Protein AF-A0A9P5WT22-F1 (afdb_monomer_lite)

Foldseek 3Di:
DVVFQADVQAAAEDDDDDPPDDLLQLDDFPCCVVGVGGAHEYDDPSSCPDPRHDYDPPPDDDDDPDYQDDPFQPPPDPVNLPDDFLVNLVVVLVSLCCQQPVDQVNLVVVVVVLVVVVVVVCVVVVDPDPRLRLCNQLQPKDKALDPPPPDPPLDCPPPDSPPSPPSDDPVVVVPDPVPPPPAAAEEEEEAEVVWAGAPCVVVLVSVLVVVVHIYIYTYDNSHYHPSRLLRSQDRHQEYEYADGGNLSSNSSHDLVLPAREYEYEAELVDDDCSSLLSCVSSLHFYHYQYAADNRDPDVVSCVLRPQDQDLVLLVVLCVVLLPQALDDLVLADDVVVVVVDDPVRNVVSSVVSVVVCVVDPSSVVRRVVLSCLLRDRDHNVVVCVRHPPSSVSSSNVSSVTDYGYGSSVVVSVVSVVSRVLSVVLVVVQVVDPDRPVVRVVSSLVCLLVCNRHHPVSSLVSLCQQQVDLQHSQWPPPVPDPVRHSHHDPSSVVVVVVNVDVVSNPDPD

pLDDT: mean 74.96, std 17.93, range [32.25, 98.38]

Sequence (508 aa):
MKRFGGTNDSWTFRAGHFRFDPEDRMGEWEMDHFFRSGKELVLRQVELSTPFQSLPPPDAPICFKRAVIGLGSQCALHYCEKNIPAEVYQMFRDEIAQYYWETPQVWEKHLASMQEHIGQERKAKGVKSNGTSPLKCLELVRYYNFEGINGDHSQDKDELPSRFGQRSPDIANPESDSKGDKRKLVVGIIQREESRRLINDQELLTELVKAGFRVKWISFDQGCGLAETAYLLRDVNVVISPHGNAIGTSIFMPTHDPVPTVISVDTSRYSENWFVYTSTAMGHRFTTTTCGPSGYKDEDTEKRCPFYRDAAGAKKMMDHYNLILGLPPSMIKIDEKKRSMTWEELDLMRKQQREYVKEHAAAQTLAEEEFEILIGANQPDALVQKYGDDVWSALGNFWKAIPRYVDVQRVVEAVEILQDDFDREKETDKSSTNSSSKKYAQFMEYIRNGQACHSAYCIPIINRNVVSETSAFGQYSVDNISKWGQHRPESQALRQGLENPKMWELDV

Radius of gyration: 25.44 Å; chains: 1; bounding box: 69×69×69 Å

Secondary structure (DSSP, 8-state):
-GGGT--TT---B-PPPPTT--GGG------TTT-SS--EE-SSGGG--STTEEPPPTTS----SS----SSS---STTTSS---HHHHHHHHHHHHHHHTS-HHHHHHHHHHHHHHHHHHHHHT-S------TTHHHHH-EEES-TT--S-TTS--S--TT-TTTTS-----TT--TT-PPPPPEEEEEE-TTSS-BTTHHHHHHHHHHTT-EEEEEE-TT---HHHHHHHHTT-SEEEEESSGGGGGGGGS-SSSSPPEEEEEEETTB---HHHHHHHHTT-EEEEEEESTTT-SSHHHHHHSPPP--HHHHHHHHHHHT---S--GGGPPPHHHHHHS-HHHHHHHHHHHHHHHHH-HHHHHHHHHHHHHHTSSS--HHHHHHHTHHHHHHHHHHHHHS-B---HHHHHHHHHHHHHHHHHHHHHHHT-S--HHHHHHHHHHHHHTT-SS-HHHHHHHHIIIIISTT-TTB---TT-GGGTTPBPHHHHHHHHHHS-GGGT----

Structure (mmCIF, N/CA/C/O backbone):
data_AF-A0A9P5WT22-F1
#
_entry.id   AF-A0A9P5WT22-F1
#
loop_
_atom_site.group_PDB
_atom_site.id
_atom_site.type_symbol
_atom_site.label_atom_id
_atom_site.label_alt_id
_atom_site.label_comp_id
_atom_site.label_asym_id
_atom_site.label_entity_id
_atom_site.label_seq_id
_atom_site.pdbx_PDB_ins_code
_atom_site.Cartn_x
_atom_site.Cartn_y
_atom_site.Cartn_z
_atom_site.occupancy
_atom_site.B_iso_or_equiv
_atom_site.auth_seq_id
_atom_site.auth_comp_id
_atom_site.auth_asym_id
_atom_site.auth_atom_id
_atom_site.pdbx_PDB_model_num
ATOM 1 N N . MET A 1 1 ? 23.069 5.960 27.748 1.00 54.19 1 MET A N 1
ATOM 2 C CA . MET A 1 1 ? 21.646 6.354 27.820 1.00 54.19 1 MET A CA 1
ATOM 3 C C . MET A 1 1 ? 21.345 7.355 28.929 1.00 54.19 1 MET A C 1
ATOM 5 O O . MET A 1 1 ? 21.050 8.482 28.571 1.00 54.19 1 MET A O 1
ATOM 9 N N . LYS A 1 2 ? 21.510 7.046 30.229 1.00 59.19 2 LYS A N 1
ATOM 10 C CA . LYS A 1 2 ? 21.209 8.000 31.331 1.00 59.19 2 LYS A CA 1
ATOM 11 C C . LYS A 1 2 ? 21.799 9.410 31.162 1.00 59.19 2 LYS A C 1
ATOM 13 O O . LYS A 1 2 ? 21.092 10.387 31.365 1.00 59.19 2 LYS A O 1
ATOM 18 N N . ARG A 1 3 ? 23.055 9.525 30.708 1.00 63.50 3 ARG A N 1
ATOM 19 C CA . ARG A 1 3 ? 23.715 10.824 30.444 1.00 63.50 3 ARG A CA 1
ATOM 20 C C . ARG A 1 3 ? 23.098 11.654 29.296 1.00 63.50 3 ARG A C 1
ATOM 22 O O . ARG A 1 3 ? 23.421 12.822 29.177 1.00 63.50 3 ARG A O 1
ATOM 29 N N . PHE A 1 4 ? 22.217 11.062 28.485 1.00 58.50 4 PHE A N 1
ATOM 30 C CA . PHE A 1 4 ? 21.482 11.701 27.379 1.00 58.50 4 PHE A CA 1
ATOM 31 C C . PHE A 1 4 ? 19.966 11.730 27.635 1.00 58.50 4 PHE A C 1
ATOM 33 O O . PHE A 1 4 ? 19.171 11.717 26.701 1.00 58.50 4 PHE A O 1
ATOM 40 N N . GLY A 1 5 ? 19.551 11.688 28.907 1.00 59.72 5 GLY A N 1
ATOM 41 C CA . GLY A 1 5 ? 18.133 11.656 29.280 1.00 59.72 5 GLY A CA 1
ATOM 42 C C . GLY A 1 5 ? 17.456 10.302 29.061 1.00 59.72 5 GLY A C 1
ATOM 43 O O . GLY A 1 5 ? 16.245 10.197 29.211 1.00 59.72 5 GLY A O 1
ATOM 44 N N . GLY A 1 6 ? 18.225 9.259 28.732 1.00 59.56 6 GLY A N 1
ATOM 45 C CA . GLY A 1 6 ? 17.706 7.911 28.564 1.00 59.56 6 GLY A CA 1
ATOM 46 C C . GLY A 1 6 ? 17.302 7.281 29.900 1.00 59.56 6 GLY A C 1
ATOM 47 O O . GLY A 1 6 ? 18.182 7.026 30.728 1.00 59.56 6 GLY A O 1
ATOM 48 N N . THR A 1 7 ? 16.019 7.007 30.117 1.00 64.25 7 THR A N 1
ATOM 49 C CA . THR A 1 7 ? 15.502 6.360 31.334 1.00 64.25 7 THR A CA 1
ATOM 50 C C . THR A 1 7 ? 15.225 4.874 31.085 1.00 64.25 7 THR A C 1
ATOM 52 O O . THR A 1 7 ? 15.440 4.365 29.984 1.00 64.25 7 THR A O 1
ATOM 55 N N . ASN A 1 8 ? 14.758 4.153 32.111 1.00 60.81 8 ASN A N 1
ATOM 56 C CA . ASN A 1 8 ? 14.171 2.824 31.896 1.00 60.81 8 ASN A CA 1
ATOM 57 C C . ASN A 1 8 ? 12.904 2.897 31.027 1.00 60.81 8 ASN A C 1
ATOM 59 O O . ASN A 1 8 ? 12.480 1.857 30.532 1.00 60.81 8 ASN A O 1
ATOM 63 N N . ASP A 1 9 ? 12.373 4.111 30.824 1.00 56.72 9 ASP A N 1
ATOM 64 C CA . ASP A 1 9 ? 11.208 4.398 30.002 1.00 56.72 9 ASP A CA 1
ATOM 65 C C . ASP A 1 9 ? 11.559 5.070 28.654 1.00 56.72 9 ASP A C 1
ATOM 67 O O . ASP A 1 9 ? 10.715 5.669 27.998 1.00 56.72 9 ASP A O 1
ATOM 71 N N . SER A 1 10 ? 12.820 5.018 28.216 1.00 56.75 10 SER A N 1
ATOM 72 C CA . SER A 1 10 ? 13.208 5.481 26.877 1.00 56.75 10 SER A CA 1
ATOM 73 C C . SER A 1 10 ? 12.959 4.383 25.848 1.00 56.75 10 SER A C 1
ATOM 75 O O . SER A 1 10 ? 13.802 3.502 25.672 1.00 56.75 10 SER A O 1
ATOM 77 N N . TRP A 1 11 ? 11.797 4.426 25.195 1.00 60.19 11 TRP A N 1
ATOM 78 C CA . TRP A 1 11 ? 11.258 3.282 24.448 1.00 60.19 11 TRP A CA 1
ATOM 79 C C . TRP A 1 11 ? 11.291 3.391 22.923 1.00 60.19 11 TRP A C 1
ATOM 81 O O . TRP A 1 11 ? 11.086 2.373 22.264 1.00 60.19 11 TRP A O 1
ATOM 91 N N . THR A 1 12 ? 11.539 4.564 22.336 1.00 64.31 12 THR A N 1
ATOM 92 C CA . THR A 1 12 ? 11.372 4.740 20.884 1.00 64.31 12 THR A CA 1
ATOM 93 C C . THR A 1 12 ? 12.673 5.050 20.165 1.00 64.31 12 THR A C 1
ATOM 95 O O . THR A 1 12 ? 13.478 5.882 20.580 1.00 64.31 12 THR A O 1
ATOM 98 N N . PHE A 1 13 ? 12.877 4.335 19.063 1.00 68.94 13 PHE A N 1
ATOM 99 C CA . PHE A 1 13 ? 13.957 4.542 18.116 1.00 68.94 13 PHE A CA 1
ATOM 100 C C . PHE A 1 13 ? 13.350 4.677 16.729 1.00 68.94 13 PHE A C 1
ATOM 102 O O . PHE A 1 13 ? 12.665 3.766 16.254 1.00 68.94 13 PHE A O 1
ATOM 109 N N . ARG A 1 14 ? 13.622 5.801 16.076 1.00 68.12 14 ARG A N 1
ATOM 110 C CA . ARG A 1 14 ? 13.244 6.019 14.689 1.00 68.12 14 ARG A CA 1
ATOM 111 C C . ARG A 1 14 ? 14.320 5.404 13.803 1.00 68.12 14 ARG A C 1
ATOM 113 O O . ARG A 1 14 ? 15.411 5.953 13.649 1.00 68.12 14 ARG A O 1
ATOM 120 N N . ALA A 1 15 ? 14.026 4.218 13.269 1.00 59.12 15 ALA A N 1
ATOM 121 C CA . ALA A 1 15 ? 14.873 3.610 12.253 1.00 59.12 15 ALA A CA 1
ATOM 122 C C . ALA A 1 15 ? 14.979 4.571 11.059 1.00 59.12 15 ALA A C 1
ATOM 124 O O . ALA A 1 15 ? 13.996 5.194 10.658 1.00 59.12 15 ALA A O 1
ATOM 125 N N . GLY A 1 16 ? 16.205 4.753 10.565 1.00 54.28 16 GLY A N 1
ATOM 126 C CA . GLY A 1 16 ? 16.516 5.774 9.571 1.00 54.28 16 GLY A CA 1
ATOM 127 C C . GLY A 1 16 ? 15.681 5.642 8.305 1.00 54.28 16 GLY A C 1
ATOM 128 O O . GLY A 1 16 ? 15.297 4.556 7.888 1.00 54.28 16 GLY A O 1
ATOM 129 N N . HIS A 1 17 ? 15.420 6.773 7.670 1.00 58.38 17 HIS A N 1
ATOM 130 C CA . HIS A 1 17 ? 14.551 6.866 6.502 1.00 58.38 17 HIS A CA 1
ATOM 131 C C . HIS A 1 17 ? 14.997 5.982 5.341 1.00 58.38 17 HIS A C 1
ATOM 133 O O . HIS A 1 17 ? 16.190 5.739 5.126 1.00 58.38 17 HIS A O 1
ATOM 139 N N . PHE A 1 18 ? 14.027 5.585 4.520 1.00 52.97 18 PHE A N 1
ATOM 140 C CA . PHE A 1 18 ? 14.359 5.117 3.188 1.00 52.97 18 PHE A CA 1
ATOM 141 C C . PHE A 1 18 ? 14.982 6.297 2.432 1.00 52.97 18 PHE A C 1
ATOM 143 O O . PHE A 1 18 ? 14.516 7.427 2.562 1.00 52.97 18 PHE A O 1
ATOM 150 N N . ARG A 1 19 ? 16.044 6.061 1.651 1.00 48.44 19 ARG A N 1
ATOM 151 C CA . ARG A 1 19 ? 16.853 7.110 0.983 1.00 48.44 19 ARG A CA 1
ATOM 152 C C . ARG A 1 19 ? 16.032 8.099 0.124 1.00 48.44 19 ARG A C 1
ATOM 154 O O . ARG A 1 19 ? 16.565 9.127 -0.277 1.00 48.44 19 ARG A O 1
ATOM 161 N N . PHE A 1 20 ? 14.766 7.795 -0.150 1.00 54.19 20 PHE A N 1
ATOM 162 C CA . PHE A 1 20 ? 13.875 8.551 -1.025 1.00 54.19 20 PHE A CA 1
ATOM 163 C C . PHE A 1 20 ? 12.638 9.130 -0.326 1.00 54.19 20 PHE A C 1
ATOM 165 O O . PHE A 1 20 ? 11.783 9.678 -1.017 1.00 54.19 20 PHE A O 1
ATOM 172 N N . ASP A 1 21 ? 12.508 9.004 0.999 1.00 54.44 21 ASP A N 1
ATOM 173 C CA . ASP A 1 21 ? 11.421 9.688 1.701 1.00 54.44 21 ASP A CA 1
ATOM 174 C C . ASP A 1 21 ? 11.719 11.198 1.734 1.00 54.44 21 ASP A C 1
ATOM 176 O O . ASP A 1 21 ? 12.800 11.592 2.190 1.00 54.44 21 ASP A O 1
ATOM 180 N N . PRO A 1 22 ? 10.812 12.044 1.216 1.00 57.12 22 PRO A N 1
ATOM 181 C CA . PRO A 1 22 ? 11.020 13.484 1.196 1.00 57.12 22 PRO A CA 1
ATOM 182 C C . PRO A 1 22 ? 11.014 14.060 2.622 1.00 57.12 22 PRO A C 1
ATOM 184 O O . PRO A 1 22 ? 10.418 13.496 3.543 1.00 57.12 22 PRO A O 1
ATOM 187 N N . GLU A 1 23 ? 11.742 15.165 2.820 1.00 58.56 23 GLU A N 1
ATOM 188 C CA . GLU A 1 23 ? 11.971 15.759 4.148 1.00 58.56 23 GLU A CA 1
ATOM 189 C C . GLU A 1 23 ? 10.680 16.247 4.825 1.00 58.56 23 GLU A C 1
ATOM 191 O O . GLU A 1 23 ? 10.593 16.312 6.044 1.00 58.56 23 GLU A O 1
ATOM 196 N N . ASP A 1 24 ? 9.640 16.534 4.051 1.00 53.94 24 ASP A N 1
ATOM 197 C CA . ASP A 1 24 ? 8.309 16.920 4.527 1.00 53.94 24 ASP A CA 1
ATOM 198 C C . ASP A 1 24 ? 7.515 15.757 5.153 1.00 53.94 24 ASP A C 1
ATOM 200 O O . ASP A 1 24 ? 6.642 15.987 5.989 1.00 53.94 24 ASP A O 1
ATOM 204 N N . ARG A 1 25 ? 7.858 14.500 4.835 1.00 53.41 25 ARG A N 1
ATOM 205 C CA . ARG A 1 25 ? 7.344 13.307 5.533 1.00 53.41 25 ARG A CA 1
ATOM 206 C C . ARG A 1 25 ? 8.069 13.027 6.850 1.00 53.41 25 ARG A C 1
ATOM 208 O O . ARG A 1 25 ? 7.705 12.079 7.548 1.00 53.41 25 ARG A O 1
ATOM 215 N N . MET A 1 26 ? 9.055 13.843 7.234 1.00 58.34 26 MET A N 1
ATOM 216 C CA . MET A 1 26 ? 9.756 13.764 8.524 1.00 58.34 26 MET A CA 1
ATOM 217 C C . MET A 1 26 ? 8.907 14.344 9.660 1.00 58.34 26 MET A C 1
ATOM 219 O O . MET A 1 26 ? 9.403 15.116 10.474 1.00 58.34 26 MET A O 1
ATOM 223 N N . GLY A 1 27 ? 7.623 13.974 9.693 1.00 54.50 27 GLY A N 1
ATOM 224 C CA . GLY A 1 27 ? 6.647 14.517 10.621 1.00 54.50 27 GLY A CA 1
ATOM 225 C C . GLY A 1 27 ? 7.154 14.507 12.060 1.00 54.50 27 GLY A C 1
ATOM 226 O O . GLY A 1 27 ? 7.868 13.596 12.505 1.00 54.50 27 GLY A O 1
ATOM 227 N N . GLU A 1 28 ? 6.748 15.537 12.783 1.00 59.09 28 GLU A N 1
ATOM 228 C CA . GLU A 1 28 ? 6.924 15.640 14.220 1.00 59.09 28 GLU A CA 1
ATOM 229 C C . GLU A 1 28 ? 6.000 14.600 14.851 1.00 59.09 28 GLU A C 1
ATOM 231 O O . GLU A 1 28 ? 4.781 14.663 14.695 1.00 59.09 28 GLU A O 1
ATOM 236 N N . TRP A 1 29 ? 6.572 13.568 15.473 1.00 61.31 29 TRP A N 1
ATOM 237 C CA . TRP A 1 29 ? 5.768 12.643 16.266 1.00 61.31 29 TRP A CA 1
ATOM 238 C C . TRP A 1 29 ? 5.965 13.098 17.694 1.00 61.31 29 TRP A C 1
ATOM 240 O O . TRP A 1 29 ? 7.046 12.948 18.266 1.00 61.31 29 TRP A O 1
ATOM 250 N N . GLU A 1 30 ? 4.942 13.726 18.244 1.00 63.09 30 GLU A N 1
ATOM 251 C CA . GLU A 1 30 ? 4.928 14.037 19.657 1.00 63.09 30 GLU A CA 1
ATOM 252 C C . GLU A 1 30 ? 4.719 12.711 20.402 1.00 63.09 30 GLU A C 1
ATOM 254 O O . GLU A 1 30 ? 3.669 12.092 20.306 1.00 63.09 30 GLU A O 1
ATOM 259 N N . MET A 1 31 ? 5.767 12.208 21.057 1.00 67.81 31 MET A N 1
ATOM 260 C CA . MET A 1 31 ? 5.713 10.978 21.867 1.00 67.81 31 MET A CA 1
ATOM 261 C C . MET A 1 31 ? 5.841 11.275 23.367 1.00 67.81 31 MET A C 1
ATOM 263 O O . MET A 1 31 ? 5.847 10.359 24.189 1.00 67.81 31 MET A O 1
ATOM 267 N N . ASP A 1 32 ? 5.976 12.549 23.733 1.00 66.00 32 ASP A N 1
ATOM 268 C CA . ASP A 1 32 ? 6.227 12.998 25.105 1.00 66.00 32 ASP A CA 1
ATOM 269 C C . ASP A 1 32 ? 5.052 12.712 26.053 1.00 66.00 32 ASP A C 1
ATOM 271 O O . ASP A 1 32 ? 5.241 12.483 27.246 1.00 66.00 32 ASP A O 1
ATOM 275 N N . HIS A 1 33 ? 3.840 12.655 25.515 1.00 63.34 33 HIS A N 1
ATOM 276 C CA . HIS A 1 33 ? 2.640 12.327 26.260 1.00 63.34 33 HIS A CA 1
ATOM 277 C C . HIS A 1 33 ? 2.457 10.818 26.457 1.00 63.34 33 HIS A C 1
ATOM 279 O O . HIS A 1 33 ? 1.863 10.413 27.457 1.00 63.34 33 HIS A O 1
ATOM 285 N N . PHE A 1 34 ? 3.001 9.989 25.558 1.00 61.12 34 PHE A N 1
ATOM 286 C CA . PHE A 1 34 ? 3.045 8.535 25.737 1.00 61.12 34 PHE A CA 1
ATOM 287 C C . PHE A 1 34 ? 4.070 8.134 26.787 1.00 61.12 34 PHE A C 1
ATOM 289 O O . PHE A 1 34 ? 3.818 7.277 27.634 1.00 61.12 34 PHE A O 1
ATOM 296 N N . PHE A 1 35 ? 5.223 8.795 26.781 1.00 66.50 35 PHE A N 1
ATOM 297 C CA . PHE A 1 35 ? 6.313 8.463 27.679 1.00 66.50 35 PHE A CA 1
ATOM 298 C C . PHE A 1 35 ? 6.520 9.568 28.704 1.00 66.50 35 PHE A C 1
ATOM 300 O O . PHE A 1 35 ? 7.186 10.570 28.462 1.00 66.50 35 PHE A O 1
ATOM 307 N N . ARG A 1 36 ? 6.020 9.321 29.920 1.00 61.91 36 ARG A N 1
ATOM 308 C CA . ARG A 1 36 ? 6.181 10.222 31.078 1.00 61.91 36 ARG A CA 1
ATOM 309 C C . ARG A 1 36 ? 7.642 10.554 31.401 1.00 61.91 36 ARG A C 1
ATOM 311 O O . ARG A 1 36 ? 7.913 11.517 32.115 1.00 61.91 36 ARG A O 1
ATOM 318 N N . SER A 1 37 ? 8.580 9.724 30.950 1.00 65.94 37 SER A N 1
ATOM 319 C CA . SER A 1 37 ? 10.014 9.934 31.100 1.00 65.94 37 SER A CA 1
ATOM 320 C C . SER A 1 37 ? 10.759 9.366 29.890 1.00 65.94 37 SER A C 1
ATOM 322 O O . SER A 1 37 ? 10.217 8.553 29.150 1.00 65.94 37 SER A O 1
ATOM 324 N N . GLY A 1 38 ? 12.007 9.789 29.685 1.00 74.19 38 GLY A N 1
ATOM 325 C CA . GLY A 1 38 ? 12.852 9.284 28.604 1.00 74.19 38 GLY A CA 1
ATOM 326 C C . GLY A 1 38 ? 13.023 10.256 27.439 1.00 74.19 38 GLY A C 1
ATOM 327 O O . GLY A 1 38 ? 12.865 11.469 27.594 1.00 74.19 38 GLY A O 1
ATOM 328 N N . LYS A 1 39 ? 13.439 9.701 26.295 1.00 76.62 39 LYS A N 1
ATOM 329 C CA . LYS A 1 39 ? 13.680 10.395 25.024 1.00 76.62 39 LYS A CA 1
ATOM 330 C C . LYS A 1 39 ? 13.453 9.431 23.860 1.00 76.62 39 LYS A C 1
ATOM 332 O O . LYS A 1 39 ? 13.847 8.267 23.976 1.00 76.62 39 LYS A O 1
ATOM 337 N N . GLU A 1 40 ? 12.883 9.926 22.766 1.00 76.94 40 GLU A N 1
ATOM 338 C CA . GLU A 1 40 ? 12.889 9.266 21.456 1.00 76.94 40 GLU A CA 1
ATOM 339 C C . GLU A 1 40 ? 14.269 9.449 20.817 1.00 76.94 40 GLU A C 1
ATOM 341 O O . GLU A 1 40 ? 14.788 10.561 20.741 1.00 76.94 40 GLU A O 1
ATOM 346 N N . LEU A 1 41 ? 14.871 8.363 20.345 1.00 78.12 41 LEU A N 1
ATOM 347 C CA . LEU A 1 41 ? 16.125 8.415 19.607 1.00 78.12 41 LEU A CA 1
ATOM 348 C C . LEU A 1 41 ? 15.858 8.558 18.112 1.00 78.12 41 LEU A C 1
ATOM 350 O O . LEU A 1 41 ? 15.224 7.691 17.511 1.00 78.12 41 LEU A O 1
ATOM 354 N N . VAL A 1 42 ? 16.409 9.605 17.511 1.00 79.06 42 VAL A N 1
ATOM 355 C CA . VAL A 1 42 ? 16.411 9.824 16.056 1.00 79.06 42 VAL A CA 1
ATOM 356 C C . VAL A 1 42 ? 17.832 9.688 15.513 1.00 79.06 42 VAL A C 1
ATOM 358 O O . VAL A 1 42 ? 18.775 9.736 16.293 1.00 79.06 42 VAL A O 1
ATOM 361 N N . LEU A 1 43 ? 18.033 9.483 14.209 1.00 78.75 43 LEU A N 1
ATOM 362 C CA . LEU A 1 43 ? 19.371 9.245 13.640 1.00 78.75 43 LEU A CA 1
ATOM 363 C C . LEU A 1 43 ? 20.008 10.493 13.019 1.00 78.75 43 LEU A C 1
ATOM 365 O O . LEU A 1 43 ? 21.221 10.515 12.802 1.00 78.75 43 LEU A O 1
ATOM 369 N N . ARG A 1 44 ? 19.216 11.523 12.715 1.00 77.75 44 ARG A N 1
ATOM 370 C CA . ARG A 1 44 ? 19.654 12.736 12.018 1.00 77.75 44 ARG A CA 1
ATOM 371 C C . ARG A 1 44 ? 19.226 13.983 12.778 1.00 77.75 44 ARG A C 1
ATOM 373 O O . ARG A 1 44 ? 18.137 14.048 13.330 1.00 77.75 44 ARG A O 1
ATOM 380 N N . GLN A 1 45 ? 20.072 15.013 12.764 1.00 82.00 45 GLN A N 1
ATOM 381 C CA . GLN A 1 45 ? 19.792 16.287 13.442 1.00 82.00 45 GLN A CA 1
ATOM 382 C C . GLN A 1 45 ? 18.480 16.924 12.961 1.00 82.00 45 GLN A C 1
ATOM 384 O O . GLN A 1 45 ? 17.756 17.515 13.751 1.00 82.00 45 GLN A O 1
ATOM 389 N N . VAL A 1 46 ? 18.173 16.773 11.671 1.00 73.25 46 VAL A N 1
ATOM 390 C CA . VAL A 1 46 ? 16.938 17.262 11.041 1.00 73.25 46 VAL A CA 1
ATOM 391 C C . VAL A 1 46 ? 15.667 16.580 11.564 1.00 73.25 46 VAL A C 1
ATOM 393 O O . VAL A 1 46 ? 14.582 17.093 11.346 1.00 73.25 46 VAL A O 1
ATOM 396 N N . GLU A 1 47 ? 15.785 15.443 12.256 1.00 73.31 47 GLU A N 1
ATOM 397 C CA . GLU A 1 47 ? 14.657 14.754 12.893 1.00 73.31 47 GLU A CA 1
ATOM 398 C C . GLU A 1 47 ? 14.388 15.245 14.325 1.00 73.31 47 GLU A C 1
ATOM 400 O O . GLU A 1 47 ? 13.405 14.822 14.924 1.00 73.31 47 GLU A O 1
ATOM 405 N N . LEU A 1 48 ? 15.245 16.101 14.900 1.00 76.62 48 LEU A N 1
ATOM 406 C CA . LEU A 1 48 ? 15.039 16.680 16.232 1.00 76.62 48 LEU A CA 1
ATOM 407 C C . LEU A 1 48 ? 14.001 17.806 16.176 1.00 76.62 48 LEU A C 1
ATOM 409 O O . LEU A 1 48 ? 14.338 18.988 16.185 1.00 76.62 48 LEU A O 1
ATOM 413 N N . SER A 1 49 ? 12.738 17.410 16.117 1.00 70.44 49 SER A N 1
ATOM 414 C CA . SER A 1 49 ? 11.572 18.296 16.088 1.00 70.44 49 SER A CA 1
ATOM 415 C C . SER A 1 49 ? 11.037 18.662 17.473 1.00 70.44 49 SER A C 1
ATOM 417 O O . SER A 1 49 ? 10.552 19.772 17.668 1.00 70.44 49 SER A O 1
ATOM 419 N N . THR A 1 50 ? 11.157 17.771 18.463 1.00 71.69 50 THR A N 1
ATOM 420 C CA . THR A 1 50 ? 10.598 17.990 19.806 1.00 71.69 50 THR A CA 1
ATOM 421 C C . THR A 1 50 ? 11.672 17.929 20.891 1.00 71.69 50 THR A C 1
ATOM 423 O O . THR A 1 50 ? 12.682 17.234 20.737 1.00 71.69 50 THR A O 1
ATOM 426 N N . PRO A 1 51 ? 11.459 18.574 22.056 1.00 77.75 51 PRO A N 1
ATOM 427 C CA . PRO A 1 51 ? 12.344 18.409 23.207 1.00 77.75 51 PRO A CA 1
ATOM 428 C C . PRO A 1 51 ? 12.443 16.960 23.694 1.00 77.75 51 PRO A C 1
ATOM 430 O O . PRO A 1 51 ? 13.383 16.636 24.418 1.00 77.75 51 PRO A O 1
ATOM 433 N N . PHE A 1 52 ? 11.485 16.091 23.351 1.00 77.56 52 PHE A N 1
ATOM 434 C CA . PHE A 1 52 ? 11.498 14.671 23.699 1.00 77.56 52 PHE A CA 1
ATOM 435 C C . PHE A 1 52 ? 12.442 13.847 22.813 1.00 77.56 52 PHE A C 1
ATOM 437 O O . PHE A 1 52 ? 12.817 12.745 23.199 1.00 77.56 52 PHE A O 1
ATOM 444 N N . GLN A 1 53 ? 12.903 14.380 21.684 1.00 80.88 53 GLN A N 1
ATOM 445 C CA . GLN A 1 53 ? 13.833 13.685 20.801 1.00 80.88 53 GLN A CA 1
ATOM 446 C C . GLN A 1 53 ? 15.294 13.978 21.158 1.00 80.88 53 GLN A C 1
ATOM 448 O O . GLN A 1 53 ? 15.651 15.065 21.619 1.00 80.88 53 GLN A O 1
ATOM 453 N N . SER A 1 54 ? 16.168 12.997 20.952 1.00 84.25 54 SER A N 1
ATOM 454 C CA . SER A 1 54 ? 17.613 13.160 21.079 1.00 84.25 54 SER A CA 1
ATOM 455 C C . SER A 1 54 ? 18.369 12.323 20.051 1.00 84.25 54 SER A C 1
ATOM 457 O O . SER A 1 54 ? 17.885 11.309 19.549 1.00 84.25 54 SER A O 1
ATOM 459 N N . LEU A 1 55 ? 19.576 12.775 19.710 1.00 82.50 55 LEU A N 1
ATOM 460 C CA . LEU A 1 55 ? 20.481 12.000 18.872 1.00 82.50 55 LEU A CA 1
ATOM 461 C C . LEU A 1 55 ? 21.138 10.868 19.670 1.00 82.50 55 LEU A C 1
ATOM 463 O O . LEU A 1 55 ? 21.291 10.973 20.895 1.00 82.50 55 LEU A O 1
ATOM 467 N N . PRO A 1 56 ? 21.598 9.806 18.987 1.00 78.94 56 PRO A N 1
ATOM 468 C CA . PRO A 1 56 ? 22.373 8.754 19.605 1.00 78.94 56 PRO A CA 1
ATOM 469 C C . PRO A 1 56 ? 23.667 9.365 20.157 1.00 78.94 56 PRO A C 1
ATOM 471 O O . PRO A 1 56 ? 24.242 10.256 19.524 1.00 78.94 56 PRO A O 1
ATOM 474 N N . PRO A 1 57 ? 24.178 8.891 21.303 1.00 78.38 57 PRO A N 1
ATOM 475 C CA . PRO A 1 57 ? 25.529 9.223 21.719 1.00 78.38 57 PRO A CA 1
ATOM 476 C C . PRO A 1 57 ? 26.547 8.924 20.615 1.00 78.38 57 PRO A C 1
ATOM 478 O O . PRO A 1 57 ? 26.610 7.779 20.166 1.00 78.38 57 PRO A O 1
ATOM 481 N N . PRO A 1 58 ? 27.394 9.889 20.220 1.00 80.69 58 PRO A N 1
ATOM 482 C CA . PRO A 1 58 ? 28.417 9.643 19.205 1.00 80.69 58 PRO A CA 1
ATOM 483 C C . PRO A 1 58 ? 29.536 8.718 19.711 1.00 80.69 58 PRO A C 1
ATOM 485 O O . PRO A 1 58 ? 30.301 8.174 18.924 1.00 80.69 58 PRO A O 1
ATOM 488 N N . ASP A 1 59 ? 29.646 8.552 21.029 1.00 84.12 59 ASP A N 1
ATOM 489 C CA . ASP A 1 59 ? 30.771 7.932 21.726 1.00 84.12 59 ASP A CA 1
ATOM 490 C C . ASP A 1 59 ? 30.391 6.650 22.491 1.00 84.12 59 ASP A C 1
ATOM 492 O O . ASP A 1 59 ? 31.190 6.140 23.275 1.00 84.12 59 ASP A O 1
ATOM 496 N N . ALA A 1 60 ? 29.170 6.132 22.326 1.00 71.56 60 ALA A N 1
ATOM 497 C CA . ALA A 1 60 ? 28.764 4.882 22.964 1.00 71.56 60 ALA A CA 1
ATOM 498 C C . ALA A 1 60 ? 27.745 4.101 22.125 1.00 71.56 60 ALA A C 1
ATOM 500 O O . ALA A 1 60 ? 26.814 4.700 21.590 1.00 71.56 60 ALA A O 1
ATOM 501 N N . PRO A 1 61 ? 27.847 2.761 22.067 1.00 66.69 61 PRO A N 1
ATOM 502 C CA . PRO A 1 61 ? 26.805 1.946 21.462 1.00 66.69 61 PRO A CA 1
ATOM 503 C C . PRO A 1 61 ? 25.503 2.047 22.269 1.00 66.69 61 PRO A C 1
ATOM 505 O O . PRO A 1 61 ? 25.512 2.099 23.505 1.00 66.69 61 PRO A O 1
ATOM 508 N N . ILE A 1 62 ? 24.371 2.048 21.564 1.00 63.53 62 ILE A N 1
ATOM 509 C CA . ILE A 1 62 ? 23.045 1.918 22.171 1.00 63.53 62 ILE A CA 1
ATOM 510 C C . ILE A 1 62 ? 22.637 0.451 22.124 1.00 63.53 62 ILE A C 1
ATOM 512 O O . ILE A 1 62 ? 22.582 -0.149 21.055 1.00 63.53 62 ILE A O 1
ATOM 516 N N . CYS A 1 63 ? 22.296 -0.105 23.283 1.00 59.72 63 CYS A N 1
ATOM 517 C CA . CYS A 1 63 ? 21.716 -1.437 23.391 1.00 59.72 63 CYS A CA 1
ATOM 518 C C . CYS A 1 63 ? 20.283 -1.310 23.907 1.00 59.72 63 CYS A C 1
ATOM 520 O O . CYS A 1 63 ? 20.063 -0.812 25.015 1.00 59.72 63 CYS A O 1
ATOM 522 N N . PHE A 1 64 ? 19.312 -1.777 23.126 1.00 59.88 64 PHE A N 1
ATOM 523 C CA . PHE A 1 64 ? 17.919 -1.846 23.556 1.00 59.88 64 PHE A CA 1
ATOM 524 C C . PHE A 1 64 ? 17.696 -3.139 24.341 1.00 59.88 64 PHE A C 1
ATOM 526 O O . PHE A 1 64 ? 17.940 -4.230 23.832 1.00 59.88 64 PHE A O 1
ATOM 533 N N . LYS A 1 65 ? 17.228 -3.026 25.591 1.00 52.97 65 LYS A N 1
ATOM 534 C CA . LYS A 1 65 ? 16.828 -4.198 26.394 1.00 52.97 65 LYS A CA 1
ATOM 535 C C . LYS A 1 65 ? 15.525 -4.815 25.868 1.00 52.97 65 LYS A C 1
ATOM 537 O O . LYS A 1 65 ? 15.324 -6.019 25.983 1.00 52.97 65 LYS A O 1
ATOM 542 N N . ARG A 1 66 ? 14.639 -3.966 25.338 1.00 49.22 66 ARG A N 1
ATOM 543 C CA . ARG A 1 66 ? 13.348 -4.278 24.717 1.00 49.22 66 ARG A CA 1
ATOM 544 C C . ARG A 1 66 ? 13.129 -3.260 23.599 1.00 49.22 66 ARG A C 1
ATOM 546 O O . ARG A 1 66 ? 13.406 -2.084 23.814 1.00 49.22 66 ARG A O 1
ATOM 553 N N . ALA A 1 67 ? 12.655 -3.699 22.443 1.00 50.41 67 ALA A N 1
ATOM 554 C CA . ALA A 1 67 ? 12.242 -2.816 21.360 1.00 50.41 67 ALA A CA 1
ATOM 555 C C . ALA A 1 67 ? 10.982 -3.398 20.720 1.00 50.41 67 ALA A C 1
ATOM 557 O O . ALA A 1 67 ? 10.961 -4.580 20.381 1.00 50.41 67 ALA A O 1
ATOM 558 N N . VAL A 1 68 ? 9.947 -2.574 20.567 1.00 49.66 68 VAL A N 1
ATOM 559 C CA . VAL A 1 68 ? 8.841 -2.861 19.650 1.00 49.66 68 VAL A CA 1
ATOM 560 C C . VAL A 1 68 ? 9.222 -2.202 18.338 1.00 49.66 68 VAL A C 1
ATOM 562 O O . VAL A 1 68 ? 9.450 -0.995 18.301 1.00 49.66 68 VAL A O 1
ATOM 565 N N . ILE A 1 69 ? 9.376 -2.995 17.283 1.00 51.31 69 ILE A N 1
ATOM 566 C CA . ILE A 1 69 ? 9.808 -2.481 15.988 1.00 51.31 69 ILE A CA 1
ATOM 567 C C . ILE A 1 69 ? 8.597 -2.406 15.059 1.00 51.31 69 ILE A C 1
ATOM 569 O O . ILE A 1 69 ? 7.924 -3.409 14.845 1.00 51.31 69 ILE A O 1
ATOM 573 N N . GLY A 1 70 ? 8.351 -1.231 14.477 1.00 51.34 70 GLY A N 1
ATOM 574 C CA . GLY A 1 70 ? 7.414 -1.075 13.362 1.00 51.34 70 GLY A CA 1
ATOM 575 C C . GLY A 1 70 ? 6.086 -0.407 13.714 1.00 51.34 70 GLY A C 1
ATOM 576 O O . GLY A 1 70 ? 5.064 -1.070 13.822 1.00 51.34 70 GLY A O 1
ATOM 577 N N . LEU A 1 71 ? 6.095 0.926 13.779 1.00 47.22 71 LEU A N 1
ATOM 578 C CA . LEU A 1 71 ? 4.914 1.761 13.486 1.00 47.22 71 LEU A CA 1
ATOM 579 C C . LEU A 1 71 ? 5.036 2.466 12.127 1.00 47.22 71 LEU A C 1
ATOM 581 O O . LEU A 1 71 ? 4.152 3.204 11.709 1.00 47.22 71 LEU A O 1
ATOM 585 N N . GLY A 1 72 ? 6.149 2.224 11.434 1.00 45.69 72 GLY A N 1
ATOM 586 C CA . GLY A 1 72 ? 6.407 2.677 10.079 1.00 45.69 72 GLY A CA 1
ATOM 587 C C . GLY A 1 72 ? 6.725 1.505 9.158 1.00 45.69 72 GLY A C 1
ATOM 588 O O . GLY A 1 72 ? 6.886 0.363 9.587 1.00 45.69 72 GLY A O 1
ATOM 589 N N . SER A 1 73 ? 6.871 1.841 7.883 1.00 41.28 73 SER A N 1
ATOM 590 C CA . SER A 1 73 ? 7.207 1.028 6.706 1.00 41.28 73 SER A CA 1
ATOM 591 C C . SER A 1 73 ? 8.435 0.098 6.789 1.00 41.28 73 SER A C 1
ATOM 593 O O . SER A 1 73 ? 8.876 -0.417 5.763 1.00 41.28 73 SER A O 1
ATOM 595 N N . GLN A 1 74 ? 9.037 -0.101 7.964 1.00 42.88 74 GLN A N 1
ATOM 596 C CA . GLN A 1 74 ? 10.442 -0.491 8.095 1.00 42.88 74 GLN A CA 1
ATOM 597 C C . GLN A 1 74 ? 10.731 -1.698 8.989 1.00 42.88 74 GLN A C 1
ATOM 599 O O . GLN A 1 74 ? 11.849 -1.858 9.470 1.00 42.88 74 GLN A O 1
ATOM 604 N N . CYS A 1 75 ? 9.787 -2.617 9.139 1.00 49.66 75 CYS A N 1
ATOM 605 C CA . CYS A 1 75 ? 10.164 -3.974 9.532 1.00 49.66 75 CYS A CA 1
ATOM 606 C C . CYS A 1 75 ? 9.750 -5.001 8.486 1.00 49.66 75 CYS A C 1
ATOM 608 O O . CYS A 1 75 ? 9.052 -5.963 8.769 1.00 49.66 75 CYS A O 1
ATOM 610 N N . ALA A 1 76 ? 10.236 -4.786 7.261 1.00 40.59 76 ALA A N 1
ATOM 611 C CA . ALA A 1 76 ? 10.163 -5.733 6.146 1.00 40.59 76 ALA A CA 1
ATOM 612 C C . ALA A 1 76 ? 11.302 -6.778 6.170 1.00 40.59 76 ALA A C 1
ATOM 614 O O . ALA A 1 76 ? 11.625 -7.378 5.147 1.00 40.59 76 ALA A O 1
ATOM 615 N N . LEU A 1 77 ? 11.999 -6.934 7.301 1.00 43.88 77 LEU A N 1
ATOM 616 C CA . LEU A 1 77 ? 13.117 -7.865 7.428 1.00 43.88 77 LEU A CA 1
ATOM 617 C C . LEU A 1 77 ? 12.668 -9.102 8.200 1.00 43.88 77 LEU A C 1
ATOM 619 O O . LEU A 1 77 ? 12.018 -8.993 9.236 1.00 43.88 77 LEU A O 1
ATOM 623 N N . HIS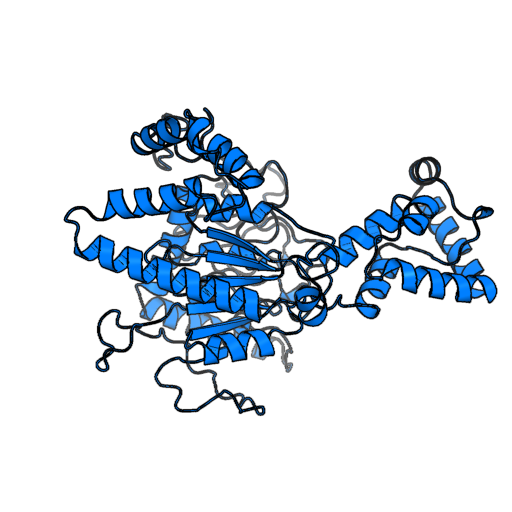 A 1 78 ? 13.084 -10.279 7.728 1.00 44.75 78 HIS A N 1
ATOM 624 C CA . HIS A 1 78 ? 12.688 -11.590 8.260 1.00 44.75 78 HIS A CA 1
ATOM 625 C C . HIS A 1 78 ? 12.904 -11.775 9.777 1.00 44.75 78 HIS A C 1
ATOM 627 O O . HIS A 1 78 ? 12.361 -12.703 10.374 1.00 44.75 78 HIS A O 1
ATOM 633 N N . TYR A 1 79 ? 13.755 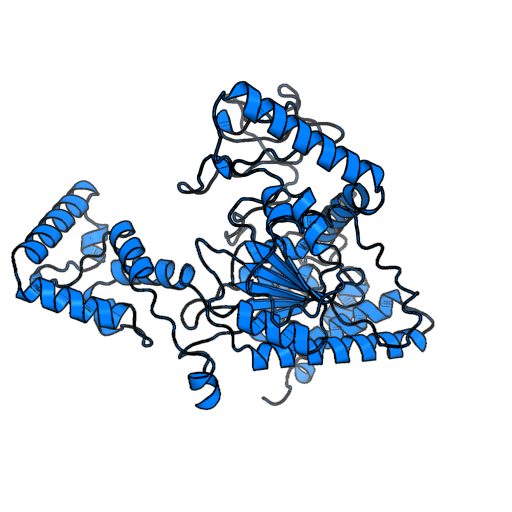-10.957 10.406 1.00 44.47 79 TYR A N 1
ATOM 634 C CA . TYR A 1 79 ? 14.005 -10.983 11.848 1.00 44.47 79 TYR A CA 1
ATOM 635 C C . TYR A 1 79 ? 13.060 -10.072 12.644 1.00 44.47 79 TYR A C 1
ATOM 637 O O . TYR A 1 79 ? 12.885 -10.300 13.833 1.00 44.47 79 TYR A O 1
ATOM 645 N N . CYS A 1 80 ? 12.439 -9.079 12.003 1.00 46.47 80 CYS A N 1
ATOM 646 C CA . CYS A 1 80 ? 11.326 -8.314 12.559 1.00 46.47 80 CYS A CA 1
ATOM 647 C C . CYS A 1 80 ? 9.990 -9.038 12.421 1.00 46.47 80 CYS A C 1
ATOM 649 O O . CYS A 1 80 ? 9.106 -8.899 13.257 1.00 46.47 80 CYS A O 1
ATOM 651 N N . GLU A 1 81 ? 9.848 -9.824 11.351 1.00 48.25 81 GLU A N 1
ATOM 652 C CA . GLU A 1 81 ? 8.712 -10.726 11.139 1.00 48.25 81 GLU A CA 1
ATOM 653 C C . GLU A 1 81 ? 8.649 -11.835 12.208 1.00 48.25 81 GLU A C 1
ATOM 655 O O . GLU A 1 81 ? 7.682 -12.600 12.272 1.00 48.25 81 GLU A O 1
ATOM 660 N N . LYS A 1 82 ? 9.678 -11.925 13.061 1.00 50.09 82 LYS A N 1
ATOM 661 C CA . LYS A 1 82 ? 9.778 -12.837 14.196 1.00 50.09 82 LYS A CA 1
ATOM 662 C C . LYS A 1 82 ? 9.606 -12.057 15.507 1.00 50.09 82 LYS A C 1
ATOM 664 O O . LYS A 1 82 ? 10.370 -11.144 15.796 1.00 50.09 82 LYS A O 1
ATOM 669 N N . ASN A 1 83 ? 8.671 -12.522 16.339 1.00 53.38 83 ASN A N 1
ATOM 670 C CA . ASN A 1 83 ? 8.588 -12.265 17.786 1.00 53.38 83 ASN A CA 1
ATOM 671 C C . ASN A 1 83 ? 8.070 -10.892 18.273 1.00 53.38 83 ASN A C 1
ATOM 673 O O . ASN A 1 83 ? 8.587 -10.391 19.271 1.00 53.38 83 ASN A O 1
ATOM 677 N N . ILE A 1 84 ? 7.015 -10.318 17.679 1.00 58.66 84 ILE A N 1
ATOM 678 C CA . ILE A 1 84 ? 6.195 -9.325 18.407 1.00 58.66 84 ILE A CA 1
ATOM 679 C C . ILE A 1 84 ? 4.918 -10.024 18.904 1.00 58.66 84 ILE A C 1
ATOM 681 O O . ILE A 1 84 ? 4.103 -10.436 18.074 1.00 58.66 84 ILE A O 1
ATOM 685 N N . PRO A 1 85 ? 4.756 -10.228 20.228 1.00 60.88 85 PRO A N 1
ATOM 686 C CA . PRO A 1 85 ? 3.549 -10.824 20.796 1.00 60.88 85 PRO A CA 1
ATOM 687 C C . PRO A 1 85 ? 2.300 -9.998 20.479 1.00 60.88 85 PRO A C 1
ATOM 689 O O . PRO A 1 85 ? 2.358 -8.768 20.429 1.00 60.88 85 PRO A O 1
ATOM 692 N N . ALA A 1 86 ? 1.162 -10.670 20.305 1.00 65.81 86 ALA A N 1
ATOM 693 C CA . ALA A 1 86 ? -0.124 -10.029 20.024 1.00 65.81 86 ALA A CA 1
ATOM 694 C C . ALA A 1 86 ? -0.493 -8.982 21.087 1.00 65.81 86 ALA A C 1
ATOM 696 O O . ALA A 1 86 ? -0.978 -7.897 20.770 1.00 65.81 86 ALA A O 1
ATOM 697 N N . GLU A 1 87 ? -0.182 -9.281 22.349 1.00 63.84 87 GLU A N 1
ATOM 698 C CA . GLU A 1 87 ? -0.445 -8.416 23.493 1.00 63.84 87 GLU A CA 1
ATOM 699 C C . GLU A 1 87 ? 0.330 -7.105 23.415 1.00 63.84 87 GLU A C 1
ATOM 701 O O . GLU A 1 87 ? -0.142 -6.098 23.921 1.00 63.84 87 GLU A O 1
ATOM 706 N N . VAL A 1 88 ? 1.494 -7.087 22.760 1.00 66.81 88 VAL A N 1
ATOM 707 C CA . VAL A 1 88 ? 2.272 -5.857 22.580 1.00 66.81 88 VAL A CA 1
ATOM 708 C C . VAL A 1 88 ? 1.577 -4.927 21.590 1.00 66.81 88 VAL A C 1
ATOM 710 O O . VAL A 1 88 ? 1.469 -3.735 21.862 1.00 66.81 88 VAL A O 1
ATOM 713 N N . TYR A 1 89 ? 1.067 -5.459 20.475 1.00 72.44 89 TYR A N 1
ATOM 714 C CA . TYR A 1 89 ? 0.277 -4.669 19.527 1.00 72.44 89 TYR A CA 1
ATOM 715 C C . TYR A 1 89 ? -1.015 -4.158 20.165 1.00 72.44 89 TYR A C 1
ATOM 717 O O . TYR A 1 89 ? -1.354 -2.987 20.008 1.00 72.44 89 TYR A O 1
ATOM 725 N N . GLN A 1 90 ? -1.695 -5.021 20.923 1.00 72.06 90 GLN A N 1
ATOM 726 C CA . GLN A 1 90 ? -2.913 -4.660 21.634 1.00 72.06 90 GLN A CA 1
ATOM 727 C C . GLN A 1 90 ? -2.656 -3.589 22.699 1.00 72.06 90 GLN A C 1
ATOM 729 O O . GLN A 1 90 ? -3.337 -2.575 22.680 1.00 72.06 90 GLN A O 1
ATOM 734 N N . MET A 1 91 ? -1.670 -3.775 23.585 1.00 71.81 91 MET A N 1
ATOM 735 C CA . MET A 1 91 ? -1.317 -2.791 24.615 1.00 71.81 91 MET A CA 1
ATOM 736 C C . MET A 1 91 ? -0.960 -1.451 23.994 1.00 71.81 91 MET A C 1
ATOM 738 O O . MET A 1 91 ? -1.475 -0.428 24.423 1.00 71.81 91 MET A O 1
ATOM 742 N N . PHE A 1 92 ? -0.113 -1.464 22.961 1.00 77.19 92 PHE A N 1
ATOM 743 C CA . PHE A 1 92 ? 0.260 -0.245 22.263 1.00 77.19 92 PHE A CA 1
ATOM 744 C C . PHE A 1 92 ? -0.980 0.478 21.737 1.00 77.19 92 PHE A C 1
ATOM 746 O O . PHE A 1 92 ? -1.194 1.641 22.058 1.00 77.19 92 PHE A O 1
ATOM 753 N N . ARG A 1 93 ? -1.835 -0.217 20.983 1.00 80.25 93 ARG A N 1
ATOM 754 C CA . ARG A 1 93 ? -3.073 0.368 20.477 1.00 80.25 93 ARG A CA 1
ATOM 755 C C . ARG A 1 93 ? -3.970 0.876 21.605 1.00 80.25 93 ARG A C 1
ATOM 757 O O . ARG A 1 93 ? -4.470 1.987 21.489 1.00 80.25 93 ARG A O 1
ATOM 764 N N . ASP A 1 94 ? -4.182 0.084 22.650 1.00 78.62 94 ASP A N 1
ATOM 765 C CA . ASP A 1 94 ? -5.060 0.421 23.773 1.00 78.62 94 ASP A CA 1
ATOM 766 C C . ASP A 1 94 ? -4.550 1.658 24.520 1.00 78.62 94 ASP A C 1
ATOM 768 O O . ASP A 1 94 ? -5.349 2.502 24.904 1.00 78.62 94 ASP A O 1
ATOM 772 N N . GLU A 1 95 ? -3.233 1.834 24.645 1.00 78.50 95 GLU A N 1
ATOM 773 C CA . GLU A 1 95 ? -2.633 3.053 25.194 1.00 78.50 95 GLU A CA 1
ATOM 774 C C . GLU A 1 95 ? -2.879 4.276 24.293 1.00 78.50 95 GLU A C 1
ATOM 776 O O . GLU A 1 95 ? -3.286 5.326 24.796 1.00 78.50 95 GLU A O 1
ATOM 781 N N . ILE A 1 96 ? -2.698 4.150 22.966 1.00 79.25 96 ILE A N 1
ATOM 782 C CA . ILE A 1 96 ? -3.038 5.226 22.012 1.00 79.25 96 ILE A CA 1
ATOM 783 C C . ILE A 1 96 ? -4.531 5.572 22.112 1.00 79.25 96 ILE A C 1
ATOM 785 O O . ILE A 1 96 ? -4.909 6.744 22.187 1.00 79.25 96 ILE A O 1
ATOM 789 N N . ALA A 1 97 ? -5.372 4.540 22.115 1.00 77.31 97 ALA A N 1
ATOM 790 C CA . ALA A 1 97 ? -6.820 4.621 22.160 1.00 77.31 97 ALA A CA 1
ATOM 791 C C . ALA A 1 97 ? -7.315 5.300 23.435 1.00 77.31 97 ALA A C 1
ATOM 793 O O . ALA A 1 97 ? -8.069 6.266 23.380 1.00 77.31 97 ALA A O 1
ATOM 794 N N . GLN A 1 98 ? -6.851 4.835 24.589 1.00 76.62 98 GLN A N 1
ATOM 795 C CA . GLN A 1 98 ? -7.193 5.401 25.884 1.00 76.62 98 GLN A CA 1
ATOM 796 C C . GLN A 1 98 ? -6.785 6.872 25.972 1.00 76.62 98 GLN A C 1
ATOM 798 O O . GLN A 1 98 ? -7.555 7.709 26.444 1.00 76.62 98 GLN A O 1
ATOM 803 N N . TYR A 1 99 ? -5.589 7.208 25.489 1.00 79.44 99 TYR A N 1
ATOM 804 C CA . TYR A 1 99 ? -5.101 8.576 25.564 1.00 79.44 99 TYR A CA 1
ATOM 805 C C . TYR A 1 99 ? -5.912 9.532 24.678 1.00 79.44 99 TYR A C 1
ATOM 807 O O . TYR A 1 99 ? -6.381 10.569 25.150 1.00 79.44 99 TYR A O 1
ATOM 815 N N . TYR A 1 100 ? -6.104 9.182 23.403 1.00 75.19 100 TYR A N 1
ATOM 816 C CA . TYR A 1 100 ? -6.703 10.088 22.423 1.00 75.19 100 TYR A CA 1
ATOM 817 C C . TYR A 1 100 ? -8.218 9.950 22.257 1.00 75.19 100 TYR A C 1
ATOM 819 O O . TYR A 1 100 ? -8.860 10.913 21.847 1.00 75.19 100 TYR A O 1
ATOM 827 N N . TRP A 1 101 ? -8.808 8.783 22.520 1.00 74.62 101 TRP A N 1
ATOM 828 C CA . TRP A 1 101 ? -10.227 8.526 22.240 1.00 74.62 101 TRP A CA 1
ATOM 829 C C . TRP A 1 101 ? -11.106 8.653 23.485 1.00 74.62 101 TRP A C 1
ATOM 831 O O . TRP A 1 101 ? -12.200 9.206 23.389 1.00 74.62 101 TRP A O 1
ATOM 841 N N . GLU A 1 102 ? -10.651 8.176 24.650 1.00 70.12 102 GLU A N 1
ATOM 842 C CA . GLU A 1 102 ? -11.483 8.150 25.868 1.00 70.12 102 GLU A CA 1
ATOM 843 C C . GLU A 1 102 ? -11.607 9.519 26.550 1.00 70.12 102 GLU A C 1
ATOM 845 O O . GLU A 1 102 ? -12.546 9.745 27.314 1.00 70.12 102 GLU A O 1
ATOM 850 N N . THR A 1 103 ? -10.696 10.454 26.260 1.00 76.12 103 THR A N 1
ATOM 851 C CA . THR A 1 103 ? -10.705 11.804 26.840 1.00 76.12 103 THR A CA 1
ATOM 852 C C . THR A 1 103 ? -10.878 12.855 25.738 1.00 76.12 103 THR A C 1
ATOM 854 O O . THR A 1 103 ? -9.880 13.338 25.202 1.00 76.12 103 THR A O 1
ATOM 857 N N . PRO A 1 104 ? -12.117 13.265 25.389 1.00 75.81 104 PRO A N 1
ATOM 858 C CA . PRO A 1 104 ? -12.372 14.216 24.300 1.00 75.81 104 PRO A CA 1
ATOM 859 C C . PRO A 1 104 ? -11.545 15.506 24.387 1.00 75.81 104 PRO A C 1
ATOM 861 O O . PRO A 1 104 ? -11.072 16.015 23.374 1.00 75.81 104 PRO A O 1
ATOM 864 N N . GLN A 1 105 ? -11.289 15.992 25.606 1.00 80.81 105 GLN A N 1
ATOM 865 C CA . GLN A 1 105 ? -10.491 17.196 25.841 1.00 80.81 105 GLN A CA 1
ATOM 866 C C . GLN A 1 105 ? -9.025 17.028 25.412 1.00 80.81 105 GLN A C 1
ATOM 868 O O . GLN A 1 105 ? -8.385 18.005 25.028 1.00 80.81 105 GLN A O 1
ATOM 873 N N . VAL A 1 106 ? -8.478 15.809 25.478 1.00 80.81 106 VAL A N 1
ATOM 874 C CA . VAL A 1 106 ? -7.107 15.514 25.032 1.00 80.81 106 VAL A CA 1
ATOM 875 C C . VAL A 1 106 ? -7.018 15.632 23.520 1.00 80.81 106 VAL A C 1
ATOM 877 O O . VAL A 1 106 ? -6.116 16.299 23.021 1.00 80.81 106 VAL A O 1
ATOM 880 N N . TRP A 1 107 ? -7.979 15.063 22.793 1.00 83.19 107 TRP A N 1
ATOM 881 C CA . TRP A 1 107 ? -8.036 15.182 21.339 1.00 83.19 107 TRP A CA 1
ATOM 882 C C . TRP A 1 107 ? -8.223 16.632 20.876 1.00 83.19 107 TRP A C 1
ATOM 884 O O . TRP A 1 107 ? -7.521 17.099 19.982 1.00 83.19 107 TRP A O 1
ATOM 894 N N . GLU A 1 108 ? -9.112 17.387 21.521 1.00 84.25 108 GLU A N 1
ATOM 895 C CA . GLU A 1 108 ? -9.302 18.810 21.217 1.00 84.25 108 GLU A CA 1
ATOM 896 C C . GLU A 1 108 ? -8.031 19.627 21.478 1.00 84.25 108 GLU A C 1
ATOM 898 O O . GLU A 1 108 ? -7.639 20.453 20.650 1.00 84.25 108 GLU A O 1
ATOM 903 N N . LYS A 1 109 ? -7.347 19.366 22.599 1.00 82.88 109 LYS A N 1
ATOM 904 C CA . LYS A 1 109 ? -6.068 20.004 22.927 1.00 82.88 109 LYS A CA 1
ATOM 905 C C . LYS A 1 109 ? -4.979 19.637 21.918 1.00 82.88 109 LYS A C 1
ATOM 907 O O . LYS A 1 109 ? -4.219 20.518 21.520 1.00 82.88 109 LYS A O 1
ATOM 912 N N . HIS A 1 110 ? -4.919 18.374 21.499 1.00 82.69 110 HIS A N 1
ATOM 913 C CA . HIS A 1 110 ? -4.009 17.889 20.459 1.00 82.69 110 HIS A CA 1
ATOM 914 C C . HIS A 1 110 ? -4.221 18.660 19.155 1.00 82.69 110 HIS A C 1
ATOM 916 O O . HIS A 1 110 ? -3.296 19.293 18.649 1.00 82.69 110 HIS A O 1
ATOM 922 N N . LEU A 1 111 ? -5.463 18.724 18.667 1.00 84.19 111 LEU A N 1
ATOM 923 C CA . LEU A 1 111 ? -5.797 19.481 17.459 1.00 84.19 111 LEU A CA 1
ATOM 924 C C . LEU A 1 111 ? -5.437 20.967 17.583 1.00 84.19 111 LEU A C 1
ATOM 926 O O . LEU A 1 111 ? -4.874 21.534 16.646 1.00 84.19 111 LEU A O 1
ATOM 930 N N . ALA A 1 112 ? -5.730 21.593 18.726 1.00 84.12 112 ALA A N 1
ATOM 931 C CA . ALA A 1 112 ? -5.408 22.996 18.968 1.00 84.12 112 ALA A CA 1
ATOM 932 C C . ALA A 1 112 ? -3.891 23.251 18.950 1.00 84.12 112 ALA A C 1
ATOM 934 O O . ALA A 1 112 ? -3.444 24.196 18.298 1.00 84.12 112 ALA A O 1
ATOM 935 N N . SER A 1 113 ? -3.106 22.383 19.597 1.00 81.25 113 SER A N 1
ATOM 936 C CA . SER A 1 113 ? -1.638 22.453 19.607 1.00 81.25 113 SER A CA 1
ATOM 937 C C . SER A 1 113 ? -1.059 22.332 18.194 1.00 81.25 113 SER A C 1
ATOM 939 O O . SER A 1 113 ? -0.295 23.190 17.750 1.00 81.25 113 SER A O 1
ATOM 941 N N . MET A 1 114 ? -1.505 21.330 17.427 1.00 81.00 114 MET A N 1
ATOM 942 C CA . MET A 1 114 ? -1.059 21.127 16.045 1.00 81.00 114 MET A CA 1
ATOM 943 C C . MET A 1 114 ? -1.407 22.320 15.146 1.00 81.00 114 MET A C 1
ATOM 945 O O . MET A 1 114 ? -0.593 22.750 14.327 1.00 81.00 114 MET A O 1
ATOM 949 N N . GLN A 1 115 ? -2.600 22.903 15.300 1.00 82.31 115 GLN A N 1
ATOM 950 C CA . GLN A 1 115 ? -2.994 24.108 14.564 1.00 82.31 115 GLN A CA 1
ATOM 951 C C . GLN A 1 115 ? -2.161 25.334 14.932 1.00 82.31 115 GLN A C 1
ATOM 953 O O . GLN A 1 115 ? -1.817 26.120 14.042 1.00 82.31 115 GLN A O 1
ATOM 958 N N . GLU A 1 116 ? -1.856 25.515 16.216 1.00 82.19 116 GLU A N 1
ATOM 959 C CA . GLU A 1 116 ? -0.998 26.600 16.675 1.00 82.19 116 GLU A CA 1
ATOM 960 C C . GLU A 1 116 ? 0.394 26.476 16.054 1.00 82.19 116 GLU A C 1
ATOM 962 O O . GLU A 1 116 ? 0.876 27.444 15.460 1.00 82.19 116 GLU A O 1
ATOM 967 N N . HIS A 1 117 ? 0.987 25.281 16.099 1.00 78.00 117 HIS A N 1
ATOM 968 C CA . HIS A 1 117 ? 2.299 25.006 15.517 1.00 78.00 117 HIS A CA 1
ATOM 969 C C . HIS A 1 117 ? 2.343 25.297 14.014 1.00 78.00 117 HIS A C 1
ATOM 971 O O . HIS A 1 117 ? 3.187 26.065 13.550 1.00 78.00 117 HIS A O 1
ATOM 977 N N . ILE A 1 118 ? 1.350 24.814 13.254 1.00 78.56 118 ILE A N 1
ATOM 978 C CA . ILE A 1 118 ? 1.196 25.137 11.822 1.00 78.56 118 ILE A CA 1
ATOM 979 C C . ILE A 1 118 ? 1.125 26.658 11.609 1.00 78.56 118 ILE A C 1
ATOM 981 O O . ILE A 1 118 ? 1.698 27.199 10.657 1.00 78.56 118 ILE A O 1
ATOM 985 N N . GLY A 1 119 ? 0.409 27.371 12.481 1.00 82.00 119 GLY A N 1
ATOM 986 C CA . GLY A 1 119 ? 0.304 28.827 12.445 1.00 82.00 119 GLY A CA 1
ATOM 987 C C . GLY A 1 119 ? 1.638 29.530 12.708 1.00 82.00 119 GLY A C 1
ATOM 988 O O . GLY A 1 119 ? 1.957 30.508 12.025 1.00 82.00 119 GLY A O 1
ATOM 989 N N . GLN A 1 120 ? 2.423 29.040 13.669 1.00 83.44 120 GLN A N 1
ATOM 990 C CA . GLN A 1 120 ? 3.750 29.560 14.000 1.00 83.44 120 GLN A CA 1
ATOM 991 C C . GLN A 1 120 ? 4.753 29.301 12.868 1.00 83.44 120 GLN A C 1
ATOM 993 O O . GLN A 1 120 ? 5.426 30.238 12.433 1.00 83.44 120 GLN A O 1
ATOM 998 N N . GLU A 1 121 ? 4.791 28.089 12.308 1.00 77.88 121 GLU A N 1
ATOM 999 C CA . GLU A 1 121 ? 5.650 27.752 11.169 1.00 77.88 121 GLU A CA 1
ATOM 1000 C C . GLU A 1 121 ? 5.367 28.625 9.941 1.00 77.88 121 GLU A C 1
ATOM 1002 O O . GLU A 1 121 ? 6.291 29.135 9.300 1.00 77.88 121 GLU A O 1
ATOM 1007 N N . ARG A 1 122 ? 4.083 28.830 9.612 1.00 81.25 122 ARG A N 1
ATOM 1008 C CA . ARG A 1 122 ? 3.669 29.691 8.492 1.00 81.25 122 ARG A CA 1
ATOM 1009 C C . ARG A 1 122 ? 4.124 31.134 8.688 1.00 81.25 122 ARG A C 1
ATOM 1011 O O . ARG A 1 122 ? 4.573 31.764 7.733 1.00 81.25 122 ARG A O 1
ATOM 1018 N N . LYS A 1 123 ? 4.036 31.652 9.918 1.00 85.31 123 LYS A N 1
ATOM 1019 C CA . LYS A 1 123 ? 4.535 32.993 10.262 1.00 85.31 123 LYS A CA 1
ATOM 1020 C C . LYS A 1 123 ? 6.058 33.068 10.144 1.00 85.31 123 LYS A C 1
ATOM 1022 O O . LYS A 1 123 ? 6.561 34.016 9.549 1.00 85.31 123 LYS A O 1
ATOM 1027 N N . ALA A 1 124 ? 6.778 32.071 10.660 1.00 84.12 124 ALA A N 1
ATOM 1028 C CA . ALA A 1 124 ? 8.239 32.034 10.648 1.00 84.12 124 ALA A CA 1
ATOM 1029 C C . ALA A 1 124 ? 8.819 31.939 9.228 1.00 84.12 124 ALA A C 1
ATOM 1031 O O . ALA A 1 124 ? 9.801 32.608 8.915 1.00 84.12 124 ALA A O 1
ATOM 1032 N N . LYS A 1 125 ? 8.196 31.144 8.349 1.00 81.69 125 LYS A N 1
ATOM 1033 C CA . LYS A 1 125 ? 8.675 30.931 6.975 1.00 81.69 125 LYS A CA 1
ATOM 1034 C C . LYS A 1 125 ? 8.328 32.082 6.019 1.00 81.69 125 LYS A C 1
ATOM 1036 O O . LYS A 1 125 ? 8.815 32.065 4.896 1.00 81.69 125 LYS A O 1
ATOM 1041 N N . GLY A 1 126 ? 7.516 33.070 6.423 1.00 75.75 126 GLY A N 1
ATOM 1042 C CA . GLY A 1 126 ? 7.228 34.292 5.645 1.00 75.75 126 GLY A CA 1
ATOM 1043 C C . GLY A 1 126 ? 6.632 34.069 4.244 1.00 75.75 126 GLY A C 1
ATOM 1044 O O . GLY A 1 126 ? 6.568 34.993 3.436 1.00 75.75 126 GLY A O 1
ATOM 1045 N N . VAL A 1 127 ? 6.214 32.842 3.937 1.00 66.00 127 VAL A N 1
ATOM 1046 C CA . VAL A 1 127 ? 5.854 32.360 2.601 1.00 66.00 127 VAL A CA 1
ATOM 1047 C C . VAL A 1 127 ? 4.543 31.587 2.711 1.00 66.00 127 VAL A C 1
ATOM 1049 O O . VAL A 1 127 ? 4.261 30.965 3.737 1.00 66.00 127 VAL A O 1
ATOM 1052 N N . LYS A 1 128 ? 3.745 31.593 1.634 1.00 60.94 128 LYS A N 1
ATOM 1053 C CA . LYS A 1 128 ? 2.678 30.607 1.406 1.00 60.94 128 LYS A CA 1
ATOM 1054 C C . LYS A 1 128 ? 3.330 29.226 1.313 1.00 60.94 128 LYS A C 1
ATOM 1056 O O . LYS A 1 128 ? 3.633 28.767 0.216 1.00 60.94 128 LYS A O 1
ATOM 1061 N N . SER A 1 129 ? 3.674 28.614 2.444 1.00 53.22 129 SER A N 1
ATOM 1062 C CA . SER A 1 129 ? 4.263 27.285 2.408 1.00 53.22 129 SER A CA 1
ATOM 1063 C C . SER A 1 129 ? 3.201 26.336 1.859 1.00 53.22 129 SER A C 1
ATOM 1065 O O . SER A 1 129 ? 2.108 26.211 2.410 1.00 53.22 129 SER A O 1
ATOM 1067 N N . ASN A 1 130 ? 3.542 25.647 0.773 1.00 60.97 130 ASN A N 1
ATOM 1068 C CA . ASN A 1 130 ? 2.831 24.447 0.333 1.00 60.97 130 ASN A CA 1
ATOM 1069 C C . ASN A 1 130 ? 3.152 23.253 1.255 1.00 60.97 130 ASN A C 1
ATOM 1071 O O . ASN A 1 130 ? 2.979 22.111 0.851 1.00 60.97 130 ASN A O 1
ATOM 1075 N N . GLY A 1 131 ? 3.675 23.508 2.463 1.00 60.88 131 GLY A N 1
ATOM 1076 C CA . GLY A 1 131 ? 4.042 22.465 3.408 1.00 60.88 131 GLY A CA 1
ATOM 1077 C C . GLY A 1 131 ? 2.811 21.650 3.773 1.00 60.88 131 GLY A C 1
ATOM 1078 O O . GLY A 1 131 ? 1.761 22.212 4.106 1.00 60.88 131 GLY A O 1
ATOM 1079 N N . THR A 1 132 ? 2.946 20.333 3.681 1.00 64.12 132 THR A N 1
ATOM 1080 C CA . THR A 1 132 ? 1.940 19.373 4.116 1.00 64.12 132 THR A CA 1
ATOM 1081 C C . THR A 1 132 ? 1.683 19.581 5.602 1.00 64.12 132 THR A C 1
ATOM 1083 O O . THR A 1 132 ? 2.572 19.422 6.435 1.00 64.12 132 THR A O 1
ATOM 1086 N N . SER A 1 133 ? 0.466 20.007 5.943 1.00 74.38 133 SER A N 1
ATOM 1087 C CA . SER A 1 133 ? 0.041 20.066 7.339 1.00 74.38 133 SER A CA 1
ATOM 1088 C C . SER A 1 133 ? 0.126 18.656 7.943 1.00 74.38 133 SER A C 1
ATOM 1090 O O . SER A 1 133 ? -0.305 17.708 7.296 1.00 74.38 133 SER A O 1
ATOM 1092 N N . PRO A 1 134 ? 0.595 18.469 9.183 1.00 68.12 134 PRO A N 1
ATOM 1093 C CA . PRO A 1 134 ? 0.506 17.166 9.852 1.00 68.12 134 PRO A CA 1
ATOM 1094 C C . PRO A 1 134 ? -0.949 16.691 10.032 1.00 68.12 134 PRO A C 1
ATOM 1096 O O . PRO A 1 134 ? -1.207 15.495 10.126 1.00 68.12 134 PRO A O 1
ATOM 1099 N N . LEU A 1 135 ? -1.915 17.616 9.992 1.00 80.12 135 LEU A N 1
ATOM 1100 C CA . LEU A 1 135 ? -3.348 17.321 10.007 1.00 80.12 135 LEU A CA 1
ATOM 1101 C C . LEU A 1 135 ? -3.912 17.051 8.607 1.00 80.12 135 LEU A C 1
ATOM 1103 O O . LEU A 1 135 ? -5.117 16.862 8.462 1.00 80.12 135 LEU A O 1
ATOM 1107 N N . LYS A 1 136 ? -3.078 17.041 7.560 1.00 81.69 136 LYS A N 1
ATOM 1108 C CA . LYS A 1 136 ? -3.542 17.004 6.173 1.00 81.69 136 LYS A CA 1
ATOM 1109 C C . LYS A 1 136 ? -4.338 15.746 5.849 1.00 81.69 136 LYS A C 1
ATOM 1111 O O . LYS A 1 136 ? -5.334 15.847 5.142 1.00 81.69 136 LYS A O 1
ATOM 1116 N N . CYS A 1 137 ? -3.991 14.595 6.423 1.00 83.88 137 CYS A N 1
ATOM 1117 C CA . CYS A 1 137 ? -4.809 13.389 6.282 1.00 83.88 137 CYS A CA 1
ATOM 1118 C C . CYS A 1 137 ? -6.238 13.564 6.831 1.00 83.88 137 CYS A C 1
ATOM 1120 O O . CYS A 1 137 ? -7.186 13.085 6.213 1.00 83.88 137 CYS A O 1
ATOM 1122 N N . LEU A 1 138 ? -6.417 14.297 7.940 1.00 85.56 138 LEU A N 1
ATOM 1123 C CA . LEU A 1 138 ? -7.743 14.629 8.477 1.00 85.56 138 LEU A CA 1
ATOM 1124 C C . LEU A 1 138 ? -8.489 15.655 7.616 1.00 85.56 138 LEU A C 1
ATOM 1126 O O . LEU A 1 138 ? -9.706 15.758 7.710 1.00 85.56 138 LEU A O 1
ATOM 1130 N N . GLU A 1 139 ? -7.784 16.442 6.806 1.00 83.31 139 GLU A N 1
ATOM 1131 C CA . GLU A 1 139 ? -8.409 17.357 5.844 1.00 83.31 139 GLU A CA 1
ATOM 1132 C C . GLU A 1 139 ? -8.856 16.636 4.568 1.00 83.31 139 GLU A C 1
ATOM 1134 O O . GLU A 1 139 ? -9.799 17.075 3.917 1.00 83.31 139 GLU A O 1
ATOM 1139 N N . LEU A 1 140 ? -8.152 15.564 4.193 1.00 85.62 140 LEU A N 1
ATOM 1140 C CA . LEU A 1 140 ? -8.377 14.808 2.957 1.00 85.62 140 LEU A CA 1
ATOM 1141 C C . LEU A 1 140 ? -9.331 13.624 3.128 1.00 85.62 140 LEU A C 1
ATOM 1143 O O . LEU A 1 140 ? -9.761 13.043 2.132 1.00 85.62 140 LEU A O 1
ATOM 1147 N N . VAL A 1 141 ? -9.638 13.231 4.366 1.00 89.12 141 VAL A N 1
ATOM 1148 C CA . VAL A 1 141 ? -10.602 12.159 4.613 1.00 89.12 141 VAL A CA 1
ATOM 1149 C C . VAL A 1 141 ? -11.991 12.567 4.114 1.00 89.12 141 VAL A C 1
ATOM 1151 O O . VAL A 1 141 ? -12.449 13.691 4.325 1.00 89.12 141 VAL A O 1
ATOM 1154 N N . ARG A 1 142 ? -12.683 11.630 3.467 1.00 89.06 142 ARG A N 1
ATOM 1155 C CA . ARG A 1 142 ? -14.058 11.803 2.990 1.00 89.06 142 ARG A CA 1
ATOM 1156 C C . ARG A 1 142 ? -14.962 10.766 3.650 1.00 89.06 142 ARG A C 1
ATOM 1158 O O . ARG A 1 142 ? -14.595 9.595 3.742 1.00 89.06 142 ARG A O 1
ATOM 1165 N N . TYR A 1 143 ? -16.133 11.201 4.102 1.00 88.25 143 TYR A N 1
ATOM 1166 C CA . TYR A 1 143 ? -17.104 10.383 4.832 1.00 88.25 143 TYR A CA 1
ATOM 1167 C C . TYR A 1 143 ? -18.400 10.253 4.028 1.00 88.25 143 TYR A C 1
ATOM 1169 O O . TYR A 1 143 ? -18.930 11.256 3.546 1.00 88.25 143 TYR A O 1
ATOM 1177 N N . TYR A 1 144 ? -18.923 9.031 3.917 1.00 85.88 144 TYR A N 1
ATOM 1178 C CA . TYR A 1 144 ? -20.143 8.711 3.170 1.00 85.88 144 TYR A CA 1
ATOM 1179 C C . TYR A 1 144 ? -21.095 7.852 4.016 1.00 85.88 144 TYR A C 1
ATOM 1181 O O . TYR A 1 144 ? -20.639 6.946 4.719 1.00 85.88 144 TYR A O 1
ATOM 1189 N N . ASN A 1 145 ? -22.404 8.129 3.932 1.00 81.88 145 ASN A N 1
ATOM 1190 C CA . ASN A 1 145 ? -23.484 7.508 4.725 1.00 81.88 145 ASN A CA 1
ATOM 1191 C C . ASN A 1 145 ? -23.402 7.708 6.257 1.00 81.88 145 ASN A C 1
ATOM 1193 O O . ASN A 1 145 ? -23.925 6.896 7.016 1.00 81.88 145 ASN A O 1
ATOM 1197 N N . PHE A 1 146 ? -22.767 8.779 6.739 1.00 75.62 146 PHE A N 1
ATOM 1198 C CA . PHE A 1 146 ? -22.773 9.139 8.165 1.00 75.62 146 PHE A CA 1
ATOM 1199 C C . PHE A 1 146 ? -23.919 10.123 8.474 1.00 75.62 146 PHE A C 1
ATOM 1201 O O . PHE A 1 146 ? -24.174 11.043 7.692 1.00 75.62 146 PHE A O 1
ATOM 1208 N N . GLU A 1 147 ? -24.633 9.920 9.590 1.00 61.84 147 GLU A N 1
ATOM 1209 C CA . GLU A 1 147 ? -25.749 10.786 10.001 1.00 61.84 147 GLU A CA 1
ATOM 1210 C C . GLU A 1 147 ? -25.290 12.239 10.224 1.00 61.84 147 GLU A C 1
ATOM 1212 O O . GLU A 1 147 ? -24.171 12.497 10.658 1.00 61.84 147 GLU A O 1
ATOM 1217 N N . GLY A 1 148 ? -26.154 13.211 9.913 1.00 52.16 148 GLY A N 1
ATOM 1218 C CA . GLY A 1 148 ? -25.821 14.642 9.987 1.00 52.16 148 GLY A CA 1
ATOM 1219 C C . GLY A 1 148 ? -25.202 15.222 8.709 1.00 52.16 148 GLY A C 1
ATOM 1220 O O . GLY A 1 148 ? -25.049 16.440 8.605 1.00 52.16 148 GLY A O 1
ATOM 1221 N N . ILE A 1 149 ? -24.930 14.388 7.701 1.00 49.31 149 ILE A N 1
ATOM 1222 C CA . ILE A 1 149 ? -24.535 14.819 6.357 1.00 49.31 149 ILE A CA 1
ATOM 1223 C C . ILE A 1 149 ? -25.762 14.692 5.432 1.00 49.31 149 ILE A C 1
ATOM 1225 O O . ILE A 1 149 ? -25.961 13.690 4.756 1.00 49.31 149 ILE A O 1
ATOM 1229 N N . ASN A 1 150 ? -26.651 15.691 5.467 1.00 36.09 150 ASN A N 1
ATOM 1230 C CA . ASN A 1 150 ? -27.936 15.702 4.746 1.00 36.09 150 ASN A CA 1
ATOM 1231 C C . ASN A 1 150 ? -27.783 15.915 3.223 1.00 36.09 150 ASN A C 1
ATOM 1233 O O . ASN A 1 150 ? -28.219 16.937 2.691 1.00 36.09 150 ASN A O 1
ATOM 1237 N N . GLY A 1 151 ? -27.196 14.960 2.507 1.00 46.94 151 GLY A N 1
ATOM 1238 C CA . GLY A 1 151 ? -27.211 14.954 1.048 1.00 46.94 151 GLY A CA 1
ATOM 1239 C C . GLY A 1 151 ? -27.056 13.550 0.480 1.00 46.94 151 GLY A C 1
ATOM 1240 O O . GLY A 1 151 ? -26.220 12.772 0.928 1.00 46.94 151 GLY A O 1
ATOM 1241 N N . ASP A 1 152 ? -27.868 13.227 -0.521 1.00 43.47 152 ASP A N 1
ATOM 1242 C CA . ASP A 1 152 ? -27.615 12.095 -1.408 1.00 43.47 152 ASP A CA 1
ATOM 1243 C C . ASP A 1 152 ? -26.322 12.386 -2.186 1.00 43.47 152 ASP A C 1
ATOM 1245 O O . ASP A 1 152 ? -26.300 13.164 -3.136 1.00 43.47 152 ASP A O 1
ATOM 1249 N N . HIS A 1 153 ? -25.205 11.831 -1.714 1.00 48.59 153 HIS A N 1
ATOM 1250 C CA . HIS A 1 153 ? -23.868 12.110 -2.247 1.00 48.59 153 HIS A CA 1
ATOM 1251 C C . HIS A 1 153 ? -23.437 11.148 -3.349 1.00 48.59 153 HIS A C 1
ATOM 1253 O O . HIS A 1 153 ? -22.276 11.163 -3.752 1.00 48.59 153 HIS A O 1
ATOM 1259 N N . SER A 1 154 ? -24.362 10.340 -3.871 1.00 45.88 154 SER A N 1
ATOM 1260 C CA . SER A 1 154 ? -24.092 9.509 -5.043 1.00 45.88 154 SER A CA 1
ATOM 1261 C C . SER A 1 154 ? -23.882 10.337 -6.326 1.00 45.88 154 SER A C 1
ATOM 1263 O O . SER A 1 154 ? -23.433 9.787 -7.332 1.00 45.88 154 SER A O 1
ATOM 1265 N N . GLN A 1 155 ? -24.168 11.653 -6.309 1.00 40.62 155 GLN A N 1
ATOM 1266 C CA . GLN A 1 155 ? -24.182 12.501 -7.513 1.00 40.62 155 GLN A CA 1
ATOM 1267 C C . GLN A 1 155 ? -23.376 13.815 -7.452 1.00 40.62 155 GLN A C 1
ATOM 1269 O O . GLN A 1 155 ? -23.211 14.455 -8.494 1.00 40.62 155 GLN A O 1
ATOM 1274 N N . ASP A 1 156 ? -22.819 14.216 -6.306 1.00 41.81 156 ASP A N 1
ATOM 1275 C CA . ASP A 1 156 ? -22.075 15.483 -6.204 1.00 41.81 156 ASP A CA 1
ATOM 1276 C C . ASP A 1 156 ? -20.640 15.333 -6.739 1.00 41.81 156 ASP A C 1
ATOM 1278 O O . ASP A 1 156 ? -19.708 15.010 -6.005 1.00 41.81 156 ASP A O 1
ATOM 1282 N N . LYS A 1 157 ? -20.451 15.595 -8.040 1.00 42.41 157 LYS A N 1
ATOM 1283 C CA . LYS A 1 157 ? -19.123 15.713 -8.679 1.00 42.41 157 LYS A CA 1
ATOM 1284 C C . LYS A 1 157 ? -18.345 16.967 -8.257 1.00 42.41 157 LYS A C 1
ATOM 1286 O O . LYS A 1 157 ? -17.148 17.047 -8.520 1.00 42.41 157 LYS A O 1
ATOM 1291 N N . ASP A 1 158 ? -19.009 17.904 -7.586 1.00 39.47 158 ASP A N 1
ATOM 1292 C CA . ASP A 1 158 ? -18.424 19.142 -7.085 1.00 39.47 158 ASP A CA 1
ATOM 1293 C C . ASP A 1 158 ? -18.262 19.048 -5.560 1.00 39.47 158 ASP A C 1
ATOM 1295 O O . ASP A 1 158 ? -19.092 19.520 -4.779 1.00 39.47 158 ASP A O 1
ATOM 1299 N N . GLU A 1 159 ? -17.186 18.391 -5.117 1.00 39.72 159 GLU A N 1
ATOM 1300 C CA . GLU A 1 159 ? -16.819 18.322 -3.701 1.00 39.72 159 GLU A CA 1
ATOM 1301 C C . GLU A 1 159 ? -16.563 19.735 -3.157 1.00 39.72 159 GLU A C 1
ATOM 1303 O O . GLU A 1 159 ? -15.519 20.346 -3.394 1.00 39.72 159 GLU A O 1
ATOM 1308 N N . LEU A 1 160 ? -17.527 20.277 -2.409 1.00 37.72 160 LEU A N 1
ATOM 1309 C CA . LEU A 1 160 ? -17.334 21.524 -1.678 1.00 37.72 160 LEU A CA 1
ATOM 1310 C C . LEU A 1 160 ? -16.165 21.359 -0.687 1.00 37.72 160 LEU A C 1
ATOM 1312 O O . LEU A 1 160 ? -16.240 20.497 0.196 1.00 37.72 160 LEU A O 1
ATOM 1316 N N . PRO A 1 161 ? -15.143 22.238 -0.727 1.00 39.16 161 PRO A N 1
ATOM 1317 C CA . PRO A 1 161 ? -14.020 22.235 0.210 1.00 39.16 161 PRO A CA 1
ATOM 1318 C C . PRO A 1 161 ? -14.415 22.420 1.681 1.00 39.16 161 PRO A C 1
ATOM 1320 O O . PRO A 1 161 ? -13.546 22.435 2.534 1.00 39.16 161 PRO A O 1
ATOM 1323 N N . SER A 1 162 ? -15.690 22.619 2.023 1.00 35.38 162 SER A N 1
ATOM 1324 C CA . SER A 1 162 ? -16.141 22.970 3.374 1.00 35.38 162 SER A CA 1
ATOM 1325 C C . SER A 1 162 ? -16.427 21.776 4.293 1.00 35.38 162 SER A C 1
ATOM 1327 O O . SER A 1 162 ? -16.888 21.990 5.412 1.00 35.38 162 SER A O 1
ATOM 1329 N N . ARG A 1 163 ? -16.146 20.528 3.891 1.00 47.00 163 ARG A N 1
ATOM 1330 C CA . ARG A 1 163 ? -16.387 19.329 4.728 1.00 47.00 163 ARG A CA 1
ATOM 1331 C C . ARG A 1 163 ? -15.327 19.102 5.828 1.00 47.00 163 ARG A C 1
ATOM 1333 O O . ARG A 1 163 ? -15.176 17.998 6.333 1.00 47.00 163 ARG A O 1
ATOM 1340 N N . PHE A 1 164 ? -14.664 20.172 6.278 1.00 43.94 164 PHE A N 1
ATOM 1341 C CA . PHE A 1 164 ? -13.672 20.227 7.370 1.00 43.94 164 PHE A CA 1
ATOM 1342 C C . PHE A 1 164 ? -14.229 19.934 8.791 1.00 43.94 164 PHE A C 1
ATOM 1344 O O . PHE A 1 164 ? -13.579 20.254 9.788 1.00 43.94 164 PHE A O 1
ATOM 1351 N N . GLY A 1 165 ? -15.432 19.367 8.917 1.00 40.41 165 GLY A N 1
ATOM 1352 C CA . GLY A 1 165 ? -16.227 19.419 10.149 1.00 40.41 165 GLY A CA 1
ATOM 1353 C C . GLY A 1 165 ? -16.090 18.244 11.119 1.00 40.41 165 GLY A C 1
ATOM 1354 O O . GLY A 1 165 ? -16.286 18.440 12.314 1.00 40.41 165 GLY A O 1
ATOM 1355 N N . GLN A 1 166 ? -15.722 17.041 10.674 1.00 49.53 166 GLN A N 1
ATOM 1356 C CA . GLN A 1 166 ? -15.728 15.859 11.555 1.00 49.53 166 GLN A CA 1
ATOM 1357 C C . GLN A 1 166 ? -14.391 15.669 12.290 1.00 49.53 166 GLN A C 1
ATOM 1359 O O . GLN A 1 166 ? -13.783 14.600 12.320 1.00 49.53 166 GLN A O 1
ATOM 1364 N N . ARG A 1 167 ? -13.905 16.765 12.880 1.00 52.22 167 ARG A N 1
ATOM 1365 C CA . ARG A 1 167 ? -12.763 16.755 13.804 1.00 52.22 167 ARG A CA 1
ATOM 1366 C C . ARG A 1 167 ? -13.131 16.189 15.165 1.00 52.22 167 ARG A C 1
ATOM 1368 O O . ARG A 1 167 ? -12.244 15.756 15.886 1.00 52.22 167 ARG A O 1
ATOM 1375 N N . SER A 1 168 ? -14.414 16.182 15.499 1.00 48.34 168 SER A N 1
ATOM 1376 C CA . SER A 1 168 ? -14.947 15.583 16.717 1.00 48.34 168 SER A CA 1
ATOM 1377 C C . SER A 1 168 ? -15.510 14.202 16.402 1.00 48.34 168 SER A C 1
ATOM 1379 O O . SER A 1 168 ? -15.932 13.964 15.264 1.00 48.34 168 SER A O 1
ATOM 1381 N N . PRO A 1 169 ? -15.473 13.264 17.360 1.00 47.34 169 PRO A N 1
ATOM 1382 C CA . PRO A 1 169 ? -15.954 11.930 17.106 1.00 47.34 169 PRO A CA 1
ATOM 1383 C C . PRO A 1 169 ? -17.422 11.981 16.724 1.00 47.34 169 PRO A C 1
ATOM 1385 O O . PRO A 1 169 ? -18.201 12.662 17.389 1.00 47.34 169 PRO A O 1
ATOM 1388 N N . ASP A 1 170 ? -17.815 11.205 15.711 1.00 51.53 170 ASP A N 1
ATOM 1389 C CA . ASP A 1 170 ? -19.148 10.633 15.787 1.00 51.53 170 ASP A CA 1
ATOM 1390 C C . ASP A 1 170 ? -19.187 9.928 17.129 1.00 51.53 170 ASP A C 1
ATOM 1392 O O . ASP A 1 170 ? -18.531 8.899 17.328 1.00 51.53 170 ASP A O 1
ATOM 1396 N N . ILE A 1 171 ? -19.913 10.522 18.075 1.00 46.62 171 ILE A N 1
ATOM 1397 C CA . ILE A 1 171 ? -20.435 9.797 19.217 1.00 46.62 171 ILE A CA 1
ATOM 1398 C C . ILE A 1 171 ? -21.475 8.889 18.587 1.00 46.62 171 ILE A C 1
ATOM 1400 O O . ILE A 1 171 ? -22.668 9.165 18.549 1.00 46.62 171 ILE A O 1
ATOM 1404 N N . ALA A 1 172 ? -20.952 7.841 17.970 1.00 43.72 172 ALA A N 1
ATOM 1405 C CA . ALA A 1 172 ? -21.642 6.696 17.471 1.00 43.72 172 ALA A CA 1
ATOM 1406 C C . ALA A 1 172 ? -22.266 6.045 18.694 1.00 43.72 172 ALA A C 1
ATOM 1408 O O . ALA A 1 172 ? -21.716 5.081 19.216 1.00 43.72 172 ALA A O 1
ATOM 1409 N N . ASN A 1 173 ? -23.354 6.627 19.188 1.00 41.34 173 ASN A N 1
ATOM 1410 C CA . ASN A 1 173 ? -24.069 6.126 20.334 1.00 41.34 173 ASN A CA 1
ATOM 1411 C C . ASN A 1 173 ? -24.463 4.692 19.955 1.00 41.34 173 ASN A C 1
ATOM 1413 O O . ASN A 1 173 ? -25.222 4.513 19.000 1.00 41.34 173 ASN A O 1
ATOM 1417 N N . PRO A 1 174 ? -23.874 3.659 20.581 1.00 46.34 174 PRO A N 1
ATOM 1418 C CA . PRO A 1 174 ? -23.960 2.295 20.064 1.00 46.34 174 PRO A CA 1
ATOM 1419 C C . PRO A 1 174 ? -25.389 1.728 20.094 1.00 46.34 174 PRO A C 1
ATOM 1421 O O . PRO A 1 174 ? -25.625 0.659 19.539 1.00 46.34 174 PRO A O 1
ATOM 1424 N N . GLU A 1 175 ? -26.339 2.452 20.695 1.00 43.62 175 GLU A N 1
ATOM 1425 C CA . GLU A 1 175 ? -27.667 1.954 21.047 1.00 43.62 175 GLU A CA 1
ATOM 1426 C C . GLU A 1 175 ? -28.849 2.806 20.548 1.00 43.62 175 GLU A C 1
ATOM 1428 O O . GLU A 1 175 ? -29.988 2.434 20.816 1.00 43.62 175 GLU A O 1
ATOM 1433 N N . SER A 1 176 ? -28.647 3.926 19.837 1.00 44.00 176 SER A N 1
ATOM 1434 C CA . SER A 1 176 ? -29.757 4.859 19.556 1.00 44.00 176 SER A CA 1
ATOM 1435 C C . SER A 1 176 ? -30.019 5.177 18.083 1.00 44.00 176 SER A C 1
ATOM 1437 O O . SER A 1 176 ? -30.278 6.334 17.759 1.00 44.00 176 SER A O 1
ATOM 1439 N N . ASP A 1 177 ? -30.070 4.166 17.214 1.00 47.03 177 ASP A N 1
ATOM 1440 C CA . ASP A 1 177 ? -30.800 4.306 15.946 1.00 47.03 177 ASP A CA 1
ATOM 1441 C C . ASP A 1 177 ? -32.283 4.047 16.220 1.00 47.03 177 ASP A C 1
ATOM 1443 O O . ASP A 1 177 ? -32.797 2.929 16.180 1.00 47.03 177 ASP A O 1
ATOM 1447 N N . SER A 1 178 ? -32.995 5.129 16.527 1.00 47.50 178 SER A N 1
ATOM 1448 C CA . SER A 1 178 ? -34.440 5.170 16.808 1.00 47.50 178 SER A CA 1
ATOM 1449 C C . SER A 1 178 ? -35.342 4.714 15.641 1.00 47.50 178 SER A C 1
ATOM 1451 O O . SER A 1 178 ? -36.567 4.793 15.738 1.00 47.50 178 SER A O 1
ATOM 1453 N N . LYS A 1 179 ? -34.758 4.208 14.546 1.00 52.97 179 LYS A N 1
ATOM 1454 C CA . LYS A 1 179 ? -35.437 3.782 13.317 1.00 52.97 179 LYS A CA 1
ATOM 1455 C C . LYS A 1 179 ? -35.189 2.325 12.912 1.00 52.97 179 LYS A C 1
ATOM 1457 O O . LYS A 1 179 ? -35.440 1.993 11.770 1.00 52.97 179 LYS A O 1
ATOM 1462 N N . GLY A 1 180 ? -34.746 1.433 13.795 1.00 53.19 180 GLY A N 1
ATOM 1463 C CA . GLY A 1 180 ? -34.804 -0.022 13.543 1.00 53.19 180 GLY A CA 1
ATOM 1464 C C . GLY A 1 180 ? -33.979 -0.576 12.365 1.00 53.19 180 GLY A C 1
ATOM 1465 O O . GLY A 1 180 ? -33.946 -1.795 12.199 1.00 53.19 180 GLY A O 1
ATOM 1466 N N . ASP A 1 181 ? -33.291 0.262 11.588 1.00 61.59 181 ASP A N 1
ATOM 1467 C CA . ASP A 1 181 ? -32.336 -0.178 10.577 1.00 61.59 181 ASP A CA 1
ATOM 1468 C C . ASP A 1 181 ? -31.079 -0.708 11.272 1.00 61.59 181 ASP A C 1
ATOM 1470 O O . ASP A 1 181 ? -30.488 -0.065 12.143 1.00 61.59 181 ASP A O 1
ATOM 1474 N N . LYS A 1 182 ? -30.683 -1.934 10.917 1.00 69.25 182 LYS A N 1
ATOM 1475 C CA . LYS A 1 182 ? -29.484 -2.567 11.467 1.00 69.25 182 LYS A CA 1
ATOM 1476 C C . LYS A 1 182 ? -28.251 -1.765 11.048 1.00 69.25 182 LYS A C 1
ATOM 1478 O O . LYS A 1 182 ? -27.964 -1.616 9.861 1.00 69.25 182 LYS A O 1
ATOM 1483 N N . ARG A 1 183 ? -27.488 -1.296 12.035 1.00 72.88 183 ARG A N 1
ATOM 1484 C CA . ARG A 1 183 ? -26.256 -0.538 11.814 1.00 72.88 183 ARG A CA 1
ATOM 1485 C C . ARG A 1 183 ? -25.220 -1.364 11.046 1.00 72.88 183 ARG A C 1
ATOM 1487 O O . ARG A 1 183 ? -24.725 -2.366 11.565 1.00 72.88 183 ARG A O 1
ATOM 1494 N N . LYS A 1 184 ? -24.851 -0.899 9.847 1.00 85.19 184 LYS A N 1
ATOM 1495 C CA . LYS A 1 184 ? -23.843 -1.558 9.007 1.00 85.19 184 LYS A CA 1
ATOM 1496 C C . LYS A 1 184 ? -22.395 -1.273 9.431 1.00 85.19 184 LYS A C 1
ATOM 1498 O O . LYS A 1 184 ? -22.103 -0.251 10.078 1.00 85.19 184 LYS A O 1
ATOM 1503 N N . LEU A 1 185 ? -21.501 -2.179 9.023 1.00 91.50 185 LEU A N 1
ATOM 1504 C CA . LEU A 1 185 ? -20.043 -2.073 9.130 1.00 91.50 185 LEU A CA 1
ATOM 1505 C C . LEU A 1 185 ? -19.525 -0.740 8.560 1.00 91.50 185 LEU A C 1
ATOM 1507 O O . LEU A 1 185 ? -20.056 -0.207 7.581 1.00 91.50 185 LEU A O 1
ATOM 1511 N N . VAL A 1 186 ? -18.462 -0.212 9.168 1.00 93.94 186 VAL A N 1
ATOM 1512 C CA . VAL A 1 186 ? -17.684 0.913 8.632 1.00 93.94 186 VAL A CA 1
ATOM 1513 C C . VAL A 1 186 ? -16.531 0.376 7.794 1.00 93.94 186 VAL A C 1
ATOM 1515 O O . VAL A 1 186 ? -15.709 -0.406 8.279 1.00 93.94 186 VAL A O 1
ATOM 1518 N N . VAL A 1 187 ? -16.439 0.845 6.555 1.00 96.88 187 VAL A N 1
ATOM 1519 C CA . VAL A 1 187 ? -15.403 0.474 5.593 1.00 96.88 187 VAL A CA 1
ATOM 1520 C C . VAL A 1 187 ? -14.440 1.642 5.400 1.00 96.88 187 VAL A C 1
ATOM 1522 O O . VAL A 1 187 ? -14.838 2.723 4.979 1.00 96.88 187 VAL A O 1
ATOM 1525 N N . GLY A 1 188 ? -13.162 1.442 5.701 1.00 96.75 188 GLY A N 1
ATOM 1526 C CA . GLY A 1 188 ? -12.083 2.376 5.406 1.00 96.75 188 GLY A CA 1
ATOM 1527 C C . GLY A 1 188 ? -11.393 2.005 4.098 1.00 96.75 188 GLY A C 1
ATOM 1528 O O . GLY A 1 188 ? -10.772 0.952 4.016 1.00 96.75 188 GLY A O 1
ATOM 1529 N N . ILE A 1 189 ? -11.457 2.864 3.085 1.00 96.62 189 ILE A N 1
ATOM 1530 C CA . ILE A 1 189 ? -10.678 2.740 1.849 1.00 96.62 189 ILE A CA 1
ATOM 1531 C C . ILE A 1 189 ? -9.433 3.608 2.001 1.00 96.62 189 ILE A C 1
ATOM 1533 O O . ILE A 1 189 ? -9.542 4.831 2.038 1.00 96.62 189 ILE A O 1
ATOM 1537 N N . ILE A 1 190 ? -8.253 2.996 2.076 1.00 94.31 190 ILE A N 1
ATOM 1538 C CA . ILE A 1 190 ? -6.995 3.734 2.222 1.00 94.31 190 ILE A CA 1
ATOM 1539 C C . ILE A 1 190 ? -6.288 3.830 0.871 1.00 94.31 190 ILE A C 1
ATOM 1541 O O . ILE A 1 190 ? -5.891 2.813 0.296 1.00 94.31 190 ILE A O 1
ATOM 1545 N N . GLN A 1 191 ? -6.093 5.062 0.404 1.00 90.31 191 GLN A N 1
ATOM 1546 C CA . GLN A 1 191 ? -5.434 5.412 -0.847 1.00 90.31 191 GLN A CA 1
ATOM 1547 C C . GLN A 1 191 ? -3.998 5.904 -0.674 1.00 90.31 191 GLN A C 1
ATOM 1549 O O . GLN A 1 191 ? -3.580 6.433 0.361 1.00 90.31 191 GLN A O 1
ATOM 1554 N N . ARG A 1 192 ? -3.259 5.736 -1.771 1.00 84.62 192 ARG A N 1
ATOM 1555 C CA . ARG A 1 192 ? -1.902 6.227 -1.997 1.00 84.62 192 ARG A CA 1
ATOM 1556 C C . ARG A 1 192 ? -1.837 6.883 -3.389 1.00 84.62 192 ARG A C 1
ATOM 1558 O O . ARG A 1 192 ? -1.242 6.315 -4.302 1.00 84.62 192 ARG A O 1
ATOM 1565 N N . GLU A 1 193 ? -2.502 8.029 -3.549 1.00 78.00 193 GLU A N 1
ATOM 1566 C CA . GLU A 1 193 ? -2.512 8.915 -4.732 1.00 78.00 193 GLU A CA 1
ATOM 1567 C C . GLU A 1 193 ? -1.212 8.967 -5.566 1.00 78.00 193 GLU A C 1
ATOM 1569 O O . GLU A 1 193 ? -1.277 8.849 -6.789 1.00 78.00 193 GLU A O 1
ATOM 1574 N N . GLU A 1 194 ? -0.043 9.114 -4.941 1.00 73.88 194 GLU A N 1
ATOM 1575 C CA . GLU A 1 194 ? 1.263 9.236 -5.610 1.00 73.88 194 GLU A CA 1
ATOM 1576 C C . GLU A 1 194 ? 1.930 7.889 -5.924 1.00 73.88 194 GLU A C 1
ATOM 1578 O O . GLU A 1 194 ? 2.980 7.844 -6.572 1.00 73.88 194 GLU A O 1
ATOM 1583 N N . SER A 1 195 ? 1.383 6.781 -5.418 1.00 75.56 195 SER A N 1
ATOM 1584 C CA . SER A 1 195 ? 1.980 5.453 -5.573 1.00 75.56 195 SER A CA 1
ATOM 1585 C C . SER A 1 195 ? 0.927 4.368 -5.820 1.00 75.56 195 SER A C 1
ATOM 1587 O O . SER A 1 195 ? 0.135 4.477 -6.755 1.00 75.56 195 SER A O 1
ATOM 1589 N N . ARG A 1 196 ? 0.942 3.291 -5.023 1.00 84.44 196 ARG A N 1
ATOM 1590 C CA . ARG A 1 196 ? 0.060 2.123 -5.136 1.00 84.44 196 ARG A CA 1
ATOM 1591 C C . ARG A 1 196 ? -1.387 2.547 -4.847 1.00 84.44 196 ARG A C 1
ATOM 1593 O O . ARG A 1 196 ? -1.850 2.320 -3.740 1.00 84.44 196 ARG A O 1
ATOM 1600 N N . ARG A 1 197 ? -2.083 3.200 -5.780 1.00 90.69 197 ARG A N 1
ATOM 1601 C CA . ARG A 1 197 ? -3.493 3.622 -5.647 1.00 90.69 197 ARG A CA 1
ATOM 1602 C C . ARG A 1 197 ? -4.456 2.588 -6.220 1.00 90.69 197 ARG A C 1
ATOM 1604 O O . ARG A 1 197 ? -4.071 1.844 -7.122 1.00 90.69 197 ARG A O 1
ATOM 1611 N N . LEU A 1 198 ? -5.706 2.577 -5.755 1.00 93.19 198 LEU A N 1
ATOM 1612 C CA . LEU A 1 198 ? -6.792 1.907 -6.480 1.00 93.19 198 LEU A CA 1
ATOM 1613 C C . LEU A 1 198 ? -7.278 2.843 -7.589 1.00 93.19 198 LEU A C 1
ATOM 1615 O O . LEU A 1 198 ? -7.553 4.012 -7.338 1.00 93.19 198 LEU A O 1
ATOM 1619 N N . ILE A 1 199 ? -7.351 2.345 -8.818 1.00 93.06 199 ILE A N 1
ATOM 1620 C CA . ILE A 1 199 ? -7.680 3.147 -10.004 1.00 93.06 199 ILE A CA 1
ATOM 1621 C C . ILE A 1 199 ? -9.184 3.417 -10.085 1.00 93.06 199 ILE A C 1
ATOM 1623 O O . ILE A 1 199 ? -9.589 4.501 -10.493 1.00 93.06 199 ILE A O 1
ATOM 1627 N N . ASN A 1 200 ? -9.995 2.439 -9.685 1.00 94.56 200 ASN A N 1
ATOM 1628 C CA . ASN A 1 200 ? -11.453 2.499 -9.655 1.00 94.56 200 ASN A CA 1
ATOM 1629 C C . ASN A 1 200 ? -11.991 2.620 -8.218 1.00 94.56 200 ASN A C 1
ATOM 1631 O O . ASN A 1 200 ? -12.989 2.010 -7.844 1.00 94.56 200 ASN A O 1
ATOM 1635 N N . ASP A 1 201 ? -11.320 3.423 -7.390 1.00 93.94 201 ASP A N 1
ATOM 1636 C CA . ASP A 1 201 ? -11.720 3.681 -6.005 1.00 93.94 201 ASP A CA 1
ATOM 1637 C C . ASP A 1 201 ? -13.096 4.356 -5.890 1.00 93.94 201 ASP A C 1
ATOM 1639 O O . ASP A 1 201 ? -13.849 4.041 -4.975 1.00 93.94 201 ASP A O 1
ATOM 1643 N N . GLN A 1 202 ? -13.443 5.249 -6.822 1.00 93.94 202 GLN A N 1
ATOM 1644 C CA . GLN A 1 202 ? -14.751 5.913 -6.860 1.00 93.94 202 GLN A CA 1
ATOM 1645 C C . GLN A 1 202 ? -15.894 4.942 -7.172 1.00 93.94 202 GLN A C 1
ATOM 1647 O O . GLN A 1 202 ? -16.975 5.056 -6.596 1.00 93.94 202 GLN A O 1
ATOM 1652 N N . GLU A 1 203 ? -15.654 3.970 -8.052 1.00 94.81 203 GLU A N 1
ATOM 1653 C CA . GLU A 1 203 ? -16.614 2.902 -8.349 1.00 94.81 203 GLU A CA 1
ATOM 1654 C C . GLU A 1 203 ? -16.823 2.021 -7.110 1.00 94.81 203 GLU A C 1
ATOM 1656 O O . GLU A 1 203 ? -17.960 1.821 -6.684 1.00 94.81 203 GLU A O 1
ATOM 1661 N N . LEU A 1 204 ? -15.725 1.595 -6.466 1.00 96.12 204 LEU A N 1
ATOM 1662 C CA . LEU A 1 204 ? -15.768 0.846 -5.207 1.00 96.12 204 LEU A CA 1
ATOM 1663 C C . LEU A 1 204 ? -16.560 1.592 -4.128 1.00 96.12 204 LEU A C 1
ATOM 1665 O O . LEU A 1 204 ? -17.417 1.017 -3.461 1.00 96.12 204 LEU A O 1
ATOM 1669 N N . LEU A 1 205 ? -16.264 2.879 -3.958 1.00 95.50 205 LEU A N 1
ATOM 1670 C CA . LEU A 1 205 ? -16.923 3.741 -2.989 1.00 95.50 205 LEU A CA 1
ATOM 1671 C C . LEU A 1 205 ? -18.426 3.829 -3.250 1.00 95.50 205 LEU A C 1
ATOM 1673 O O . LEU A 1 205 ? -19.216 3.652 -2.325 1.00 95.50 205 LEU A O 1
ATOM 1677 N N . THR A 1 206 ? -18.810 4.075 -4.502 1.00 93.75 206 THR A N 1
ATOM 1678 C CA . THR A 1 206 ? -20.212 4.223 -4.909 1.00 93.75 206 THR A CA 1
ATOM 1679 C C . THR A 1 206 ? -21.002 2.951 -4.624 1.00 93.75 206 THR A C 1
ATOM 1681 O O . THR A 1 206 ? -22.078 3.022 -4.030 1.00 93.75 206 THR A O 1
ATOM 1684 N N . GLU A 1 207 ? -20.466 1.783 -4.981 1.00 95.25 207 GLU A N 1
ATOM 1685 C CA . GLU A 1 207 ? -21.172 0.516 -4.775 1.00 95.25 207 GLU A CA 1
ATOM 1686 C C . GLU A 1 207 ? -21.231 0.107 -3.293 1.00 95.25 207 GLU A C 1
ATOM 1688 O O . GLU A 1 207 ? -22.268 -0.376 -2.847 1.00 95.25 207 GLU A O 1
ATOM 1693 N N . LEU A 1 208 ? -20.205 0.395 -2.480 1.00 95.81 208 LEU A N 1
ATOM 1694 C CA . LEU A 1 208 ? -20.275 0.197 -1.021 1.00 95.81 208 LEU A CA 1
ATOM 1695 C C . LEU A 1 208 ? -21.327 1.101 -0.357 1.00 95.81 208 LEU A C 1
ATOM 1697 O O . LEU A 1 208 ? -22.081 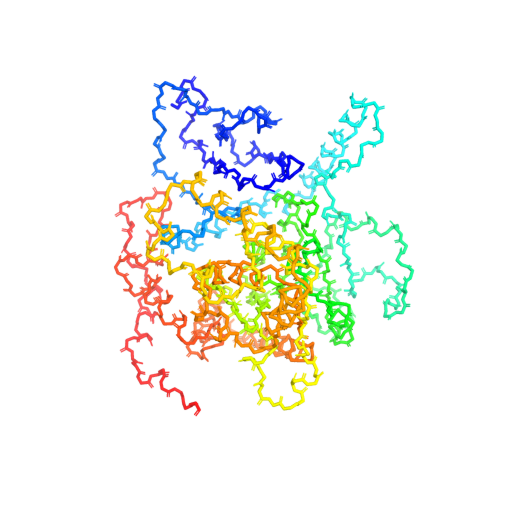0.656 0.510 1.00 95.81 208 LEU A O 1
ATOM 1701 N N . VAL A 1 209 ? -21.396 2.369 -0.769 1.00 92.50 209 VAL A N 1
ATOM 1702 C CA . VAL A 1 209 ? -22.392 3.338 -0.283 1.00 92.50 209 VAL A CA 1
ATOM 1703 C C . VAL A 1 209 ? -23.803 2.910 -0.679 1.00 92.50 209 VAL A C 1
ATOM 1705 O O . VAL A 1 209 ? -24.710 2.937 0.153 1.00 92.50 209 VAL A O 1
ATOM 1708 N N . LYS A 1 210 ? -23.989 2.465 -1.923 1.00 89.81 210 LYS A N 1
ATOM 1709 C CA . LYS A 1 210 ? -25.256 1.937 -2.443 1.00 89.81 210 LYS A CA 1
ATOM 1710 C C . LYS A 1 210 ? -25.680 0.646 -1.744 1.00 89.81 210 LYS A C 1
ATOM 1712 O O . LYS A 1 210 ? -26.864 0.464 -1.478 1.00 89.81 210 LYS A O 1
ATOM 1717 N N . ALA A 1 211 ? -24.723 -0.200 -1.366 1.00 92.06 211 ALA A N 1
ATOM 1718 C CA . ALA A 1 211 ? -24.952 -1.346 -0.493 1.00 92.06 211 ALA A CA 1
ATOM 1719 C C . ALA A 1 211 ? -25.237 -0.935 0.967 1.00 92.06 211 ALA A C 1
ATOM 1721 O O . ALA A 1 211 ? -25.449 -1.794 1.816 1.00 92.06 211 ALA A O 1
ATOM 1722 N N . GLY A 1 212 ? -25.289 0.359 1.296 1.00 89.94 212 GLY A N 1
ATOM 1723 C CA . GLY A 1 212 ? -25.688 0.886 2.604 1.00 89.94 212 GLY A CA 1
ATOM 1724 C C . GLY A 1 212 ? -24.574 0.921 3.652 1.00 89.94 212 GLY A C 1
ATOM 1725 O O . GLY A 1 212 ? -24.857 1.156 4.826 1.00 89.94 212 GLY A O 1
ATOM 1726 N N . PHE A 1 213 ? -23.318 0.667 3.275 1.00 91.38 213 PHE A N 1
ATOM 1727 C CA . PHE A 1 213 ? -22.192 0.755 4.206 1.00 91.38 213 PHE A CA 1
ATOM 1728 C C . PHE A 1 213 ? -21.796 2.205 4.470 1.00 91.38 213 PHE A C 1
ATOM 1730 O O . PHE A 1 213 ? -21.982 3.091 3.633 1.00 91.38 213 PHE A O 1
ATOM 1737 N N . ARG A 1 214 ? -21.200 2.437 5.641 1.00 91.38 214 ARG A N 1
ATOM 1738 C CA . ARG A 1 214 ? -20.531 3.700 5.964 1.00 91.38 214 ARG A CA 1
ATOM 1739 C C . ARG A 1 214 ? -19.107 3.636 5.457 1.00 91.38 214 ARG A C 1
ATOM 1741 O O . ARG A 1 214 ? -18.387 2.709 5.817 1.00 91.38 214 ARG A O 1
ATOM 1748 N N . VAL A 1 215 ? -18.696 4.604 4.647 1.00 93.44 215 VAL A N 1
ATOM 1749 C CA . VAL A 1 215 ? -17.389 4.555 3.979 1.00 93.44 215 VAL A CA 1
ATOM 1750 C C . VAL A 1 215 ? -16.536 5.749 4.385 1.00 93.44 215 VAL A C 1
ATOM 1752 O O . VAL A 1 215 ? -16.970 6.896 4.274 1.00 93.44 215 VAL A O 1
ATOM 1755 N N . LYS A 1 216 ? -15.313 5.475 4.844 1.00 94.44 216 LYS A N 1
ATOM 1756 C CA . LYS A 1 216 ? -14.247 6.459 5.043 1.00 94.44 216 LYS A CA 1
ATOM 1757 C C . LYS A 1 216 ? -13.229 6.293 3.932 1.00 94.44 216 LYS A C 1
ATOM 1759 O O . LYS A 1 216 ? -12.548 5.277 3.873 1.00 94.44 216 LYS A O 1
ATOM 1764 N N . TRP A 1 217 ? -13.098 7.279 3.064 1.00 94.06 217 TRP A N 1
ATOM 1765 C CA . TRP A 1 217 ? -12.003 7.320 2.106 1.00 94.06 217 TRP A CA 1
ATOM 1766 C C . TRP A 1 217 ? -10.856 8.123 2.716 1.00 94.06 217 TRP A C 1
ATOM 1768 O O . TRP A 1 217 ? -11.057 9.265 3.122 1.00 94.06 217 TRP A O 1
ATOM 1778 N N . ILE A 1 218 ? -9.676 7.521 2.832 1.00 93.00 218 ILE A N 1
ATOM 1779 C CA . ILE A 1 218 ? -8.538 8.038 3.596 1.00 93.00 218 ILE A CA 1
ATOM 1780 C C . ILE A 1 218 ? -7.317 8.117 2.676 1.00 93.00 218 ILE A C 1
ATOM 1782 O O . ILE A 1 218 ? -6.996 7.143 2.002 1.00 93.00 218 ILE A O 1
ATOM 1786 N N . SER A 1 219 ? -6.593 9.238 2.689 1.00 89.31 219 SER A N 1
ATOM 1787 C CA . SER A 1 219 ? -5.325 9.404 1.962 1.00 89.31 219 SER A CA 1
ATOM 1788 C C . SER A 1 219 ? -4.182 9.659 2.943 1.00 89.31 219 SER A C 1
ATOM 1790 O O . SER A 1 219 ? -4.264 10.553 3.787 1.00 89.31 219 SER A O 1
ATOM 1792 N N . PHE A 1 220 ? -3.112 8.864 2.840 1.00 83.88 220 PHE A N 1
ATOM 1793 C CA . PHE A 1 220 ? -1.923 8.981 3.699 1.00 83.88 220 PHE A CA 1
ATOM 1794 C C . PHE A 1 220 ? -0.686 9.539 2.983 1.00 83.88 220 PHE A C 1
ATOM 1796 O O . PHE A 1 220 ? 0.375 9.652 3.595 1.00 83.88 220 PHE A O 1
ATOM 1803 N N . ASP A 1 221 ? -0.777 9.904 1.701 1.00 81.56 221 ASP A N 1
ATOM 1804 C CA . ASP A 1 221 ? 0.404 10.357 0.948 1.00 81.56 221 ASP A CA 1
ATOM 1805 C C . ASP A 1 221 ? 0.965 11.699 1.402 1.00 81.56 221 ASP A C 1
ATOM 1807 O O . ASP A 1 221 ? 2.174 11.921 1.296 1.00 81.56 221 ASP A O 1
ATOM 1811 N N . GLN A 1 222 ? 0.110 12.556 1.954 1.00 76.69 222 GLN A N 1
ATOM 1812 C CA . GLN A 1 222 ? 0.501 13.861 2.490 1.00 76.69 222 GLN A CA 1
ATOM 1813 C C . GLN A 1 222 ? 0.930 13.786 3.965 1.00 76.69 222 GLN A C 1
ATOM 1815 O O . GLN A 1 222 ? 1.064 14.814 4.622 1.00 76.69 222 GLN A O 1
ATOM 1820 N N . GLY A 1 223 ? 1.158 12.569 4.474 1.00 72.75 223 GLY A N 1
ATOM 1821 C CA . GLY A 1 223 ? 1.488 12.308 5.869 1.00 72.75 223 GLY A CA 1
ATOM 1822 C C . GLY A 1 223 ? 0.247 12.235 6.759 1.00 72.75 223 GLY A C 1
ATOM 1823 O O . GLY A 1 223 ? -0.744 12.935 6.553 1.00 72.75 223 GLY A O 1
ATOM 1824 N N . CYS A 1 224 ? 0.306 11.354 7.754 1.00 77.12 224 CYS A N 1
ATOM 1825 C CA . CYS A 1 224 ? -0.666 11.287 8.835 1.00 77.12 224 CYS A CA 1
ATOM 1826 C C . CYS A 1 224 ? 0.081 10.950 10.118 1.00 77.12 224 CYS A C 1
ATOM 1828 O O . CYS A 1 224 ? 0.854 9.987 10.140 1.00 77.12 224 CYS A O 1
ATOM 1830 N N . GLY A 1 225 ? -0.101 11.761 11.157 1.00 76.75 225 GLY A N 1
ATOM 1831 C CA . GLY A 1 225 ? 0.478 11.462 12.456 1.00 76.75 225 GLY A CA 1
ATOM 1832 C C . GLY A 1 225 ? -0.161 10.219 13.074 1.00 76.75 225 GLY A C 1
ATOM 1833 O O . GLY A 1 225 ? -1.191 9.704 12.619 1.00 76.75 225 GLY A O 1
ATOM 1834 N N . LEU A 1 226 ? 0.496 9.695 14.107 1.00 78.50 226 LEU A N 1
ATOM 1835 C CA . LEU A 1 226 ? 0.063 8.490 14.808 1.00 78.50 226 LEU A CA 1
ATOM 1836 C C . LEU A 1 226 ? -1.336 8.667 15.413 1.00 78.50 226 LEU A C 1
ATOM 1838 O O . LEU A 1 226 ? -2.195 7.802 15.254 1.00 78.50 226 LEU A O 1
ATOM 1842 N N . ALA A 1 227 ? -1.559 9.813 16.057 1.00 80.38 227 ALA A N 1
ATOM 1843 C CA . ALA A 1 227 ? -2.812 10.172 16.705 1.00 80.38 227 ALA A CA 1
ATOM 1844 C C . ALA A 1 227 ? -3.960 10.269 15.696 1.00 80.38 227 ALA A C 1
ATOM 1846 O O . ALA A 1 227 ? -5.026 9.698 15.904 1.00 80.38 227 ALA A O 1
ATOM 1847 N N . GLU A 1 228 ? -3.723 10.942 14.570 1.00 85.25 228 GLU A N 1
ATOM 1848 C CA . GLU A 1 228 ? -4.684 11.115 13.485 1.00 85.25 228 GLU A CA 1
ATOM 1849 C C . GLU A 1 228 ? -5.015 9.783 12.820 1.00 85.25 228 GLU A C 1
ATOM 1851 O O . GLU A 1 228 ? -6.184 9.484 12.587 1.00 85.25 228 GLU A O 1
ATOM 1856 N N . THR A 1 229 ? -4.001 8.955 12.561 1.00 87.00 229 THR A N 1
ATOM 1857 C CA . THR A 1 229 ? -4.183 7.613 11.996 1.00 87.00 229 THR A CA 1
ATOM 1858 C C . THR A 1 229 ? -5.024 6.751 12.931 1.00 87.00 229 THR A C 1
ATOM 1860 O O . THR A 1 229 ? -5.993 6.125 12.496 1.00 87.00 229 THR A O 1
ATOM 1863 N N . ALA A 1 230 ? -4.685 6.755 14.222 1.00 86.00 230 ALA A N 1
ATOM 1864 C CA . ALA A 1 230 ? -5.417 6.012 15.232 1.00 86.00 230 ALA A CA 1
ATOM 1865 C C . ALA A 1 230 ? -6.866 6.489 15.323 1.00 86.00 230 ALA A C 1
ATOM 1867 O O . ALA A 1 230 ? -7.803 5.696 15.260 1.00 86.00 230 ALA A O 1
ATOM 1868 N N . TYR A 1 231 ? -7.054 7.805 15.381 1.00 85.19 231 TYR A N 1
ATOM 1869 C CA . TYR A 1 231 ? -8.363 8.428 15.371 1.00 85.19 231 TYR A CA 1
ATOM 1870 C C . TYR A 1 231 ? -9.183 7.998 14.147 1.00 85.19 231 TYR A C 1
ATOM 1872 O O . TYR A 1 231 ? -10.316 7.558 14.316 1.00 85.19 231 TYR A O 1
ATOM 1880 N N . LEU A 1 232 ? -8.642 8.060 12.929 1.00 88.69 232 LEU A N 1
ATOM 1881 C CA . LEU A 1 232 ? -9.376 7.720 11.703 1.00 88.69 232 LEU A CA 1
ATOM 1882 C C . LEU A 1 232 ? -9.878 6.269 11.659 1.00 88.69 232 LEU A C 1
ATOM 1884 O O . LEU A 1 232 ? -10.945 6.023 11.090 1.00 88.69 232 LEU A O 1
ATOM 1888 N N . LEU A 1 233 ? -9.130 5.333 12.251 1.00 91.25 233 LEU A N 1
ATOM 1889 C CA . LEU A 1 233 ? -9.397 3.894 12.173 1.00 91.25 233 LEU A CA 1
ATOM 1890 C C . LEU A 1 233 ? -10.145 3.308 13.376 1.00 91.25 233 LEU A C 1
ATOM 1892 O O . LEU A 1 233 ? -10.581 2.162 13.295 1.00 91.25 233 LEU A O 1
ATOM 1896 N N . ARG A 1 234 ? -10.353 4.084 14.447 1.00 89.12 234 ARG A N 1
ATOM 1897 C CA . ARG A 1 234 ? -10.928 3.622 15.728 1.00 89.12 234 ARG A CA 1
ATOM 1898 C C . ARG A 1 234 ? -12.283 2.914 15.647 1.00 89.12 234 ARG A C 1
ATOM 1900 O O . ARG A 1 234 ? -12.679 2.239 16.584 1.00 89.12 234 ARG A O 1
ATOM 1907 N N . ASP A 1 235 ? -13.035 3.138 14.579 1.00 88.06 235 ASP A N 1
ATOM 1908 C CA . ASP A 1 235 ? -14.378 2.611 14.319 1.00 88.06 235 ASP A CA 1
ATOM 1909 C C . ASP A 1 235 ? -14.455 1.890 12.964 1.00 88.06 235 ASP A C 1
ATOM 1911 O O . ASP A 1 235 ? -15.542 1.491 12.552 1.00 88.06 235 ASP A O 1
ATOM 1915 N N . VAL A 1 236 ? -13.328 1.733 12.263 1.00 93.25 236 VAL A N 1
ATOM 1916 C CA . VAL A 1 236 ? -13.262 1.061 10.965 1.00 93.25 236 VAL A CA 1
ATOM 1917 C C . VAL A 1 236 ? -13.241 -0.444 11.184 1.00 93.25 236 VAL A C 1
ATOM 1919 O O . VAL A 1 236 ? -12.337 -0.986 11.814 1.00 93.25 236 VAL A O 1
ATOM 1922 N N . ASN A 1 237 ? -14.234 -1.132 10.628 1.00 93.62 237 ASN A N 1
ATOM 1923 C CA . ASN A 1 237 ? -14.381 -2.579 10.756 1.00 93.62 237 ASN A CA 1
ATOM 1924 C C . ASN A 1 237 ? -13.717 -3.329 9.602 1.00 93.62 237 ASN A C 1
ATOM 1926 O O . ASN A 1 237 ? -13.181 -4.418 9.798 1.00 93.62 237 ASN A O 1
ATOM 1930 N N . VAL A 1 238 ? -13.736 -2.737 8.407 1.00 96.00 238 VAL A N 1
ATOM 1931 C CA . VAL A 1 238 ? -13.106 -3.298 7.211 1.00 96.00 238 VAL A CA 1
ATOM 1932 C C . VAL A 1 238 ? -12.152 -2.271 6.621 1.00 96.00 238 VAL A C 1
ATOM 1934 O O . VAL A 1 238 ? -12.586 -1.184 6.261 1.00 96.00 238 VAL A O 1
ATOM 1937 N N . VAL A 1 239 ? -10.868 -2.596 6.490 1.00 96.62 239 VAL A N 1
ATOM 1938 C CA . VAL A 1 239 ? -9.900 -1.779 5.744 1.00 96.62 239 VAL A CA 1
ATOM 1939 C C . VAL A 1 239 ? -9.696 -2.383 4.364 1.00 96.62 239 VAL A C 1
ATOM 1941 O O . VAL A 1 239 ? -9.310 -3.540 4.255 1.00 96.62 239 VAL A O 1
ATOM 1944 N N . ILE A 1 240 ? -9.894 -1.592 3.316 1.00 96.62 240 ILE A N 1
ATOM 1945 C CA . ILE A 1 240 ? -9.570 -1.938 1.933 1.00 96.62 240 ILE A CA 1
ATOM 1946 C C . ILE A 1 240 ? -8.407 -1.054 1.500 1.00 96.62 240 ILE A C 1
ATOM 1948 O O . ILE A 1 240 ? -8.511 0.173 1.515 1.00 96.62 240 ILE A O 1
ATOM 1952 N N . SER A 1 241 ? -7.282 -1.651 1.118 1.00 94.69 241 SER A N 1
ATOM 1953 C CA . SER A 1 241 ? -6.119 -0.875 0.687 1.00 94.69 241 SER A CA 1
ATOM 1954 C C . SER A 1 241 ? -5.256 -1.643 -0.311 1.00 94.69 241 SER A C 1
ATOM 1956 O O . SER A 1 241 ? -5.096 -2.860 -0.171 1.00 94.69 241 SER A O 1
ATOM 1958 N N . PRO A 1 242 ? -4.649 -0.958 -1.298 1.00 92.31 242 PRO A N 1
ATOM 1959 C CA . PRO A 1 242 ? -3.524 -1.495 -2.049 1.00 92.31 242 PRO A CA 1
ATOM 1960 C C . PRO A 1 242 ? -2.471 -2.068 -1.106 1.00 92.31 242 PRO A C 1
ATOM 1962 O O . PRO A 1 242 ? -2.135 -1.458 -0.089 1.00 92.31 242 PRO A O 1
ATOM 1965 N N . HIS A 1 243 ? -1.923 -3.233 -1.445 1.00 89.00 243 HIS A N 1
ATOM 1966 C CA . HIS A 1 243 ? -0.933 -3.865 -0.586 1.00 89.00 243 HIS A CA 1
ATOM 1967 C C . HIS A 1 243 ? 0.261 -2.947 -0.328 1.00 89.00 243 HIS A C 1
ATOM 1969 O O . HIS A 1 243 ? 0.911 -2.465 -1.262 1.00 89.00 243 HIS A O 1
ATOM 1975 N N . GLY A 1 244 ? 0.585 -2.725 0.945 1.00 84.44 244 GLY A N 1
ATOM 1976 C CA . GLY A 1 244 ? 1.718 -1.914 1.366 1.00 84.44 244 GLY A CA 1
ATOM 1977 C C . GLY A 1 244 ? 1.533 -1.324 2.758 1.00 84.44 244 GLY A C 1
ATOM 1978 O O . GLY A 1 244 ? 0.622 -1.688 3.491 1.00 84.44 244 GLY A O 1
ATOM 1979 N N . ASN A 1 245 ? 2.401 -0.374 3.105 1.00 78.75 245 ASN A N 1
ATOM 1980 C CA . ASN A 1 245 ? 2.544 0.166 4.465 1.00 78.75 245 ASN A CA 1
ATOM 1981 C C . ASN A 1 245 ? 1.258 0.723 5.081 1.00 78.75 245 ASN A C 1
ATOM 1983 O O . ASN A 1 245 ? 1.117 0.704 6.299 1.00 78.75 245 ASN A O 1
ATOM 1987 N N . ALA A 1 246 ? 0.327 1.194 4.249 1.00 83.94 246 ALA A N 1
ATOM 1988 C CA . ALA A 1 246 ? -0.983 1.653 4.690 1.00 83.94 246 ALA A CA 1
ATOM 1989 C C . ALA A 1 246 ? -1.734 0.572 5.483 1.00 83.94 246 ALA A C 1
ATOM 1991 O O . ALA A 1 246 ? -2.398 0.888 6.460 1.00 83.94 246 ALA A O 1
ATOM 1992 N N . ILE A 1 247 ? -1.565 -0.705 5.142 1.00 87.88 247 ILE A N 1
ATOM 1993 C CA . ILE A 1 247 ? -2.198 -1.819 5.853 1.00 87.88 247 ILE A CA 1
ATOM 1994 C C . ILE A 1 247 ? -1.685 -1.957 7.290 1.00 87.88 247 ILE A C 1
ATOM 1996 O O . ILE A 1 247 ? -2.436 -2.371 8.171 1.00 87.88 247 ILE A O 1
ATOM 2000 N N . GLY A 1 248 ? -0.440 -1.557 7.563 1.00 83.62 248 GLY A N 1
ATOM 2001 C CA . GLY A 1 248 ? 0.111 -1.555 8.920 1.00 83.62 248 GLY A CA 1
ATOM 2002 C C . GLY A 1 248 ? -0.691 -0.686 9.892 1.00 83.62 248 GLY A C 1
ATOM 2003 O O . GLY A 1 248 ? -0.705 -0.962 11.086 1.00 83.62 248 GLY A O 1
ATOM 2004 N N . THR A 1 249 ? -1.431 0.303 9.382 1.00 87.00 249 THR A N 1
ATOM 2005 C CA . THR A 1 249 ? -2.316 1.148 10.196 1.00 87.00 249 THR A CA 1
ATOM 2006 C C . THR A 1 249 ? -3.530 0.398 10.745 1.00 87.00 249 THR A C 1
ATOM 2008 O O . THR A 1 249 ? -4.119 0.851 11.722 1.00 87.00 249 THR A O 1
ATOM 2011 N N . SER A 1 250 ? -3.852 -0.788 10.205 1.00 88.94 250 SER A N 1
ATOM 2012 C CA . SER A 1 250 ? -4.933 -1.647 10.709 1.00 88.94 250 SER A CA 1
ATOM 2013 C C . SER A 1 250 ? -4.795 -1.997 12.189 1.00 88.94 250 SER A C 1
ATOM 2015 O O . SER A 1 250 ? -5.801 -2.307 12.812 1.00 88.94 250 SER A O 1
ATOM 2017 N N . ILE A 1 251 ? -3.601 -1.875 12.783 1.00 85.88 251 ILE A N 1
ATOM 2018 C CA . ILE A 1 251 ? -3.403 -1.973 14.236 1.00 85.88 251 ILE A CA 1
ATOM 2019 C C . ILE A 1 251 ? -4.338 -1.067 15.042 1.00 85.88 251 ILE A C 1
ATOM 2021 O O . ILE A 1 251 ? -4.668 -1.404 16.170 1.00 85.88 251 ILE A O 1
ATOM 2025 N N . PHE A 1 252 ? -4.789 0.056 14.479 1.00 88.69 252 PHE A N 1
ATOM 2026 C CA . PHE A 1 252 ? -5.690 0.991 15.151 1.00 88.69 252 PHE A CA 1
ATOM 2027 C C . PHE A 1 252 ? -7.178 0.707 14.957 1.00 88.69 252 PHE A C 1
ATOM 2029 O O . PHE A 1 252 ? -8.008 1.446 15.482 1.00 88.69 252 PHE A O 1
ATOM 2036 N N . MET A 1 253 ? -7.528 -0.354 14.233 1.00 89.44 253 MET A N 1
ATOM 2037 C CA . MET A 1 253 ? -8.904 -0.833 14.195 1.00 89.44 253 MET A CA 1
ATOM 2038 C C . MET A 1 253 ? -9.328 -1.326 15.599 1.00 89.44 253 MET A C 1
ATOM 2040 O O . MET A 1 253 ? -8.470 -1.707 16.415 1.00 89.44 253 MET A O 1
ATOM 2044 N N . PRO A 1 254 ? -10.641 -1.354 15.908 1.00 83.31 254 PRO A N 1
ATOM 2045 C CA . PRO A 1 254 ? -11.170 -2.094 17.062 1.00 83.31 254 PRO A CA 1
ATOM 2046 C C . PRO A 1 254 ? -10.582 -3.508 17.116 1.00 83.31 254 PRO A C 1
ATOM 2048 O O . PRO A 1 254 ? -10.216 -4.020 16.079 1.00 83.31 254 PRO A O 1
ATOM 2051 N N . THR A 1 255 ? -10.479 -4.185 18.266 1.00 73.44 255 THR A N 1
ATOM 2052 C CA . THR A 1 255 ? -10.034 -5.612 18.271 1.00 73.44 255 THR A CA 1
ATOM 2053 C C . THR A 1 255 ? -11.201 -6.573 18.200 1.00 73.44 255 THR A C 1
ATOM 2055 O O . THR A 1 255 ? -10.994 -7.774 18.050 1.00 73.44 255 THR A O 1
ATOM 2058 N N . HIS A 1 256 ? -12.420 -6.087 18.411 1.00 71.19 256 HIS A N 1
ATOM 2059 C CA . HIS A 1 256 ? -13.561 -6.951 18.626 1.00 71.19 256 HIS A CA 1
ATOM 2060 C C . HIS A 1 256 ? -14.872 -6.262 18.265 1.00 71.19 256 HIS A C 1
ATOM 2062 O O . HIS A 1 256 ? -14.995 -5.046 18.399 1.00 71.19 256 HIS A O 1
ATOM 2068 N N . ASP A 1 257 ? -15.845 -7.103 17.896 1.00 69.94 257 ASP A N 1
ATOM 2069 C CA . ASP A 1 257 ? -17.271 -6.787 17.760 1.00 69.94 257 ASP A CA 1
ATOM 2070 C C . ASP A 1 257 ? -17.567 -5.629 16.786 1.00 69.94 257 ASP A C 1
ATOM 2072 O O . ASP A 1 257 ? -17.963 -4.538 17.212 1.00 69.94 257 ASP A O 1
ATOM 2076 N N . PRO A 1 258 ? -17.391 -5.840 15.465 1.00 79.56 258 PRO A N 1
ATOM 2077 C CA . PRO A 1 258 ? -17.04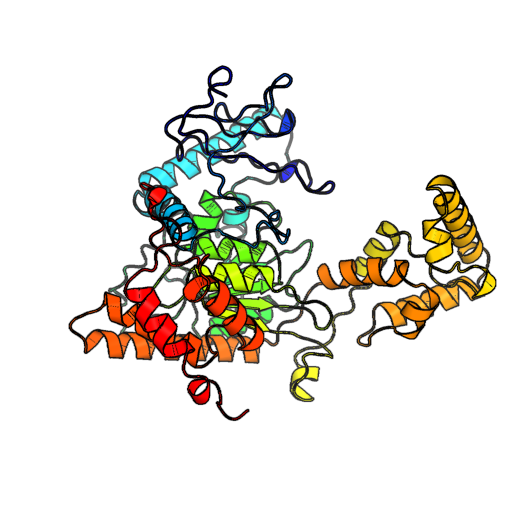5 -7.080 14.737 1.00 79.56 258 PRO A CA 1
ATOM 2078 C C . PRO A 1 258 ? -15.554 -7.444 14.767 1.00 79.56 258 PRO A C 1
ATOM 2080 O O . PRO A 1 258 ? -14.701 -6.606 15.060 1.00 79.56 258 PRO A O 1
ATOM 2083 N N . VAL A 1 259 ? -15.227 -8.687 14.382 1.00 83.31 259 VAL A N 1
ATOM 2084 C CA . VAL A 1 259 ? -13.839 -9.065 14.062 1.00 83.31 259 VAL A CA 1
ATOM 2085 C C . VAL A 1 259 ? -13.331 -8.191 12.899 1.00 83.31 259 VAL A C 1
ATOM 2087 O O . VAL A 1 259 ? -13.899 -8.246 11.803 1.00 83.31 259 VAL A O 1
ATOM 2090 N N . PRO A 1 260 ? -12.265 -7.399 13.093 1.00 88.88 260 PRO A N 1
ATOM 2091 C CA . PRO A 1 260 ? -11.739 -6.508 12.063 1.00 88.88 260 PRO A CA 1
ATOM 2092 C C . PRO A 1 260 ? -11.254 -7.285 10.851 1.00 88.88 260 PRO A C 1
ATOM 2094 O O . PRO A 1 260 ? -10.657 -8.352 10.995 1.00 88.88 260 PRO A O 1
ATOM 2097 N N . THR A 1 261 ? -11.455 -6.734 9.660 1.00 91.19 261 THR A N 1
ATOM 2098 C CA . THR A 1 261 ? -11.014 -7.366 8.415 1.00 91.19 261 THR A CA 1
ATOM 2099 C C . THR A 1 261 ? -10.162 -6.428 7.578 1.00 91.19 261 THR A C 1
ATOM 2101 O O . THR A 1 261 ? -10.531 -5.288 7.318 1.00 91.19 261 THR A O 1
ATOM 2104 N N . VAL A 1 262 ? -9.027 -6.929 7.108 1.00 93.19 262 VAL A N 1
ATOM 2105 C CA . VAL A 1 262 ? -8.165 -6.268 6.134 1.00 93.19 262 VAL A CA 1
ATOM 2106 C C . VAL A 1 262 ? -8.345 -6.953 4.782 1.00 93.19 262 VAL A C 1
ATOM 2108 O O . VAL A 1 262 ? -8.068 -8.142 4.643 1.00 93.19 262 VAL A O 1
ATOM 2111 N N . ILE A 1 263 ? -8.778 -6.190 3.783 1.00 93.81 263 ILE A N 1
ATOM 2112 C CA . ILE A 1 263 ? -8.831 -6.569 2.372 1.00 93.81 263 ILE A CA 1
ATOM 2113 C C . ILE A 1 263 ? -7.654 -5.896 1.665 1.00 93.81 263 ILE A C 1
ATOM 2115 O O . ILE A 1 263 ? -7.663 -4.699 1.365 1.00 93.81 263 ILE A O 1
ATOM 2119 N N . SER A 1 264 ? -6.615 -6.676 1.410 1.00 93.00 264 SER A N 1
ATOM 2120 C CA . SER A 1 264 ? -5.437 -6.231 0.684 1.00 93.00 264 SER A CA 1
ATOM 2121 C C . SER A 1 264 ? -5.632 -6.403 -0.821 1.00 93.00 264 SER A C 1
ATOM 2123 O O . SER A 1 264 ? -5.938 -7.500 -1.285 1.00 93.00 264 SER A O 1
ATOM 2125 N N . VAL A 1 265 ? -5.447 -5.329 -1.589 1.00 92.31 265 VAL A N 1
ATOM 2126 C CA . VAL A 1 265 ? -5.522 -5.362 -3.056 1.00 92.31 265 VAL A CA 1
ATOM 2127 C C . VAL A 1 265 ? -4.114 -5.495 -3.640 1.00 92.31 265 VAL A C 1
ATOM 2129 O O . VAL A 1 265 ? -3.330 -4.538 -3.656 1.00 92.31 265 VAL A O 1
ATOM 2132 N N . ASP A 1 266 ? -3.791 -6.695 -4.111 1.00 90.19 266 ASP A N 1
ATOM 2133 C CA . ASP A 1 266 ? -2.505 -7.049 -4.713 1.00 90.19 266 ASP A CA 1
ATOM 2134 C C . ASP A 1 266 ? -2.500 -6.833 -6.235 1.00 90.19 266 ASP A C 1
ATOM 2136 O O . ASP A 1 266 ? -3.540 -6.646 -6.872 1.00 90.19 266 ASP A O 1
ATOM 2140 N N . THR A 1 267 ? -1.309 -6.862 -6.848 1.00 87.38 267 THR A N 1
ATOM 2141 C CA . THR A 1 267 ? -1.251 -7.042 -8.312 1.00 87.38 267 THR A CA 1
ATOM 2142 C C . THR A 1 267 ? -1.271 -8.508 -8.664 1.00 87.38 267 THR A C 1
ATOM 2144 O O . THR A 1 267 ? -0.791 -9.355 -7.917 1.00 87.38 267 THR A O 1
ATOM 2147 N N . SER A 1 268 ? -1.643 -8.779 -9.906 1.00 83.38 268 SER A N 1
ATOM 2148 C CA . SER A 1 268 ? -1.416 -10.074 -10.538 1.00 83.38 268 SER A CA 1
ATOM 2149 C C . SER A 1 268 ? 0.047 -10.563 -10.534 1.00 83.38 268 SER A C 1
ATOM 2151 O O . SER A 1 268 ? 0.292 -11.761 -10.660 1.00 83.38 268 SER A O 1
ATOM 2153 N N . ARG A 1 269 ? 1.049 -9.690 -10.393 1.00 84.00 269 ARG A N 1
ATOM 2154 C CA . ARG A 1 269 ? 2.474 -10.055 -10.545 1.00 84.00 269 ARG A CA 1
ATOM 2155 C C . ARG A 1 269 ? 3.308 -9.862 -9.281 1.00 84.00 269 ARG A C 1
ATOM 2157 O O . ARG A 1 269 ? 4.522 -10.037 -9.303 1.00 84.00 269 ARG A O 1
ATOM 2164 N N . TYR A 1 270 ? 2.666 -9.486 -8.187 1.00 84.19 270 TYR A N 1
ATOM 2165 C CA . TYR A 1 270 ? 3.318 -9.123 -6.944 1.00 84.19 270 TYR A CA 1
ATOM 2166 C C . TYR A 1 270 ? 2.329 -9.219 -5.791 1.00 84.19 270 TYR A C 1
ATOM 2168 O O . TYR A 1 270 ? 1.308 -8.527 -5.797 1.00 84.19 270 TYR A O 1
ATOM 2176 N N . SER A 1 271 ? 2.701 -10.034 -4.810 1.00 80.88 271 SER A N 1
ATOM 2177 C CA . SER A 1 271 ? 2.030 -10.206 -3.527 1.00 80.88 271 SER A CA 1
ATOM 2178 C C . SER A 1 271 ? 3.084 -10.191 -2.424 1.00 80.88 271 SER A C 1
ATOM 2180 O O . SER A 1 271 ? 4.143 -10.806 -2.581 1.00 80.88 271 SER A O 1
ATOM 2182 N N . GLU A 1 272 ? 2.796 -9.554 -1.296 1.00 75.25 272 GLU A N 1
ATOM 2183 C CA . GLU A 1 272 ? 3.607 -9.674 -0.080 1.00 75.25 272 GLU A CA 1
ATOM 2184 C C . GLU A 1 272 ? 2.724 -10.283 1.027 1.00 75.25 272 GLU A C 1
ATOM 2186 O O . GLU A 1 272 ? 1.519 -10.063 1.072 1.00 75.25 272 GLU A O 1
ATOM 2191 N N . ASN A 1 273 ? 3.292 -11.076 1.936 1.00 72.81 273 ASN A N 1
ATOM 2192 C CA . ASN A 1 273 ? 2.531 -11.746 3.008 1.00 72.81 273 ASN A CA 1
ATOM 2193 C C . ASN A 1 273 ? 2.809 -11.175 4.408 1.00 72.81 273 ASN A C 1
ATOM 2195 O O . ASN A 1 273 ? 2.176 -11.577 5.381 1.00 72.81 273 ASN A O 1
ATOM 2199 N N . TRP A 1 274 ? 3.739 -10.231 4.526 1.00 73.31 274 TRP A N 1
ATOM 2200 C CA . TRP A 1 274 ? 4.173 -9.633 5.788 1.00 73.31 274 TRP A CA 1
ATOM 2201 C C . TRP A 1 274 ? 3.036 -9.096 6.678 1.00 73.31 274 TRP A C 1
ATOM 2203 O O . TRP A 1 274 ? 3.064 -9.333 7.886 1.00 73.31 274 TRP A O 1
ATOM 2213 N N . PHE A 1 275 ? 1.987 -8.477 6.119 1.00 79.06 275 PHE A N 1
ATOM 2214 C CA . PHE A 1 275 ? 0.841 -8.006 6.917 1.00 79.06 275 PHE A CA 1
ATOM 2215 C C . PHE A 1 275 ? -0.149 -9.099 7.328 1.00 79.06 275 PHE A C 1
ATOM 2217 O O . PHE A 1 275 ? -0.923 -8.885 8.261 1.00 79.06 275 PHE A O 1
ATOM 2224 N N . VAL A 1 276 ? -0.117 -10.276 6.692 1.00 77.75 276 VAL A N 1
ATOM 2225 C CA . VAL A 1 276 ? -0.954 -11.417 7.101 1.00 77.75 276 VAL A CA 1
ATOM 2226 C C . VAL A 1 276 ? -0.576 -11.822 8.525 1.00 77.75 276 VAL A C 1
ATOM 2228 O O . VAL A 1 276 ? -1.440 -12.039 9.372 1.00 77.75 276 VAL A O 1
ATOM 2231 N N . TYR A 1 277 ? 0.729 -11.862 8.811 1.00 72.56 277 TYR A N 1
ATOM 2232 C CA . TYR A 1 277 ? 1.268 -12.262 10.106 1.00 72.56 277 TYR A CA 1
ATOM 2233 C C . TYR A 1 277 ? 0.846 -11.329 11.240 1.00 72.56 277 TYR A C 1
ATOM 2235 O O . TYR A 1 277 ? 0.434 -11.814 12.293 1.00 72.56 277 TYR A O 1
ATOM 2243 N N . THR A 1 278 ? 0.967 -10.015 11.040 1.00 73.44 278 THR A N 1
ATOM 2244 C CA . THR A 1 278 ? 0.612 -9.018 12.058 1.00 73.44 278 THR A CA 1
ATOM 2245 C C . THR A 1 278 ? -0.898 -8.933 12.238 1.00 73.44 278 THR A C 1
ATOM 2247 O O . THR A 1 278 ? -1.370 -8.989 13.367 1.00 73.44 278 THR A O 1
ATOM 2250 N N . SER A 1 279 ? -1.665 -8.909 11.144 1.00 78.69 279 SER A N 1
ATOM 2251 C CA . SER A 1 279 ? -3.133 -8.869 11.192 1.00 78.69 279 SER A CA 1
ATOM 2252 C C . SER A 1 279 ? -3.698 -10.086 11.923 1.00 78.69 279 SER A C 1
ATOM 2254 O O . SER A 1 279 ? -4.463 -9.934 12.871 1.00 78.69 279 SER A O 1
ATOM 2256 N N . THR A 1 280 ? -3.233 -11.290 11.578 1.00 72.69 280 THR A N 1
ATOM 2257 C CA . THR A 1 280 ? -3.682 -12.523 12.245 1.00 72.69 280 THR A CA 1
ATOM 2258 C C . THR A 1 280 ? -3.269 -12.551 13.719 1.00 72.69 280 THR A C 1
ATOM 2260 O O . THR A 1 280 ? -4.030 -13.022 14.560 1.00 72.69 280 THR A O 1
ATOM 2263 N N . ALA A 1 281 ? -2.080 -12.037 14.063 1.00 70.12 281 ALA A N 1
ATOM 2264 C CA . ALA A 1 281 ? -1.649 -11.940 15.459 1.00 70.12 281 ALA A CA 1
ATOM 2265 C C . ALA A 1 281 ? -2.557 -11.011 16.282 1.00 70.12 281 ALA A C 1
ATOM 2267 O O . ALA A 1 281 ? -2.838 -11.320 17.433 1.00 70.12 281 ALA A O 1
ATOM 2268 N N . MET A 1 282 ? -3.062 -9.927 15.689 1.00 73.12 282 MET A N 1
ATOM 2269 C CA . MET A 1 282 ? -4.009 -9.003 16.330 1.00 73.12 282 MET A CA 1
ATOM 2270 C C . MET A 1 282 ? -5.455 -9.522 16.360 1.00 73.12 282 MET A C 1
ATOM 2272 O O . MET A 1 282 ? -6.344 -8.838 16.859 1.00 73.12 282 MET A O 1
ATOM 2276 N N . GLY A 1 283 ? -5.711 -10.723 15.833 1.00 74.19 283 GLY A N 1
ATOM 2277 C CA . GLY A 1 283 ? -7.063 -11.266 15.727 1.00 74.19 283 GLY A CA 1
ATOM 2278 C C . GLY A 1 283 ? -7.873 -10.677 14.570 1.00 74.19 283 GLY A C 1
ATOM 2279 O O . GLY A 1 283 ? -9.093 -10.802 14.557 1.00 74.19 283 GLY A O 1
ATOM 2280 N N . HIS A 1 284 ? -7.226 -10.021 13.605 1.00 83.31 284 HIS A N 1
ATOM 2281 C CA . HIS A 1 284 ? -7.888 -9.496 12.413 1.00 83.31 284 HIS A CA 1
ATOM 2282 C C . HIS A 1 284 ? -7.951 -10.578 11.331 1.00 83.31 284 HIS A C 1
ATOM 2284 O O . HIS A 1 284 ? -7.027 -11.383 11.178 1.00 83.31 284 HIS A O 1
ATOM 2290 N N . ARG A 1 285 ? -9.015 -10.563 10.527 1.00 85.62 285 ARG A N 1
ATOM 2291 C CA . ARG A 1 285 ? -9.083 -11.317 9.272 1.00 85.62 285 ARG A CA 1
ATOM 2292 C C . ARG A 1 285 ? -8.212 -10.615 8.233 1.00 85.62 285 ARG A C 1
ATOM 2294 O O . ARG A 1 285 ? -8.192 -9.386 8.165 1.00 85.62 285 ARG A O 1
ATOM 2301 N N . PHE A 1 286 ? -7.512 -11.382 7.408 1.00 86.75 286 PHE A N 1
ATOM 2302 C CA . PHE A 1 286 ? -6.717 -10.860 6.306 1.00 86.75 286 PHE A CA 1
ATOM 2303 C C . PHE A 1 286 ? -7.054 -11.613 5.027 1.00 86.75 286 PHE A C 1
ATOM 2305 O O . PHE A 1 286 ? -6.745 -12.796 4.882 1.00 86.75 286 PHE A O 1
ATOM 2312 N N . THR A 1 287 ? -7.652 -10.905 4.078 1.00 87.12 287 THR A N 1
ATOM 2313 C CA . THR A 1 287 ? -7.957 -11.430 2.752 1.00 87.12 287 THR A CA 1
ATOM 2314 C C . THR A 1 287 ? -7.196 -10.648 1.694 1.00 87.12 287 THR A C 1
ATOM 2316 O O . THR A 1 287 ? -6.989 -9.439 1.815 1.00 87.12 287 THR A O 1
ATOM 2319 N N . THR A 1 288 ? -6.757 -11.350 0.657 1.00 87.69 288 THR A N 1
ATOM 2320 C CA . THR A 1 288 ? -6.146 -10.747 -0.522 1.00 87.69 288 THR A CA 1
ATOM 2321 C C . THR A 1 288 ? -7.112 -10.849 -1.689 1.00 87.69 288 THR A C 1
ATOM 2323 O O . THR A 1 288 ? -7.745 -11.879 -1.927 1.00 87.69 288 THR A O 1
ATOM 2326 N N . THR A 1 289 ? -7.227 -9.762 -2.437 1.00 88.12 289 THR A N 1
ATOM 2327 C CA . THR A 1 289 ? -7.888 -9.755 -3.735 1.00 88.12 289 THR A CA 1
ATOM 2328 C C . THR A 1 289 ? -6.897 -9.292 -4.783 1.00 88.12 289 THR A C 1
ATOM 2330 O O . THR A 1 289 ? -6.086 -8.396 -4.545 1.00 88.12 289 THR A O 1
ATOM 2333 N N . THR A 1 290 ? -6.962 -9.923 -5.946 1.00 89.06 290 THR A N 1
ATOM 2334 C CA . THR A 1 290 ? -6.018 -9.699 -7.030 1.00 89.06 290 THR A CA 1
ATOM 2335 C C . THR A 1 290 ? -6.796 -9.480 -8.304 1.00 89.06 290 THR A C 1
ATOM 2337 O O . THR A 1 290 ? -7.629 -10.299 -8.683 1.00 89.06 290 THR A O 1
ATOM 2340 N N . CYS A 1 291 ? -6.480 -8.382 -8.974 1.00 87.50 291 CYS A N 1
ATOM 2341 C CA . CYS A 1 291 ? -7.018 -8.052 -10.277 1.00 87.50 291 CYS A CA 1
ATOM 2342 C C . CYS A 1 291 ? -5.921 -8.208 -11.338 1.00 87.50 291 CYS A C 1
ATOM 2344 O O . CYS A 1 291 ? -4.785 -7.753 -11.150 1.00 87.50 291 CYS A O 1
ATOM 2346 N N . GLY A 1 292 ? -6.244 -8.870 -12.448 1.00 87.00 292 GLY A N 1
ATOM 2347 C CA . GLY A 1 292 ? -5.329 -9.086 -13.566 1.00 87.00 292 GLY A CA 1
ATOM 2348 C C . GLY A 1 292 ? -5.122 -10.563 -13.932 1.00 87.00 292 GLY A C 1
ATOM 2349 O O . GLY A 1 292 ? -5.691 -11.441 -13.291 1.00 87.00 292 GLY A O 1
ATOM 2350 N N . PRO A 1 293 ? -4.253 -10.848 -14.917 1.00 84.31 293 PRO A N 1
ATOM 2351 C CA . PRO A 1 293 ? -4.168 -12.141 -15.610 1.00 84.31 293 PRO A CA 1
ATOM 2352 C C . PRO A 1 293 ? -3.984 -13.385 -14.737 1.00 84.31 293 PRO A C 1
ATOM 2354 O O . PRO A 1 293 ? -4.480 -14.449 -15.076 1.00 84.31 293 PRO A O 1
ATOM 2357 N N . SER A 1 294 ? -3.278 -13.277 -13.612 1.00 81.81 294 SER A N 1
ATOM 2358 C CA . SER A 1 294 ? -3.095 -14.397 -12.673 1.00 81.81 294 SER A CA 1
ATOM 2359 C C . SER A 1 294 ? -4.223 -14.536 -11.642 1.00 81.81 294 SER A C 1
ATOM 2361 O O . SER A 1 294 ? -4.235 -15.501 -10.884 1.00 81.81 294 SER A O 1
ATOM 2363 N N . GLY A 1 295 ? -5.137 -13.565 -11.579 1.00 79.25 295 GLY A N 1
ATOM 2364 C CA . GLY A 1 295 ? -6.269 -13.514 -10.653 1.00 79.25 295 GLY A CA 1
ATOM 2365 C C . GLY A 1 295 ? -7.635 -13.707 -11.318 1.00 79.25 295 GLY A C 1
ATOM 2366 O O . GLY A 1 295 ? -8.642 -13.741 -10.610 1.00 79.25 295 GLY A O 1
ATOM 2367 N N . TYR A 1 296 ? -7.694 -13.832 -12.648 1.00 84.69 296 TYR A N 1
ATOM 2368 C CA . TYR A 1 296 ? -8.938 -14.092 -13.371 1.00 84.69 296 TYR A CA 1
ATOM 2369 C C . TYR A 1 296 ? -9.461 -15.490 -13.054 1.00 84.69 296 TYR A C 1
ATOM 2371 O O . TYR A 1 296 ? -8.770 -16.486 -13.253 1.00 84.69 296 TYR A O 1
ATOM 2379 N N . LYS A 1 297 ? -10.692 -15.549 -12.543 1.00 81.19 297 LYS A N 1
ATOM 2380 C CA . LYS A 1 297 ? -11.419 -16.807 -12.332 1.00 81.19 297 LYS A CA 1
ATOM 2381 C C . LYS A 1 297 ? -12.204 -17.230 -13.572 1.00 81.19 297 LYS A C 1
ATOM 2383 O O . LYS A 1 297 ? -12.378 -18.419 -13.809 1.00 81.19 297 LYS A O 1
ATOM 2388 N N . ASP A 1 298 ? -12.668 -16.245 -14.333 1.00 86.62 298 ASP A N 1
ATOM 2389 C CA . ASP A 1 298 ? -13.553 -16.379 -15.484 1.00 86.62 298 ASP A CA 1
ATOM 2390 C C . ASP A 1 298 ? -13.441 -15.135 -16.390 1.00 86.62 298 ASP A C 1
ATOM 2392 O O . ASP A 1 298 ? -12.814 -14.131 -16.029 1.00 86.62 298 ASP A O 1
ATOM 2396 N N . GLU A 1 299 ? -14.052 -15.205 -17.576 1.00 88.50 299 GLU A N 1
ATOM 2397 C CA . GLU A 1 299 ? -14.058 -14.113 -18.564 1.00 88.50 299 GLU A CA 1
ATOM 2398 C C . GLU A 1 299 ? -14.752 -12.841 -18.049 1.00 88.50 299 GLU A C 1
ATOM 2400 O O . GLU A 1 299 ? -14.422 -11.730 -18.465 1.00 88.50 299 GLU A O 1
ATOM 2405 N N . ASP A 1 300 ? -15.723 -12.970 -17.147 1.00 88.06 300 ASP A N 1
ATOM 2406 C CA . ASP A 1 300 ? -16.448 -11.818 -16.611 1.00 88.06 300 ASP A CA 1
ATOM 2407 C C . ASP A 1 300 ? -15.609 -11.065 -15.573 1.00 88.06 300 ASP A C 1
ATOM 2409 O O . ASP A 1 300 ? -15.642 -9.835 -15.503 1.00 88.06 300 ASP A O 1
ATOM 2413 N N . THR A 1 301 ? -14.783 -11.777 -14.810 1.00 84.50 301 THR A N 1
ATOM 2414 C CA . THR A 1 301 ? -13.744 -11.193 -13.961 1.00 84.50 301 THR A CA 1
ATOM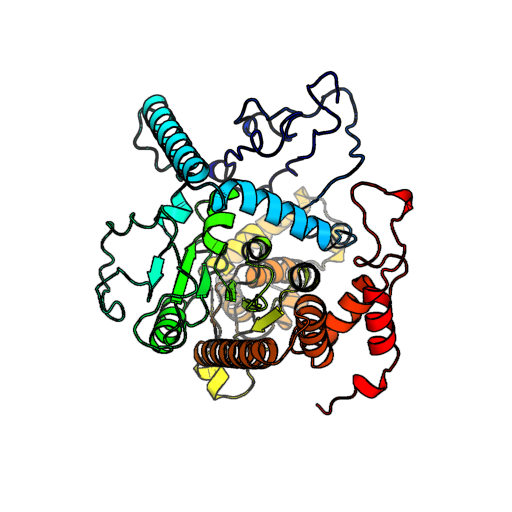 2415 C C . THR A 1 301 ? -12.681 -10.506 -14.810 1.00 84.50 301 THR A C 1
ATOM 2417 O O . THR A 1 301 ? -12.268 -9.406 -14.464 1.00 84.50 301 THR A O 1
ATOM 2420 N N . GLU A 1 302 ? -12.277 -11.074 -15.948 1.00 89.00 302 GLU A N 1
ATOM 2421 C CA . GLU A 1 302 ? -11.353 -10.399 -16.871 1.00 89.00 302 GLU A CA 1
ATOM 2422 C C . GLU A 1 302 ? -11.921 -9.064 -17.386 1.00 89.00 302 GLU A C 1
ATOM 2424 O O . GLU A 1 302 ? -11.227 -8.045 -17.355 1.00 89.00 302 GLU A O 1
ATOM 2429 N N . LYS A 1 303 ? -13.205 -9.032 -17.772 1.00 88.88 303 LYS A N 1
ATOM 2430 C CA . LYS A 1 303 ? -13.883 -7.808 -18.241 1.00 88.88 303 LYS A CA 1
ATOM 2431 C C . LYS A 1 303 ? -14.027 -6.746 -17.151 1.00 88.88 303 LYS A C 1
ATOM 2433 O O . LYS A 1 303 ? -13.812 -5.567 -17.421 1.00 88.88 303 LYS A O 1
ATOM 2438 N N . ARG A 1 304 ? -14.404 -7.148 -15.932 1.00 87.88 304 ARG A N 1
ATOM 2439 C CA . ARG A 1 304 ? -14.583 -6.233 -14.785 1.00 87.88 304 ARG A CA 1
ATOM 2440 C C . ARG A 1 304 ? -13.254 -5.764 -14.195 1.00 87.88 304 ARG A C 1
ATOM 2442 O O . ARG A 1 304 ? -13.210 -4.752 -13.505 1.00 87.88 304 ARG A O 1
ATOM 2449 N N . CYS A 1 305 ? -12.178 -6.502 -14.454 1.00 87.62 305 CYS A N 1
ATOM 2450 C CA . CYS A 1 305 ? -10.912 -6.356 -13.759 1.00 87.62 305 CYS A CA 1
ATOM 2451 C C . CYS A 1 305 ? -9.724 -6.248 -14.742 1.00 87.62 305 CYS A C 1
ATOM 2453 O O . CYS A 1 305 ? -8.795 -7.064 -14.717 1.00 87.62 305 CYS A O 1
ATOM 2455 N N . PRO A 1 306 ? -9.719 -5.251 -15.645 1.00 88.19 306 PRO A N 1
ATOM 2456 C CA . PRO A 1 306 ? -8.731 -5.185 -16.713 1.00 88.19 306 PRO A CA 1
ATOM 2457 C C . PRO A 1 306 ? -7.314 -4.969 -16.169 1.00 88.19 306 PRO A C 1
ATOM 2459 O O . PRO A 1 306 ? -7.087 -4.294 -15.162 1.00 88.19 306 PRO A O 1
ATOM 2462 N N . PHE A 1 307 ? -6.326 -5.516 -16.877 1.00 86.75 307 PHE A N 1
ATOM 2463 C CA . PHE A 1 307 ? -4.925 -5.235 -16.588 1.00 86.75 307 PHE A CA 1
ATOM 2464 C C . PHE A 1 307 ? -4.614 -3.750 -16.835 1.00 86.75 307 PHE A C 1
ATOM 2466 O O . PHE A 1 307 ? -4.750 -3.252 -17.954 1.00 86.75 307 PHE A O 1
ATOM 2473 N N . TYR A 1 308 ? -4.164 -3.040 -15.796 1.00 88.44 308 TYR A N 1
ATOM 2474 C CA . TYR A 1 308 ? -3.741 -1.650 -15.933 1.00 88.44 308 TYR A CA 1
ATOM 2475 C C . TYR A 1 308 ? -2.292 -1.539 -16.386 1.00 88.44 308 TYR A C 1
ATOM 2477 O O . TYR A 1 308 ? -1.369 -2.042 -15.743 1.00 88.44 308 TYR A O 1
ATOM 2485 N N . ARG A 1 309 ? -2.100 -0.793 -17.470 1.00 89.81 309 ARG A N 1
ATOM 2486 C CA . ARG A 1 309 ? -0.805 -0.567 -18.090 1.00 89.81 309 ARG A CA 1
ATOM 2487 C C . ARG A 1 309 ? -0.242 0.803 -17.708 1.00 89.81 309 ARG A C 1
ATOM 2489 O O . ARG A 1 309 ? -0.570 1.813 -18.325 1.00 89.81 309 ARG A O 1
ATOM 2496 N N . ASP A 1 310 ? 0.641 0.838 -16.712 1.00 91.12 310 ASP A N 1
ATOM 2497 C CA . ASP A 1 310 ? 1.276 2.074 -16.234 1.00 91.12 310 ASP A CA 1
ATOM 2498 C C . ASP A 1 310 ? 2.567 2.413 -16.998 1.00 91.12 310 ASP A C 1
ATOM 2500 O O . ASP A 1 310 ? 3.673 2.289 -16.472 1.00 91.12 310 ASP A O 1
ATOM 2504 N N . ALA A 1 311 ? 2.447 2.834 -18.259 1.00 93.88 311 ALA A N 1
ATOM 2505 C CA . ALA A 1 311 ? 3.616 3.158 -19.081 1.00 93.88 311 ALA A CA 1
ATOM 2506 C C . ALA A 1 311 ? 4.496 4.264 -18.465 1.00 93.88 311 ALA A C 1
ATOM 2508 O O . ALA A 1 311 ? 5.725 4.174 -18.485 1.00 93.88 311 ALA A O 1
ATOM 2509 N N . ALA A 1 312 ? 3.887 5.293 -17.871 1.00 92.56 312 ALA A N 1
ATOM 2510 C CA . ALA A 1 312 ? 4.626 6.388 -17.250 1.00 92.56 312 ALA A CA 1
ATOM 2511 C C . ALA A 1 312 ? 5.403 5.920 -16.007 1.00 92.56 312 ALA A C 1
ATOM 2513 O O . ALA A 1 312 ? 6.600 6.204 -15.886 1.00 92.56 312 ALA A O 1
ATOM 2514 N N . GLY A 1 313 ? 4.753 5.166 -15.112 1.00 89.81 313 GLY A N 1
ATOM 2515 C CA . GLY A 1 313 ? 5.405 4.582 -13.941 1.00 89.81 313 GLY A CA 1
ATOM 2516 C C . GLY A 1 313 ? 6.498 3.585 -14.321 1.00 89.81 313 GLY A C 1
ATOM 2517 O O . GLY A 1 313 ? 7.582 3.611 -13.737 1.00 89.81 313 GLY A O 1
ATOM 2518 N N . ALA A 1 314 ? 6.267 2.772 -15.354 1.00 92.00 314 ALA A N 1
ATOM 2519 C CA . ALA A 1 314 ? 7.254 1.827 -15.859 1.00 92.00 314 ALA A CA 1
ATOM 2520 C C . ALA A 1 314 ? 8.503 2.535 -16.378 1.00 92.00 314 ALA A C 1
ATOM 2522 O O . ALA A 1 314 ? 9.611 2.173 -15.993 1.00 92.00 314 ALA A O 1
ATOM 2523 N N . LYS A 1 315 ? 8.337 3.590 -17.186 1.00 93.12 315 LYS A N 1
ATOM 2524 C CA . LYS A 1 315 ? 9.460 4.382 -17.697 1.00 93.12 315 LYS A CA 1
ATOM 2525 C C . LYS A 1 315 ? 10.278 4.994 -16.559 1.00 93.12 315 LYS A C 1
ATOM 2527 O O . LYS A 1 315 ? 11.492 4.818 -16.523 1.00 93.12 315 LYS A O 1
ATOM 2532 N N . LYS A 1 316 ? 9.610 5.611 -15.576 1.00 90.44 316 LYS A N 1
ATOM 2533 C CA . LYS A 1 316 ? 10.266 6.158 -14.375 1.00 90.44 316 LYS A CA 1
ATOM 2534 C C . LYS A 1 316 ? 11.069 5.088 -13.624 1.00 90.44 316 LYS A C 1
ATOM 2536 O O . LYS A 1 316 ? 12.173 5.368 -13.160 1.00 90.44 316 LYS A O 1
ATOM 2541 N N . MET A 1 317 ? 10.534 3.872 -13.507 1.00 90.00 317 MET A N 1
ATOM 2542 C CA . MET A 1 317 ? 11.234 2.753 -12.870 1.00 90.00 317 MET A CA 1
ATOM 2543 C C . MET A 1 317 ? 12.430 2.278 -13.696 1.00 90.00 317 MET A C 1
ATOM 2545 O O . MET A 1 317 ? 13.510 2.095 -13.145 1.00 90.00 317 MET A O 1
ATOM 2549 N N . MET A 1 318 ? 12.289 2.125 -15.011 1.00 91.00 318 MET A N 1
ATOM 2550 C CA . MET A 1 318 ? 13.397 1.711 -15.879 1.00 91.00 318 MET A CA 1
ATOM 2551 C C . MET A 1 318 ? 14.544 2.718 -15.861 1.00 91.00 318 MET A C 1
ATOM 2553 O O . MET A 1 318 ? 15.700 2.315 -15.729 1.00 91.00 318 MET A O 1
ATOM 2557 N N . ASP A 1 319 ? 14.224 4.013 -15.894 1.00 89.31 319 ASP A N 1
ATOM 2558 C CA . ASP A 1 319 ? 15.205 5.088 -15.759 1.00 89.31 319 ASP A CA 1
ATOM 2559 C C . ASP A 1 319 ? 15.941 4.990 -14.413 1.00 89.31 319 ASP A C 1
ATOM 2561 O O . ASP A 1 319 ? 17.170 5.065 -14.367 1.00 89.31 319 ASP A O 1
ATOM 2565 N N . HIS A 1 320 ? 15.208 4.740 -13.321 1.00 88.00 320 HIS A N 1
ATOM 2566 C CA . HIS A 1 320 ? 15.782 4.572 -11.984 1.00 88.00 320 HIS A CA 1
ATOM 2567 C C . HIS A 1 320 ? 16.720 3.358 -11.881 1.00 88.00 320 HIS A C 1
ATOM 2569 O O . HIS A 1 320 ? 17.804 3.457 -11.303 1.00 88.00 320 HIS A O 1
ATOM 2575 N N . TYR A 1 321 ? 16.334 2.221 -12.465 1.00 90.00 321 TYR A N 1
ATOM 2576 C CA . TYR A 1 321 ? 17.128 0.986 -12.448 1.00 90.00 321 TYR A CA 1
ATOM 2577 C C . TYR A 1 321 ? 18.158 0.902 -13.583 1.00 90.00 321 TYR A C 1
ATOM 2579 O O . TYR A 1 321 ? 18.904 -0.071 -13.661 1.00 90.00 321 TYR A O 1
ATOM 2587 N N . ASN A 1 322 ? 18.271 1.943 -14.415 1.00 92.56 322 ASN A N 1
ATOM 2588 C CA . ASN A 1 322 ? 19.154 1.995 -15.580 1.00 92.56 322 ASN A CA 1
ATOM 2589 C C . ASN A 1 322 ? 18.951 0.818 -16.556 1.00 92.56 322 ASN A C 1
ATOM 2591 O O . ASN A 1 322 ? 19.919 0.360 -17.169 1.00 92.56 322 ASN A O 1
ATOM 2595 N N . LEU A 1 323 ? 17.716 0.328 -16.700 1.00 95.50 323 LEU A N 1
ATOM 2596 C CA . LEU A 1 323 ? 17.389 -0.705 -17.682 1.00 95.50 323 LEU A CA 1
ATOM 2597 C C . LEU A 1 323 ? 17.365 -0.083 -19.084 1.00 95.50 323 LEU A C 1
ATOM 2599 O O . LEU A 1 323 ? 16.658 0.893 -19.321 1.00 95.50 323 LEU A O 1
ATOM 2603 N N . ILE A 1 324 ? 18.138 -0.652 -20.010 1.00 96.62 324 ILE A N 1
ATOM 2604 C CA . ILE A 1 324 ? 18.253 -0.169 -21.392 1.00 96.62 324 ILE A CA 1
ATOM 2605 C C . ILE A 1 324 ? 17.752 -1.265 -22.334 1.00 96.62 324 ILE A C 1
ATOM 2607 O O . ILE A 1 324 ? 18.383 -2.315 -22.468 1.00 96.62 324 ILE A O 1
ATOM 2611 N N . LEU A 1 325 ? 16.614 -1.012 -22.977 1.00 97.69 325 LEU A N 1
ATOM 2612 C CA . LEU A 1 325 ? 15.992 -1.904 -23.960 1.00 97.69 325 LEU A CA 1
ATOM 2613 C C . LEU A 1 325 ? 16.517 -1.626 -25.377 1.00 97.69 325 LEU A C 1
ATOM 2615 O O . LEU A 1 325 ? 17.267 -0.673 -25.589 1.00 97.69 325 LEU A O 1
ATOM 2619 N N . GLY A 1 326 ? 16.158 -2.466 -26.348 1.00 97.75 326 GLY A N 1
ATOM 2620 C CA . GLY A 1 326 ? 16.527 -2.279 -27.755 1.00 97.75 326 GLY A CA 1
ATOM 2621 C C . GLY A 1 326 ? 17.948 -2.713 -28.108 1.00 97.75 326 GLY A C 1
ATOM 2622 O O . GLY A 1 326 ? 18.469 -2.368 -29.167 1.00 97.75 326 GLY A O 1
ATOM 2623 N N . LEU A 1 327 ? 18.608 -3.465 -27.224 1.00 97.88 327 LEU A N 1
ATOM 2624 C CA . LEU A 1 327 ? 20.000 -3.875 -27.410 1.00 97.88 327 LEU A CA 1
ATOM 2625 C C . LEU A 1 327 ? 20.091 -5.173 -28.224 1.00 97.88 327 LEU A C 1
ATOM 2627 O O . LEU A 1 327 ? 19.343 -6.118 -27.950 1.00 97.88 327 LEU A O 1
ATOM 2631 N N . PRO A 1 328 ? 21.027 -5.290 -29.182 1.00 96.69 328 PRO A N 1
ATOM 2632 C CA . PRO A 1 328 ? 21.304 -6.563 -29.832 1.00 96.69 328 PRO A CA 1
ATOM 2633 C C . PRO A 1 328 ? 21.980 -7.535 -28.845 1.00 96.69 328 PRO A C 1
ATOM 2635 O O . PRO A 1 328 ? 22.690 -7.088 -27.937 1.00 96.69 328 PRO A O 1
ATOM 2638 N N . PRO A 1 329 ? 21.856 -8.866 -29.037 1.00 95.12 329 PRO A N 1
ATOM 2639 C CA . PRO A 1 329 ? 22.451 -9.861 -28.137 1.00 95.12 329 PRO A CA 1
ATOM 2640 C C . PRO A 1 329 ? 23.960 -9.684 -27.896 1.00 95.12 329 PRO A C 1
ATOM 2642 O O . PRO A 1 329 ? 24.453 -9.975 -26.812 1.00 95.12 329 PRO A O 1
ATOM 2645 N N . SER A 1 330 ? 24.700 -9.153 -28.875 1.00 95.12 330 SER A N 1
ATOM 2646 C CA . SER A 1 330 ? 26.146 -8.903 -28.774 1.00 95.12 330 SER A CA 1
ATOM 2647 C C . SER A 1 330 ? 26.532 -7.825 -27.748 1.00 95.12 330 SER A C 1
ATOM 2649 O O . SER A 1 330 ? 27.652 -7.841 -27.227 1.00 95.12 330 SER A O 1
ATOM 2651 N N . MET A 1 331 ? 25.626 -6.891 -27.445 1.00 95.12 331 MET A N 1
ATOM 2652 C CA . MET A 1 331 ? 25.856 -5.796 -26.494 1.00 95.12 331 MET A CA 1
ATOM 2653 C C . MET A 1 331 ? 25.404 -6.123 -25.072 1.00 95.12 331 MET A C 1
ATOM 2655 O O . MET A 1 331 ? 25.732 -5.387 -24.137 1.00 95.12 331 MET A O 1
ATOM 2659 N N . ILE A 1 332 ? 24.683 -7.227 -24.896 1.00 93.12 332 ILE A N 1
ATOM 2660 C CA . ILE A 1 332 ? 24.186 -7.654 -23.596 1.00 93.12 332 ILE A CA 1
ATOM 2661 C C . ILE A 1 332 ? 25.247 -8.522 -22.928 1.00 93.12 332 ILE A C 1
ATOM 2663 O O . ILE A 1 332 ? 25.829 -9.425 -23.530 1.00 93.12 332 ILE A O 1
ATOM 2667 N N . LYS A 1 333 ? 25.551 -8.211 -21.669 1.00 90.94 333 LYS A N 1
ATOM 2668 C CA . LYS A 1 333 ? 26.425 -9.037 -20.836 1.00 90.94 333 LYS A CA 1
ATOM 2669 C C . LYS A 1 333 ? 25.560 -9.952 -19.984 1.00 90.94 333 LYS A C 1
ATOM 2671 O O . LYS A 1 333 ? 24.531 -9.517 -19.484 1.00 90.94 333 LYS A O 1
ATOM 2676 N N . ILE A 1 334 ? 25.998 -11.192 -19.800 1.00 92.12 334 ILE A N 1
ATOM 2677 C CA . ILE A 1 334 ? 25.403 -12.087 -18.804 1.00 92.12 334 ILE A CA 1
ATOM 2678 C C . ILE A 1 334 ? 25.630 -11.529 -17.394 1.00 92.12 334 ILE A C 1
ATOM 2680 O O . ILE A 1 334 ? 26.617 -10.824 -17.153 1.00 92.12 334 ILE A O 1
ATOM 2684 N N . ASP A 1 335 ? 24.747 -11.866 -16.459 1.00 90.44 335 ASP A N 1
ATOM 2685 C CA . ASP A 1 335 ? 24.754 -11.276 -15.116 1.00 90.44 335 ASP A CA 1
ATOM 2686 C C . ASP A 1 335 ? 26.033 -11.577 -14.330 1.00 90.44 335 ASP A C 1
ATOM 2688 O O . ASP A 1 335 ? 26.544 -10.701 -13.637 1.00 90.44 335 ASP A O 1
ATOM 2692 N N . GLU A 1 336 ? 26.627 -12.760 -14.507 1.00 93.00 336 GLU A N 1
ATOM 2693 C CA . GLU A 1 336 ? 27.919 -13.109 -13.898 1.00 93.00 336 GLU A CA 1
ATOM 2694 C C . GLU A 1 336 ? 29.014 -12.100 -14.271 1.00 93.00 336 GLU A C 1
ATOM 2696 O O . GLU A 1 336 ? 29.755 -11.619 -13.413 1.00 93.00 336 GLU A O 1
ATOM 2701 N N . LYS A 1 337 ? 29.060 -11.693 -15.545 1.00 93.62 337 LYS A N 1
ATOM 2702 C CA . LYS A 1 337 ? 30.026 -10.702 -16.013 1.00 93.62 337 LYS A CA 1
ATOM 2703 C C . LYS A 1 337 ? 29.730 -9.318 -15.443 1.00 93.62 337 LYS A C 1
ATOM 2705 O O . LYS A 1 337 ? 30.664 -8.659 -14.997 1.00 93.62 337 LYS A O 1
ATOM 2710 N N . LYS A 1 338 ? 28.462 -8.892 -15.394 1.00 93.00 338 LYS A N 1
ATOM 2711 C CA . LYS A 1 338 ? 28.080 -7.610 -14.768 1.00 93.00 338 LYS A CA 1
ATOM 2712 C C . LYS A 1 338 ? 28.489 -7.558 -13.294 1.00 93.00 338 LYS A C 1
ATOM 2714 O O . LYS A 1 338 ? 29.018 -6.549 -12.850 1.00 93.00 338 LYS A O 1
ATOM 2719 N N . ARG A 1 339 ? 28.297 -8.653 -12.550 1.00 93.25 339 ARG A N 1
ATOM 2720 C CA . ARG A 1 339 ? 28.665 -8.753 -11.126 1.00 93.25 339 ARG A CA 1
ATOM 2721 C C . ARG A 1 339 ? 30.178 -8.682 -10.887 1.00 93.25 339 ARG A C 1
ATOM 2723 O O . ARG A 1 339 ? 30.587 -8.311 -9.794 1.00 93.25 339 ARG A O 1
ATOM 2730 N N . SER A 1 340 ? 30.992 -9.028 -11.888 1.00 96.12 340 SER A N 1
ATOM 2731 C CA . SER A 1 340 ? 32.457 -8.911 -11.824 1.00 96.12 340 SER A CA 1
ATOM 2732 C C . SER A 1 340 ? 32.999 -7.520 -12.182 1.00 96.12 340 SER A C 1
ATOM 2734 O O . SER A 1 340 ? 34.174 -7.259 -11.939 1.00 96.12 340 SER A O 1
ATOM 2736 N N . MET A 1 341 ? 32.169 -6.647 -12.764 1.00 96.62 341 MET A N 1
ATOM 2737 C CA . MET A 1 341 ? 32.566 -5.303 -13.193 1.00 96.62 341 MET A CA 1
ATOM 2738 C C . MET A 1 341 ? 32.547 -4.312 -12.025 1.00 96.62 341 MET A C 1
ATOM 2740 O O . MET A 1 341 ? 31.710 -4.410 -11.124 1.00 96.62 341 MET A O 1
ATOM 2744 N N . THR A 1 342 ? 33.438 -3.319 -12.055 1.00 96.50 342 THR A N 1
ATOM 2745 C CA . THR A 1 342 ? 33.360 -2.184 -11.125 1.00 96.50 342 THR A CA 1
ATOM 2746 C C . THR A 1 342 ? 32.152 -1.303 -11.447 1.00 96.50 342 THR A C 1
ATOM 2748 O O . THR A 1 342 ? 31.538 -1.394 -12.515 1.00 96.50 342 THR A O 1
ATOM 2751 N N . TRP A 1 343 ? 31.792 -0.414 -10.520 1.00 94.00 343 TRP A N 1
ATOM 2752 C CA . TRP A 1 343 ? 30.694 0.522 -10.748 1.00 94.00 343 TRP A CA 1
ATOM 2753 C C . TRP A 1 343 ? 30.968 1.456 -11.943 1.00 94.00 343 TRP A C 1
ATOM 2755 O O . TRP A 1 343 ? 30.064 1.701 -12.739 1.00 94.00 343 TRP A O 1
ATOM 2765 N N . GLU A 1 344 ? 32.213 1.906 -12.124 1.00 96.88 344 GLU A N 1
ATOM 2766 C CA . GLU A 1 344 ? 32.638 2.746 -13.253 1.00 96.88 344 GLU A CA 1
ATOM 2767 C C . GLU A 1 344 ? 32.544 2.003 -14.589 1.00 96.88 344 GLU A C 1
ATOM 2769 O O . GLU A 1 344 ? 32.108 2.569 -15.591 1.00 96.88 344 GLU A O 1
ATOM 2774 N N . GLU A 1 345 ? 32.920 0.722 -14.613 1.00 97.19 345 GLU A N 1
ATOM 2775 C CA . GLU A 1 345 ? 32.804 -0.116 -15.807 1.00 97.19 345 GLU A CA 1
ATOM 2776 C C . GLU A 1 345 ? 31.336 -0.346 -16.191 1.00 97.19 345 GLU A C 1
ATOM 2778 O O . GLU A 1 345 ? 30.985 -0.289 -17.374 1.00 97.19 345 GLU A O 1
ATOM 2783 N N . LEU A 1 346 ? 30.462 -0.577 -15.203 1.00 95.00 346 LEU A N 1
ATOM 2784 C CA . LEU A 1 346 ? 29.018 -0.701 -15.415 1.00 95.00 346 LEU A CA 1
ATOM 2785 C C . LEU A 1 346 ? 28.402 0.604 -15.931 1.00 95.00 346 LEU A C 1
ATOM 2787 O O . LEU A 1 346 ? 27.564 0.563 -16.834 1.00 95.00 346 LEU A O 1
ATOM 2791 N N . ASP A 1 347 ? 28.806 1.753 -15.387 1.00 94.88 347 ASP A N 1
ATOM 2792 C CA . ASP A 1 347 ? 28.329 3.062 -15.842 1.00 94.88 347 ASP A CA 1
ATOM 2793 C C . ASP A 1 347 ? 28.782 3.362 -17.278 1.00 94.88 347 ASP A C 1
ATOM 2795 O O . ASP A 1 347 ? 27.964 3.726 -18.128 1.00 94.88 347 ASP A O 1
ATOM 2799 N N . LEU A 1 348 ? 30.055 3.098 -17.595 1.00 96.75 348 LEU A N 1
ATOM 2800 C CA . LEU A 1 348 ? 30.584 3.241 -18.951 1.00 96.75 348 LEU A CA 1
ATOM 2801 C C . LEU A 1 348 ? 29.831 2.349 -19.948 1.00 96.75 348 LEU A C 1
ATOM 2803 O O . LEU A 1 348 ? 29.430 2.823 -21.013 1.00 96.75 348 LEU A O 1
ATOM 2807 N N . MET A 1 349 ? 29.589 1.083 -19.595 1.00 96.25 349 MET A N 1
ATOM 2808 C CA . MET A 1 349 ? 28.806 0.156 -20.416 1.00 96.25 349 MET A CA 1
ATOM 2809 C C . MET A 1 349 ? 27.387 0.689 -20.664 1.00 96.25 349 MET A C 1
ATOM 2811 O O . MET A 1 349 ? 26.930 0.711 -21.807 1.00 96.25 349 MET A O 1
ATOM 2815 N N . ARG A 1 350 ? 26.694 1.157 -19.618 1.00 95.31 350 ARG A N 1
ATOM 2816 C CA . ARG A 1 350 ? 25.340 1.726 -19.732 1.00 95.31 350 ARG A CA 1
ATOM 2817 C C . ARG A 1 350 ? 25.323 2.982 -20.597 1.00 95.31 350 ARG A C 1
ATOM 2819 O O . ARG A 1 350 ? 24.405 3.166 -21.393 1.00 95.31 350 ARG A O 1
ATOM 2826 N N . LYS A 1 351 ? 26.339 3.840 -20.489 1.00 96.56 351 LYS A N 1
ATOM 2827 C CA . LYS A 1 351 ? 26.479 5.026 -21.340 1.00 96.56 351 LYS A CA 1
ATOM 2828 C C . LYS A 1 351 ? 26.616 4.641 -22.814 1.00 96.56 351 LYS A C 1
ATOM 2830 O O . LYS A 1 351 ? 25.873 5.170 -23.635 1.00 96.56 351 LYS A O 1
ATOM 2835 N N . GLN A 1 352 ? 27.486 3.680 -23.127 1.00 97.31 352 GLN A N 1
ATOM 2836 C CA . GLN A 1 352 ? 27.664 3.161 -24.490 1.00 97.31 352 GLN A CA 1
ATOM 2837 C C . GLN A 1 352 ? 26.375 2.537 -25.041 1.00 97.31 352 GLN A C 1
ATOM 2839 O O . GLN A 1 352 ? 26.017 2.757 -26.194 1.00 97.31 352 GLN A O 1
ATOM 2844 N N . GLN A 1 353 ? 25.645 1.786 -24.215 1.00 97.56 353 GLN A N 1
ATOM 2845 C CA . GLN A 1 353 ? 24.355 1.199 -24.586 1.00 97.56 353 GLN A CA 1
ATOM 2846 C C . GLN A 1 353 ? 23.289 2.270 -24.868 1.00 97.56 353 GLN A C 1
ATOM 2848 O O . GLN A 1 353 ? 22.582 2.174 -25.868 1.00 97.56 353 GLN A O 1
ATOM 2853 N N . ARG A 1 354 ? 23.193 3.320 -24.039 1.00 97.06 354 ARG A N 1
ATOM 2854 C CA . ARG A 1 354 ? 22.282 4.457 -24.279 1.00 97.06 354 ARG A CA 1
ATOM 2855 C C . ARG A 1 354 ? 22.618 5.198 -25.567 1.00 97.06 354 ARG A C 1
ATOM 2857 O O . ARG A 1 354 ? 21.713 5.552 -26.315 1.00 97.06 354 ARG A O 1
ATOM 2864 N N . GLU A 1 355 ? 23.902 5.445 -25.808 1.00 97.88 355 GLU A N 1
ATOM 2865 C CA . GLU A 1 355 ? 24.384 6.106 -27.022 1.00 97.88 355 GLU A CA 1
ATOM 2866 C C . GLU A 1 355 ? 24.045 5.276 -28.263 1.00 97.88 355 GLU A C 1
ATOM 2868 O O . GLU A 1 355 ? 23.447 5.798 -29.199 1.00 97.88 355 GLU A O 1
ATOM 2873 N N . TYR A 1 356 ? 24.261 3.960 -28.207 1.00 98.25 356 TYR A N 1
ATOM 2874 C CA . TYR A 1 356 ? 23.857 3.046 -29.272 1.00 98.25 356 TYR A CA 1
ATOM 2875 C C . TYR A 1 356 ? 22.356 3.123 -29.584 1.00 98.25 356 TYR A C 1
ATOM 2877 O O . TYR A 1 356 ? 21.990 3.344 -30.738 1.00 98.25 356 TYR A O 1
ATOM 2885 N N . VAL A 1 357 ? 21.482 2.996 -28.576 1.00 97.88 357 VAL A N 1
ATOM 2886 C CA . VAL A 1 357 ? 20.022 3.080 -28.781 1.00 97.88 357 VAL A CA 1
ATOM 2887 C C . VAL A 1 357 ? 19.628 4.450 -29.337 1.00 97.88 357 VAL A C 1
ATOM 2889 O O . VAL A 1 357 ? 18.769 4.549 -30.207 1.00 97.88 357 VAL A O 1
ATOM 2892 N N . LYS A 1 358 ? 20.287 5.526 -28.899 1.00 97.94 358 LYS A N 1
ATOM 2893 C CA . LYS A 1 358 ? 20.039 6.878 -29.410 1.00 97.94 358 LYS A CA 1
ATOM 2894 C C . LYS A 1 358 ? 20.437 7.042 -30.884 1.00 97.94 358 LYS A C 1
ATOM 2896 O O . LYS A 1 358 ? 19.752 7.760 -31.604 1.00 97.94 358 LYS A O 1
ATOM 2901 N N . GLU A 1 359 ? 21.517 6.408 -31.330 1.00 98.12 359 GLU A N 1
ATOM 2902 C CA . GLU A 1 359 ? 22.058 6.571 -32.688 1.00 98.12 359 GLU A CA 1
ATOM 2903 C C . GLU A 1 359 ? 21.439 5.625 -33.730 1.00 98.12 359 GLU A C 1
ATOM 2905 O O . GLU A 1 359 ? 21.531 5.891 -34.929 1.00 98.12 359 GLU A O 1
ATOM 2910 N N . HIS A 1 360 ? 20.782 4.540 -33.305 1.00 98.38 360 HIS A N 1
ATOM 2911 C CA . HIS A 1 360 ? 20.287 3.496 -34.206 1.00 98.38 360 HIS A CA 1
ATOM 2912 C C . HIS A 1 360 ? 18.756 3.407 -34.188 1.00 98.38 360 HIS A C 1
ATOM 2914 O O . HIS A 1 360 ? 18.170 2.895 -33.239 1.00 98.38 360 HIS A O 1
ATOM 2920 N N . ALA A 1 361 ? 18.099 3.812 -35.280 1.00 98.06 361 ALA A N 1
ATOM 2921 C CA . ALA A 1 361 ? 16.633 3.774 -35.397 1.00 98.06 361 ALA A CA 1
ATOM 2922 C C . ALA A 1 361 ? 16.038 2.373 -35.146 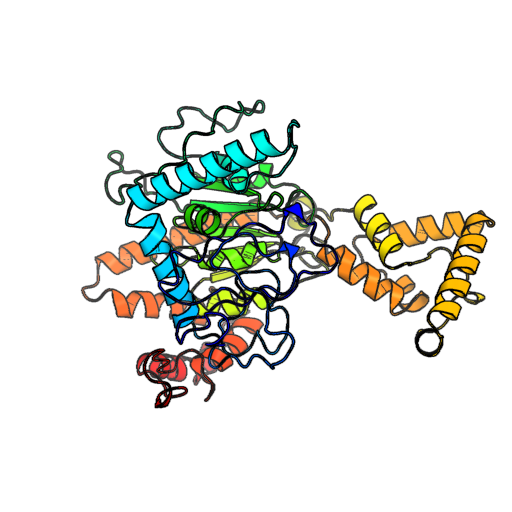1.00 98.06 361 ALA A C 1
ATOM 2924 O O . ALA A 1 361 ? 15.046 2.243 -34.440 1.00 98.06 361 ALA A O 1
ATOM 2925 N N . ALA A 1 362 ? 16.687 1.311 -35.641 1.00 97.75 362 ALA A N 1
ATOM 2926 C CA . ALA A 1 362 ? 16.245 -0.065 -35.396 1.00 97.75 362 ALA A CA 1
ATOM 2927 C C . ALA A 1 362 ? 16.281 -0.447 -33.904 1.00 97.75 362 ALA A C 1
ATOM 2929 O O . ALA A 1 362 ? 15.426 -1.196 -33.440 1.00 97.75 362 ALA A O 1
ATOM 2930 N N . ALA A 1 363 ? 17.245 0.085 -33.144 1.00 97.88 363 ALA A N 1
ATOM 2931 C CA . ALA A 1 363 ? 17.327 -0.130 -31.703 1.00 97.88 363 ALA A CA 1
ATOM 2932 C C . ALA A 1 363 ? 16.237 0.649 -30.952 1.00 97.88 363 ALA A C 1
ATOM 2934 O O . ALA A 1 363 ? 15.724 0.152 -29.958 1.00 97.88 363 ALA A O 1
ATOM 2935 N N . GLN A 1 364 ? 15.845 1.832 -31.437 1.00 98.12 364 GLN A N 1
ATOM 2936 C CA . GLN A 1 364 ? 14.726 2.602 -30.876 1.00 98.12 364 GLN A CA 1
ATOM 2937 C C . GLN A 1 364 ? 13.399 1.872 -31.071 1.00 98.12 364 GLN A C 1
ATOM 2939 O O . GLN A 1 364 ? 12.675 1.675 -30.102 1.00 98.12 364 GLN A O 1
ATOM 2944 N N . THR A 1 365 ? 13.124 1.400 -32.291 1.00 97.94 365 THR A N 1
ATOM 2945 C CA . THR A 1 365 ? 11.923 0.604 -32.582 1.00 97.94 365 THR A CA 1
ATOM 2946 C C . THR A 1 365 ? 11.886 -0.664 -31.735 1.00 97.94 365 THR A C 1
ATOM 2948 O O . THR A 1 365 ? 10.875 -0.944 -31.101 1.00 97.94 365 THR A O 1
ATOM 2951 N N . LEU A 1 366 ? 13.007 -1.389 -31.636 1.00 97.81 366 LEU A N 1
ATOM 2952 C CA . LEU A 1 366 ? 13.080 -2.567 -30.773 1.00 97.81 366 LEU A CA 1
ATOM 2953 C C . LEU A 1 366 ? 12.878 -2.204 -29.294 1.00 97.81 366 LEU A C 1
ATOM 2955 O O . LEU A 1 366 ? 12.206 -2.936 -28.580 1.00 97.81 366 LEU A O 1
ATOM 2959 N N . ALA A 1 367 ? 13.429 -1.085 -28.817 1.00 97.75 367 ALA A N 1
ATOM 2960 C CA . ALA A 1 367 ? 13.229 -0.642 -27.439 1.00 97.75 367 ALA A CA 1
ATOM 2961 C C . ALA A 1 367 ? 11.753 -0.348 -27.142 1.00 97.75 367 ALA A C 1
ATOM 2963 O O . ALA A 1 367 ? 11.286 -0.685 -26.057 1.00 97.75 367 ALA A O 1
ATOM 2964 N N . GLU A 1 368 ? 11.024 0.250 -28.088 1.00 97.38 368 GLU A N 1
ATOM 2965 C CA . GLU A 1 368 ? 9.580 0.469 -27.982 1.00 97.38 368 GLU A CA 1
ATOM 2966 C C . GLU A 1 368 ? 8.830 -0.867 -27.939 1.00 97.38 368 GLU A C 1
ATOM 2968 O O . GLU A 1 368 ? 8.096 -1.108 -26.988 1.00 97.38 368 GLU A O 1
ATOM 2973 N N . GLU A 1 369 ? 9.075 -1.780 -28.881 1.00 97.62 369 GLU A N 1
ATOM 2974 C CA . GLU A 1 369 ? 8.447 -3.111 -28.906 1.00 97.62 369 GLU A CA 1
ATOM 2975 C C . GLU A 1 369 ? 8.700 -3.907 -27.616 1.00 97.62 369 GLU A C 1
ATOM 2977 O O . GLU A 1 369 ? 7.784 -4.482 -27.023 1.00 97.62 369 GLU A O 1
ATOM 2982 N N . GLU A 1 370 ? 9.944 -3.921 -27.140 1.00 97.50 370 GLU A N 1
ATOM 2983 C CA . GLU A 1 370 ? 10.305 -4.586 -25.892 1.00 97.50 370 GLU A CA 1
ATOM 2984 C C . GLU A 1 370 ? 9.671 -3.903 -24.685 1.00 97.50 370 GLU A C 1
ATOM 2986 O O . GLU A 1 370 ? 9.251 -4.585 -23.754 1.00 97.50 370 GLU A O 1
ATOM 2991 N N . PHE A 1 371 ? 9.549 -2.576 -24.696 1.00 97.12 371 PHE A N 1
ATOM 2992 C CA . PHE A 1 371 ? 8.842 -1.850 -23.651 1.00 97.12 371 PHE A CA 1
ATOM 2993 C C . PHE A 1 371 ? 7.362 -2.246 -23.603 1.00 97.12 371 PHE A C 1
ATOM 2995 O O . PHE A 1 371 ? 6.844 -2.501 -22.515 1.00 97.12 371 PHE A O 1
ATOM 3002 N N . GLU A 1 372 ? 6.698 -2.369 -24.758 1.00 96.19 372 GLU A N 1
ATOM 3003 C CA . GLU A 1 372 ? 5.312 -2.843 -24.857 1.00 96.19 372 GLU A CA 1
ATOM 3004 C C . GLU A 1 372 ? 5.144 -4.240 -24.240 1.00 96.19 372 GLU A C 1
ATOM 3006 O O . GLU A 1 372 ? 4.221 -4.461 -23.452 1.00 96.19 372 GLU A O 1
ATOM 3011 N N . ILE A 1 373 ? 6.064 -5.163 -24.547 1.00 95.12 373 ILE A N 1
ATOM 3012 C CA . ILE A 1 373 ? 6.079 -6.526 -23.995 1.00 95.12 373 ILE A CA 1
ATOM 3013 C C . ILE A 1 373 ? 6.316 -6.497 -22.481 1.00 95.12 373 ILE A C 1
ATOM 3015 O O . ILE A 1 373 ? 5.620 -7.178 -21.728 1.00 95.12 373 ILE A O 1
ATOM 3019 N N . LEU A 1 374 ? 7.289 -5.704 -22.030 1.00 93.62 374 LEU A N 1
ATOM 3020 C CA . LEU A 1 374 ? 7.739 -5.648 -20.642 1.00 93.62 374 LEU A CA 1
ATOM 3021 C C . LEU A 1 374 ? 6.625 -5.224 -19.681 1.00 93.62 374 LEU A C 1
ATOM 3023 O O . LEU A 1 374 ? 6.537 -5.748 -18.572 1.00 93.62 374 LEU A O 1
ATOM 3027 N N . ILE A 1 375 ? 5.774 -4.288 -20.105 1.00 92.56 375 ILE A N 1
ATOM 3028 C CA . ILE A 1 375 ? 4.677 -3.760 -19.283 1.00 92.56 375 ILE A CA 1
ATOM 3029 C C . ILE A 1 375 ? 3.321 -4.378 -19.633 1.00 92.56 375 ILE A C 1
ATOM 3031 O O . ILE A 1 375 ? 2.287 -3.853 -19.221 1.00 92.56 375 ILE A O 1
ATOM 3035 N N . GLY A 1 376 ? 3.320 -5.447 -20.428 1.00 90.69 376 GLY A N 1
ATOM 3036 C CA . GLY A 1 376 ? 2.122 -6.166 -20.827 1.00 90.69 376 GLY A CA 1
ATOM 3037 C C . GLY A 1 376 ? 1.520 -7.016 -19.705 1.00 90.69 376 GLY A C 1
ATOM 3038 O O . GLY A 1 376 ? 2.080 -7.189 -18.623 1.00 90.69 376 GLY A O 1
ATOM 3039 N N . ALA A 1 377 ? 0.352 -7.586 -20.002 1.00 85.75 377 ALA A N 1
ATOM 3040 C CA . ALA A 1 377 ? -0.385 -8.477 -19.108 1.00 85.75 377 ALA A CA 1
ATOM 3041 C C . ALA A 1 377 ? 0.396 -9.770 -18.779 1.00 85.75 377 ALA A C 1
ATOM 3043 O O . ALA A 1 377 ? 0.307 -10.323 -17.675 1.00 85.75 377 ALA A O 1
ATOM 3044 N N . ASN A 1 378 ? 1.184 -10.254 -19.740 1.00 87.44 378 ASN A N 1
ATOM 3045 C CA . ASN A 1 378 ? 1.930 -11.503 -19.644 1.00 87.44 378 ASN A CA 1
ATOM 3046 C C . ASN A 1 378 ? 3.326 -11.294 -19.056 1.00 87.44 378 ASN A C 1
ATOM 3048 O O . ASN A 1 378 ? 3.914 -10.224 -19.182 1.00 87.44 378 ASN A O 1
ATOM 3052 N N . GLN A 1 379 ? 3.865 -12.335 -18.417 1.00 86.69 379 GLN A N 1
ATOM 3053 C CA . GLN A 1 379 ? 5.245 -12.305 -17.950 1.00 86.69 379 GLN A CA 1
ATOM 3054 C C . GLN A 1 379 ? 6.181 -12.244 -19.168 1.00 86.69 379 GLN A C 1
ATOM 3056 O O . GLN A 1 379 ? 6.041 -13.066 -20.076 1.00 86.69 379 GLN A O 1
ATOM 3061 N N . PRO A 1 380 ? 7.127 -11.295 -19.220 1.00 93.12 380 PRO A N 1
ATOM 3062 C CA . PRO A 1 380 ? 7.955 -11.088 -20.399 1.00 93.12 380 PRO A CA 1
ATOM 3063 C C . PRO A 1 380 ? 9.168 -12.032 -20.390 1.00 93.12 380 PRO A C 1
ATOM 3065 O O . PRO A 1 380 ? 10.312 -11.582 -20.355 1.00 93.12 380 PRO A O 1
ATOM 3068 N N . ASP A 1 381 ? 8.933 -13.350 -20.415 1.00 94.19 381 ASP A N 1
ATOM 3069 C CA . ASP A 1 381 ? 9.976 -14.378 -20.238 1.00 94.19 381 ASP A CA 1
ATOM 3070 C C . ASP A 1 381 ? 11.144 -14.230 -21.222 1.00 94.19 381 ASP A C 1
ATOM 3072 O O . ASP A 1 381 ? 12.303 -14.396 -20.843 1.00 94.19 381 ASP A O 1
ATOM 3076 N N . ALA A 1 382 ? 10.864 -13.839 -22.467 1.00 95.50 382 ALA A N 1
ATOM 3077 C CA . ALA A 1 382 ? 11.898 -13.574 -23.466 1.00 95.50 382 ALA A CA 1
ATOM 3078 C C . ALA A 1 382 ? 12.825 -12.413 -23.056 1.00 95.50 382 ALA A C 1
ATOM 3080 O O . ALA A 1 382 ? 14.039 -12.497 -23.238 1.00 95.50 382 ALA A O 1
ATOM 3081 N N . LEU A 1 383 ? 12.280 -11.349 -22.456 1.00 96.00 383 LEU A N 1
ATOM 3082 C CA . LEU A 1 383 ? 13.073 -10.216 -21.971 1.00 96.00 383 LEU A CA 1
ATOM 3083 C C . LEU A 1 383 ? 13.820 -10.561 -20.690 1.00 96.00 383 LEU A C 1
ATOM 3085 O O . LEU A 1 383 ? 14.959 -10.133 -20.522 1.00 96.00 383 LEU A O 1
ATOM 3089 N N . VAL A 1 384 ? 13.218 -11.374 -19.821 1.00 94.25 384 VAL A N 1
ATOM 3090 C CA . VAL A 1 384 ? 13.894 -11.913 -18.638 1.00 94.25 384 VAL A CA 1
ATOM 3091 C C . VAL A 1 384 ? 15.117 -12.732 -19.053 1.00 94.25 384 VAL A C 1
ATOM 3093 O O . VAL A 1 384 ? 16.209 -12.498 -18.547 1.00 94.25 384 VAL A O 1
ATOM 3096 N N . GLN A 1 385 ? 14.965 -13.650 -20.010 1.00 94.56 385 GLN A N 1
ATOM 3097 C CA . GLN A 1 385 ? 16.079 -14.450 -20.528 1.00 94.56 385 GLN A CA 1
ATOM 3098 C C . GLN A 1 385 ? 17.139 -13.585 -21.217 1.00 94.56 385 GLN A C 1
ATOM 3100 O O . GLN A 1 385 ? 18.332 -13.857 -21.099 1.00 94.56 385 GLN A O 1
ATOM 3105 N N . LYS A 1 386 ? 16.708 -12.539 -21.929 1.00 95.56 386 LYS A N 1
ATOM 3106 C CA . LYS A 1 386 ? 17.598 -11.638 -22.659 1.00 95.56 386 LYS A CA 1
ATOM 3107 C C . LYS A 1 386 ? 18.422 -10.748 -21.728 1.00 95.56 386 LYS A C 1
ATOM 3109 O O . LYS A 1 386 ? 19.625 -10.641 -21.929 1.00 95.56 386 LYS A O 1
ATOM 3114 N N . TYR A 1 387 ? 17.802 -10.103 -20.743 1.00 95.44 387 TYR A N 1
ATOM 3115 C CA . TYR A 1 387 ? 18.424 -9.044 -19.938 1.00 95.44 387 TYR A CA 1
ATOM 3116 C C . TYR A 1 387 ? 18.822 -9.467 -18.518 1.00 95.44 387 TYR A C 1
ATOM 3118 O O . TYR A 1 387 ? 19.621 -8.764 -17.890 1.00 95.44 387 TYR A O 1
ATOM 3126 N N . GLY A 1 388 ? 18.303 -10.596 -18.031 1.00 93.81 388 GLY A N 1
ATOM 3127 C CA . GLY A 1 388 ? 18.649 -11.168 -16.733 1.00 93.81 388 GLY A CA 1
ATOM 3128 C C . GLY A 1 388 ? 18.143 -10.348 -15.542 1.00 93.81 388 GLY A C 1
ATOM 3129 O O . GLY A 1 388 ? 17.018 -9.836 -15.539 1.00 93.81 388 GLY A O 1
ATOM 3130 N N . ASP A 1 389 ? 18.995 -10.218 -14.526 1.00 92.06 389 ASP A N 1
ATOM 3131 C CA . ASP A 1 389 ? 18.703 -9.568 -13.240 1.00 92.06 389 ASP A CA 1
ATOM 3132 C C . ASP A 1 389 ? 18.225 -8.110 -13.362 1.00 92.06 389 ASP A C 1
ATOM 3134 O O . ASP A 1 389 ? 17.454 -7.643 -12.516 1.00 92.06 389 ASP A O 1
ATOM 3138 N N . ASP A 1 390 ? 18.655 -7.379 -14.396 1.00 90.88 390 ASP A N 1
ATOM 3139 C CA . ASP A 1 390 ? 18.267 -5.974 -14.593 1.00 90.88 390 ASP A CA 1
ATOM 3140 C C . ASP A 1 390 ? 16.757 -5.851 -14.863 1.00 90.88 390 ASP A C 1
ATOM 3142 O O . ASP A 1 390 ? 16.088 -4.981 -14.298 1.00 90.88 390 ASP A O 1
ATOM 3146 N N . VAL A 1 391 ? 16.198 -6.759 -15.676 1.00 94.25 391 VAL A N 1
ATOM 3147 C CA . VAL A 1 391 ? 14.751 -6.809 -15.941 1.00 94.25 391 VAL A CA 1
ATOM 3148 C C . VAL A 1 391 ? 13.994 -7.253 -14.698 1.00 94.25 391 VAL A C 1
ATOM 3150 O O . VAL A 1 391 ? 13.000 -6.619 -14.357 1.00 94.25 391 VAL A O 1
ATOM 3153 N N . TRP A 1 392 ? 14.467 -8.271 -13.972 1.00 91.25 392 TRP A N 1
ATOM 3154 C CA . TRP A 1 392 ? 13.824 -8.695 -12.722 1.00 91.25 392 TRP A CA 1
ATOM 3155 C C . TRP A 1 392 ? 13.786 -7.584 -11.675 1.00 91.25 392 TRP A C 1
ATOM 3157 O O . TRP A 1 392 ? 12.759 -7.375 -11.029 1.00 91.25 392 TRP A O 1
ATOM 3167 N N . SER A 1 393 ? 14.884 -6.844 -11.532 1.00 89.69 393 SER A N 1
ATOM 3168 C CA . SER A 1 393 ? 14.980 -5.728 -10.592 1.00 89.69 393 SER A CA 1
ATOM 3169 C C . SER A 1 393 ? 14.022 -4.599 -10.975 1.00 89.69 393 SER A C 1
ATOM 3171 O O . SER A 1 393 ? 13.300 -4.089 -10.115 1.00 89.69 393 SER A O 1
ATOM 3173 N N . ALA A 1 394 ? 13.960 -4.239 -12.260 1.00 91.62 394 ALA A N 1
ATOM 3174 C CA . ALA A 1 394 ? 13.030 -3.226 -12.748 1.00 91.62 394 ALA A CA 1
ATOM 3175 C C . ALA A 1 394 ? 11.565 -3.671 -12.593 1.00 91.62 394 ALA A C 1
ATOM 3177 O O . ALA A 1 394 ? 10.754 -2.923 -12.046 1.00 91.62 394 ALA A O 1
ATOM 3178 N N . LEU A 1 395 ? 11.230 -4.898 -13.008 1.00 90.56 395 LEU A N 1
ATOM 3179 C CA . LEU A 1 395 ? 9.874 -5.447 -12.952 1.00 90.56 395 LEU A CA 1
ATOM 3180 C C . LEU A 1 395 ? 9.372 -5.644 -11.525 1.00 90.56 395 LEU A C 1
ATOM 3182 O O . LEU A 1 395 ? 8.246 -5.260 -11.222 1.00 90.56 395 LEU A O 1
ATOM 3186 N N . GLY A 1 396 ? 10.203 -6.179 -10.628 1.00 88.81 396 GLY A N 1
ATOM 3187 C CA . GLY A 1 396 ? 9.827 -6.384 -9.230 1.00 88.81 396 GLY A CA 1
ATOM 3188 C C . GLY A 1 396 ? 9.418 -5.077 -8.551 1.00 88.81 396 GLY A C 1
ATOM 3189 O O . GLY A 1 396 ? 8.399 -5.023 -7.863 1.00 88.81 396 GLY A O 1
ATOM 3190 N N . ASN A 1 397 ? 10.158 -3.993 -8.798 1.00 88.81 397 ASN A N 1
ATOM 3191 C CA . ASN A 1 397 ? 9.835 -2.676 -8.246 1.00 88.81 397 ASN A CA 1
ATOM 3192 C C . ASN A 1 397 ? 8.689 -1.982 -8.989 1.00 88.81 397 ASN A C 1
ATOM 3194 O O . ASN A 1 397 ? 7.865 -1.322 -8.353 1.00 88.81 397 ASN A O 1
ATOM 3198 N N . PHE A 1 398 ? 8.590 -2.173 -10.305 1.00 90.50 398 PHE A N 1
ATOM 3199 C CA . PHE A 1 398 ? 7.460 -1.709 -11.100 1.00 90.50 398 PHE A CA 1
ATOM 3200 C C . PHE A 1 398 ? 6.150 -2.322 -10.604 1.00 90.50 398 PHE A C 1
ATOM 3202 O O . PHE A 1 398 ? 5.288 -1.586 -10.132 1.00 90.50 398 PHE A O 1
ATOM 3209 N N . TRP A 1 399 ? 6.015 -3.651 -10.605 1.00 89.19 399 TRP A N 1
ATOM 3210 C CA . TRP A 1 399 ? 4.807 -4.333 -10.133 1.00 89.19 399 TRP A CA 1
ATOM 3211 C C . TRP A 1 399 ? 4.507 -4.018 -8.670 1.00 89.19 399 TRP A C 1
ATOM 3213 O O . TRP A 1 399 ? 3.351 -3.809 -8.306 1.00 89.19 399 TRP A O 1
ATOM 3223 N N . LYS A 1 400 ? 5.533 -3.861 -7.828 1.00 86.94 400 LYS A N 1
ATOM 3224 C CA . LYS A 1 400 ? 5.346 -3.368 -6.462 1.00 86.94 400 LYS A CA 1
ATOM 3225 C C . LYS A 1 400 ? 4.680 -1.990 -6.426 1.00 86.94 400 LYS A C 1
ATOM 3227 O O . LYS A 1 400 ? 3.838 -1.779 -5.560 1.00 86.94 400 LYS A O 1
ATOM 3232 N N . ALA A 1 401 ? 4.997 -1.085 -7.348 1.00 86.75 401 ALA A N 1
ATOM 3233 C CA . ALA A 1 401 ? 4.539 0.303 -7.341 1.00 86.75 401 ALA A CA 1
ATOM 3234 C C . ALA A 1 401 ? 3.286 0.606 -8.182 1.00 86.75 401 ALA A C 1
ATOM 3236 O O . ALA A 1 401 ? 2.667 1.636 -7.924 1.00 86.75 401 ALA A O 1
ATOM 3237 N N . ILE A 1 402 ? 2.915 -0.236 -9.158 1.00 89.62 402 ILE A N 1
ATOM 3238 C CA . ILE A 1 402 ? 1.842 0.114 -10.106 1.00 89.62 402 ILE A CA 1
ATOM 3239 C C . ILE A 1 402 ? 0.494 0.424 -9.426 1.00 89.62 402 ILE A C 1
ATOM 3241 O O . ILE A 1 402 ? 0.149 -0.152 -8.396 1.00 89.62 402 ILE A O 1
ATOM 3245 N N . PRO A 1 403 ? -0.346 1.283 -10.000 1.00 91.38 403 PRO A N 1
ATOM 3246 C CA . PRO A 1 403 ? -1.742 1.371 -9.589 1.00 91.38 403 PRO A CA 1
ATOM 3247 C C . PRO A 1 403 ? -2.467 0.016 -9.738 1.00 91.38 403 PRO A C 1
ATOM 3249 O O . PRO A 1 403 ? -2.102 -0.810 -10.578 1.00 91.38 403 PRO A O 1
ATOM 3252 N N . ARG A 1 404 ? -3.473 -0.238 -8.898 1.00 90.50 404 ARG A N 1
ATOM 3253 C CA . ARG A 1 404 ? -4.236 -1.496 -8.851 1.00 90.50 404 ARG A CA 1
ATOM 3254 C C . ARG A 1 404 ? -5.676 -1.261 -9.293 1.00 90.50 404 ARG A C 1
ATOM 3256 O O . ARG A 1 404 ? -6.262 -0.244 -8.939 1.00 90.50 404 ARG A O 1
ATOM 3263 N N . TYR A 1 405 ? -6.262 -2.223 -9.993 1.00 92.19 405 TYR A N 1
ATOM 3264 C CA . TYR A 1 405 ? -7.719 -2.327 -10.079 1.00 92.19 405 TYR A CA 1
ATOM 3265 C C . TYR A 1 405 ? -8.242 -3.199 -8.943 1.00 92.19 405 TYR A C 1
ATOM 3267 O O . TYR A 1 405 ? -7.532 -4.078 -8.448 1.00 92.19 405 TYR A O 1
ATOM 3275 N N . VAL A 1 406 ? -9.489 -2.965 -8.555 1.00 92.38 406 VAL A N 1
ATOM 3276 C CA . VAL A 1 406 ? -10.235 -3.842 -7.657 1.00 92.38 406 VAL A CA 1
ATOM 3277 C C . VAL A 1 406 ? -11.451 -4.406 -8.388 1.00 92.38 406 VAL A C 1
ATOM 3279 O O . VAL A 1 406 ? -12.123 -3.678 -9.117 1.00 92.38 406 VAL A O 1
ATOM 3282 N N . ASP A 1 407 ? -11.741 -5.693 -8.188 1.00 92.31 407 ASP A N 1
ATOM 3283 C CA . ASP A 1 407 ? -13.025 -6.287 -8.581 1.00 92.31 407 ASP A CA 1
ATOM 3284 C C . ASP A 1 407 ? -14.091 -5.769 -7.606 1.00 92.31 407 ASP A C 1
ATOM 3286 O O . ASP A 1 407 ? -14.264 -6.317 -6.514 1.00 92.31 407 ASP A O 1
ATOM 3290 N N . VAL A 1 408 ? -14.722 -4.645 -7.961 1.00 94.69 408 VAL A N 1
ATOM 3291 C CA . VAL A 1 408 ? -15.637 -3.902 -7.080 1.00 94.69 408 VAL A CA 1
ATOM 3292 C C . VAL A 1 408 ? -16.757 -4.795 -6.581 1.00 94.69 408 VAL A C 1
ATOM 3294 O O . VAL A 1 408 ? -16.972 -4.880 -5.376 1.00 94.69 408 VAL A O 1
ATOM 3297 N N . GLN A 1 409 ? -17.429 -5.496 -7.491 1.00 92.62 409 GLN A N 1
ATOM 3298 C CA . GLN A 1 409 ? -18.560 -6.344 -7.144 1.00 92.62 409 GLN A CA 1
ATOM 3299 C C . GLN A 1 409 ? -18.137 -7.441 -6.163 1.00 92.62 409 GLN A C 1
ATOM 3301 O O . GLN A 1 409 ? -18.767 -7.599 -5.124 1.00 92.62 409 GLN A O 1
ATOM 3306 N N . ARG A 1 410 ? -17.027 -8.142 -6.429 1.00 90.19 410 ARG A N 1
ATOM 3307 C CA . ARG A 1 410 ? -16.550 -9.199 -5.527 1.00 90.19 410 ARG A CA 1
ATOM 3308 C C . ARG A 1 410 ? -16.152 -8.661 -4.152 1.00 90.19 410 ARG A C 1
ATOM 3310 O O . ARG A 1 410 ? -16.315 -9.353 -3.149 1.00 90.19 410 ARG A O 1
ATOM 3317 N N . VAL A 1 411 ? -15.589 -7.455 -4.088 1.00 93.44 411 VAL A N 1
ATOM 3318 C CA . VAL A 1 411 ? -15.247 -6.825 -2.807 1.00 93.44 411 VAL A CA 1
ATOM 3319 C C . VAL A 1 411 ? -16.498 -6.388 -2.050 1.00 93.44 411 VAL A C 1
ATOM 3321 O O . VAL A 1 411 ? -16.555 -6.610 -0.846 1.00 93.44 411 VAL A O 1
ATOM 3324 N N . VAL A 1 412 ? -17.508 -5.833 -2.723 1.00 95.19 412 VAL A N 1
ATOM 3325 C CA . VAL A 1 412 ? -18.798 -5.491 -2.098 1.00 95.19 412 VAL A CA 1
ATOM 3326 C C . VAL A 1 412 ? -19.481 -6.748 -1.557 1.00 95.19 412 VAL A C 1
ATOM 3328 O O . VAL A 1 412 ? -19.805 -6.776 -0.373 1.00 95.19 412 VAL A O 1
ATOM 3331 N N . GLU A 1 413 ? -19.579 -7.810 -2.362 1.00 91.69 413 GLU A N 1
ATOM 3332 C CA . GLU A 1 413 ? -20.108 -9.117 -1.941 1.00 91.69 413 GLU A CA 1
ATOM 3333 C C . GLU A 1 413 ? -19.348 -9.662 -0.718 1.00 91.69 413 GLU A C 1
ATOM 3335 O O . GLU A 1 413 ? -19.949 -10.157 0.235 1.00 91.69 413 GLU A O 1
ATOM 3340 N N . ALA A 1 414 ? -18.016 -9.525 -0.690 1.00 90.81 414 ALA A N 1
ATOM 3341 C CA . ALA A 1 414 ? -17.221 -9.928 0.467 1.00 90.81 414 ALA A CA 1
ATOM 3342 C C . ALA A 1 414 ? -17.568 -9.113 1.726 1.00 90.81 414 ALA A C 1
ATOM 3344 O O . ALA A 1 414 ? -17.653 -9.687 2.808 1.00 90.81 414 ALA A O 1
ATOM 3345 N N . VAL A 1 415 ? -17.785 -7.799 1.614 1.00 93.69 415 VAL A N 1
ATOM 3346 C CA . VAL A 1 415 ? -18.176 -6.950 2.754 1.00 93.69 415 VAL A CA 1
ATOM 3347 C C . VAL A 1 415 ? -19.597 -7.268 3.236 1.00 93.69 415 VAL A C 1
ATOM 3349 O O . VAL A 1 415 ? -19.843 -7.248 4.441 1.00 93.69 415 VAL A O 1
ATOM 3352 N N . GLU A 1 416 ? -20.517 -7.618 2.337 1.00 93.75 416 GLU A N 1
ATOM 3353 C CA . GLU A 1 416 ? -21.860 -8.099 2.692 1.00 93.75 416 GLU A CA 1
ATOM 3354 C C . GLU A 1 416 ? -21.808 -9.414 3.473 1.00 93.75 416 GLU A C 1
ATOM 3356 O O . GLU A 1 416 ? -22.422 -9.517 4.532 1.00 93.75 416 GLU A O 1
ATOM 3361 N N . ILE A 1 417 ? -20.981 -10.371 3.045 1.00 88.06 417 ILE A N 1
ATOM 3362 C CA . ILE A 1 417 ? -20.758 -11.613 3.802 1.00 88.06 417 ILE A CA 1
ATOM 3363 C C . ILE A 1 417 ? -20.209 -11.309 5.206 1.00 88.06 417 ILE A C 1
ATOM 3365 O O . ILE A 1 417 ? -20.660 -11.898 6.186 1.00 88.06 417 ILE A O 1
ATOM 3369 N N . LEU A 1 418 ? -19.274 -10.359 5.336 1.00 88.81 418 LEU A N 1
ATOM 3370 C CA . LEU A 1 418 ? -18.746 -9.946 6.645 1.00 88.81 418 LEU A CA 1
ATOM 3371 C C . LEU A 1 418 ? -19.818 -9.298 7.535 1.00 88.81 418 LEU A C 1
ATOM 3373 O O . LEU A 1 418 ? -19.775 -9.450 8.757 1.00 88.81 418 LEU A O 1
ATOM 3377 N N . GLN A 1 419 ? -20.773 -8.576 6.947 1.00 91.50 419 GLN A N 1
ATOM 3378 C CA . GLN A 1 419 ? -21.919 -8.039 7.678 1.00 91.50 419 GLN A CA 1
ATOM 3379 C C . GLN A 1 419 ? -22.822 -9.166 8.186 1.00 91.50 419 GLN A C 1
ATOM 3381 O O . GLN A 1 419 ? -23.229 -9.140 9.347 1.00 91.50 419 GLN A O 1
ATOM 3386 N N . ASP A 1 420 ? -23.107 -10.159 7.346 1.00 88.94 420 ASP A N 1
ATOM 3387 C CA . ASP A 1 420 ? -23.928 -11.306 7.730 1.00 88.94 420 ASP A CA 1
ATOM 3388 C C . ASP A 1 420 ? -23.252 -12.138 8.827 1.00 88.94 420 ASP A C 1
ATOM 3390 O O . ASP A 1 420 ? -23.910 -12.591 9.764 1.00 88.94 420 ASP A O 1
ATOM 3394 N N . ASP A 1 421 ? -21.933 -12.329 8.741 1.00 83.50 421 ASP A N 1
ATOM 3395 C CA . ASP A 1 421 ? -21.122 -12.961 9.786 1.00 83.50 421 ASP A CA 1
ATOM 3396 C C . ASP A 1 421 ? -21.288 -12.239 11.129 1.00 83.50 421 ASP A C 1
ATOM 3398 O O . ASP A 1 421 ? -21.577 -12.868 12.148 1.00 83.50 421 ASP A O 1
ATOM 3402 N N . PHE A 1 422 ? -21.158 -10.913 11.120 1.00 85.31 422 PHE A N 1
ATOM 3403 C CA . PHE A 1 422 ? -21.305 -10.082 12.310 1.00 85.31 422 PHE A CA 1
ATOM 3404 C C . PHE A 1 422 ? -22.710 -10.154 12.920 1.00 85.31 422 PHE A C 1
ATOM 3406 O O . PHE A 1 422 ? -22.868 -10.258 14.139 1.00 85.31 422 PHE A O 1
ATOM 3413 N N . ASP A 1 423 ? -23.742 -10.124 12.081 1.00 86.81 423 ASP A N 1
ATOM 3414 C CA . ASP A 1 423 ? -25.125 -10.261 12.525 1.00 86.81 423 ASP A CA 1
ATOM 3415 C C . ASP A 1 423 ? -25.351 -11.616 13.221 1.00 86.81 423 ASP A C 1
ATOM 3417 O O . ASP A 1 423 ? -25.934 -11.661 14.310 1.00 86.81 423 ASP A O 1
ATOM 3421 N N . ARG A 1 424 ? -24.820 -12.711 12.653 1.00 83.25 424 ARG A N 1
ATOM 3422 C CA . ARG A 1 424 ? -24.886 -14.053 13.260 1.00 83.25 424 ARG A CA 1
ATOM 3423 C C . ARG A 1 424 ? -24.111 -14.137 14.573 1.00 83.25 424 ARG A C 1
ATOM 3425 O O . ARG A 1 424 ? -24.590 -14.759 15.526 1.00 83.25 424 ARG A O 1
ATOM 3432 N N . GLU A 1 425 ? -22.940 -13.505 14.656 1.00 77.12 425 GLU A N 1
ATOM 3433 C CA . GLU A 1 425 ? -22.158 -13.402 15.896 1.00 77.12 425 GLU A CA 1
ATOM 3434 C C . GLU A 1 425 ? -22.970 -12.712 16.999 1.00 77.12 425 GLU A C 1
ATOM 3436 O O . GLU A 1 425 ? -23.083 -13.244 18.106 1.00 77.12 425 GLU A O 1
ATOM 3441 N N . LYS A 1 426 ? -23.625 -11.587 16.684 1.00 81.62 426 LYS A N 1
ATOM 3442 C CA . LYS A 1 426 ? -24.470 -10.842 17.629 1.00 81.62 426 LYS A CA 1
ATOM 3443 C C . LYS A 1 426 ? -25.689 -11.622 18.106 1.00 81.62 426 LYS A C 1
ATOM 3445 O O . LYS A 1 426 ? -26.043 -11.548 19.284 1.00 81.62 426 LYS A O 1
ATOM 3450 N N . GLU A 1 427 ? -26.361 -12.345 17.217 1.00 82.56 427 GLU A N 1
ATOM 3451 C CA . GLU A 1 427 ? -27.486 -13.215 17.591 1.00 82.56 427 GLU A CA 1
ATOM 3452 C C . GLU A 1 427 ? -27.035 -14.321 18.545 1.00 82.56 427 GLU A C 1
ATOM 3454 O O . GLU A 1 427 ? -27.681 -14.599 19.558 1.00 82.56 427 GLU A O 1
ATOM 3459 N N . THR A 1 428 ? -25.870 -14.886 18.255 1.00 74.69 428 THR A N 1
ATOM 3460 C CA . THR A 1 428 ? -25.245 -15.937 19.045 1.00 74.69 428 THR A CA 1
ATOM 3461 C C . THR A 1 428 ? -24.775 -15.415 20.412 1.00 74.69 428 THR A C 1
ATOM 3463 O O . THR A 1 428 ? -24.862 -16.133 21.410 1.00 74.69 428 THR A O 1
ATOM 3466 N N . ASP A 1 429 ? -24.305 -14.172 20.514 1.00 73.94 429 ASP A N 1
ATOM 3467 C CA . ASP A 1 429 ? -23.900 -13.557 21.785 1.00 73.94 429 ASP A CA 1
ATOM 3468 C C . ASP A 1 429 ? -25.092 -13.263 22.703 1.00 73.94 429 ASP A C 1
ATOM 3470 O O . ASP A 1 429 ? -25.020 -13.536 23.903 1.00 73.94 429 ASP A O 1
ATOM 3474 N N . LYS A 1 430 ? -26.228 -12.817 22.150 1.00 79.12 430 LYS A N 1
ATOM 3475 C CA . LYS A 1 430 ? -27.466 -12.584 22.919 1.00 79.12 430 LYS A CA 1
ATOM 3476 C C . LYS A 1 430 ? -27.986 -13.838 23.627 1.00 79.12 430 LYS A C 1
ATOM 3478 O O . LYS A 1 430 ? -28.670 -13.725 24.641 1.00 79.12 430 LYS A O 1
ATOM 3483 N N . SER A 1 431 ? -27.681 -15.025 23.107 1.00 71.94 431 SER A N 1
ATOM 3484 C CA . SER A 1 431 ? -28.154 -16.295 23.662 1.00 71.94 431 SER A CA 1
ATOM 3485 C C . SER A 1 431 ? -27.215 -16.910 24.712 1.00 71.94 431 SER A C 1
ATOM 3487 O O . SER A 1 431 ? -27.479 -18.018 25.177 1.00 71.94 431 SER A O 1
ATOM 3489 N N . SER A 1 432 ? -26.103 -16.253 25.070 1.00 66.12 432 SER A N 1
ATOM 3490 C CA . SER A 1 432 ? -25.029 -16.838 25.888 1.00 66.12 432 SER A CA 1
ATOM 3491 C C . SER A 1 432 ? -24.738 -16.041 27.157 1.00 66.12 432 SER A C 1
ATOM 3493 O O . SER A 1 432 ? -24.668 -14.819 27.133 1.00 66.12 432 SER A O 1
ATOM 3495 N N . THR A 1 433 ? -24.489 -16.735 28.271 1.00 68.88 433 THR A N 1
ATOM 3496 C CA . THR A 1 433 ? -24.176 -16.125 29.578 1.00 68.88 433 THR A CA 1
ATOM 3497 C C . THR A 1 433 ? -22.679 -15.883 29.824 1.00 68.88 433 THR A C 1
ATOM 3499 O O . THR A 1 433 ? -22.335 -15.220 30.797 1.00 68.88 433 THR A O 1
ATOM 3502 N N . ASN A 1 434 ? -21.784 -16.369 28.952 1.00 63.31 434 ASN A N 1
ATOM 3503 C CA . ASN A 1 434 ? -20.330 -16.149 29.029 1.00 63.31 434 ASN A CA 1
ATOM 3504 C C . ASN A 1 434 ? -19.805 -15.599 27.690 1.00 63.31 434 ASN A C 1
ATOM 3506 O O . ASN A 1 434 ? -19.799 -16.325 26.695 1.00 63.31 434 ASN A O 1
ATOM 3510 N N . SER A 1 435 ? -19.390 -14.325 27.648 1.00 59.28 435 SER A N 1
ATOM 3511 C CA . SER A 1 435 ? -19.119 -13.600 26.391 1.00 59.28 435 SER A CA 1
ATOM 3512 C C . SER A 1 435 ? -17.657 -13.637 25.921 1.00 59.28 435 SER A C 1
ATOM 3514 O O . SER A 1 435 ? -17.400 -13.728 24.724 1.00 59.28 435 SER A O 1
ATOM 3516 N N . SER A 1 436 ? -16.670 -13.616 26.823 1.00 55.47 436 SER A N 1
ATOM 3517 C CA . SER A 1 436 ? -15.255 -13.453 26.441 1.00 55.47 436 SER A CA 1
ATOM 3518 C C . SER A 1 436 ? -14.607 -14.715 25.854 1.00 55.47 436 SER A C 1
ATOM 3520 O O . SER A 1 436 ? -13.928 -14.633 24.832 1.00 55.47 436 SER A O 1
ATOM 3522 N N . SER A 1 437 ? -14.849 -15.899 26.430 1.00 56.69 437 SER A N 1
ATOM 3523 C CA . SER A 1 437 ? -14.332 -17.168 25.879 1.00 56.69 437 SER A CA 1
ATOM 3524 C C . SER A 1 437 ? -14.959 -17.525 24.527 1.00 56.69 437 SER A C 1
ATOM 3526 O O . SER A 1 437 ? -14.356 -18.236 23.724 1.00 56.69 437 SER A O 1
ATOM 3528 N N . LYS A 1 438 ? -16.158 -16.998 24.257 1.00 65.31 438 LYS A N 1
ATOM 3529 C CA . LYS A 1 438 ? -16.937 -17.277 23.053 1.00 65.31 438 LYS A CA 1
ATOM 3530 C C . LYS A 1 438 ? -16.449 -16.495 21.839 1.00 65.31 438 LYS A C 1
ATOM 3532 O O . LYS A 1 438 ? -16.257 -17.097 20.787 1.00 65.31 438 LYS A O 1
ATOM 3537 N N . LYS A 1 439 ? -16.160 -15.200 22.006 1.00 61.06 439 LYS A N 1
ATOM 3538 C CA . LYS A 1 439 ? -15.582 -14.358 20.943 1.00 61.06 439 LYS A CA 1
ATOM 3539 C C . LYS A 1 439 ? -14.257 -14.934 20.433 1.00 61.06 439 LYS A C 1
ATOM 3541 O O . LYS A 1 439 ? -14.012 -15.000 19.232 1.00 61.06 439 LYS A O 1
ATOM 3546 N N . TYR A 1 440 ? -13.438 -15.454 21.348 1.00 59.03 440 TYR A N 1
ATOM 3547 C CA . TYR A 1 440 ? -12.214 -16.168 20.990 1.00 59.03 440 TYR A CA 1
ATOM 3548 C C . TYR A 1 440 ? -12.489 -17.481 20.241 1.00 59.03 440 TYR A C 1
ATOM 3550 O O . TYR A 1 440 ? -11.827 -17.777 19.249 1.00 59.03 440 TYR A O 1
ATOM 3558 N N . ALA A 1 441 ? -13.484 -18.258 20.677 1.00 63.16 441 ALA A N 1
ATOM 3559 C CA . ALA A 1 441 ? -13.870 -19.498 20.008 1.00 63.16 441 ALA A CA 1
ATOM 3560 C C . ALA A 1 441 ? -14.383 -19.267 18.574 1.00 63.16 441 ALA A C 1
ATOM 3562 O O . ALA A 1 441 ? -14.003 -20.023 17.686 1.00 63.16 441 ALA A O 1
ATOM 3563 N N . GLN A 1 442 ? -15.166 -18.208 18.340 1.00 65.38 442 GLN A N 1
ATOM 3564 C CA . GLN A 1 442 ? -15.641 -17.810 17.008 1.00 65.38 442 GLN A CA 1
ATOM 3565 C C . GLN A 1 442 ? -14.480 -17.420 16.089 1.00 65.38 442 GLN A C 1
ATOM 3567 O O . GLN A 1 442 ? -14.373 -17.931 14.980 1.00 65.38 442 GLN A O 1
ATOM 3572 N N . PHE A 1 443 ? -13.546 -16.584 16.560 1.00 65.75 443 PHE A N 1
ATOM 3573 C CA . PHE A 1 443 ? -12.331 -16.276 15.795 1.00 65.75 443 PHE A CA 1
ATOM 3574 C C . PHE A 1 443 ? -11.542 -17.542 15.429 1.00 65.75 443 PHE A C 1
ATOM 3576 O O . PHE A 1 443 ? -11.110 -17.719 14.288 1.00 65.75 443 PHE A O 1
ATOM 3583 N N . MET A 1 444 ? -11.406 -18.462 16.384 1.00 63.12 444 MET A N 1
ATOM 3584 C CA . MET A 1 444 ? -10.745 -19.739 16.145 1.00 63.12 444 MET A CA 1
ATOM 3585 C C . MET A 1 444 ? -11.495 -20.635 15.155 1.00 63.12 444 MET A C 1
ATOM 3587 O O . MET A 1 444 ? -10.858 -21.394 14.429 1.00 63.12 444 MET A O 1
ATOM 3591 N N . GLU A 1 445 ? -12.819 -20.547 15.098 1.00 66.25 445 GLU A N 1
ATOM 3592 C CA . GLU A 1 445 ? -13.639 -21.218 14.093 1.00 66.25 445 GLU A CA 1
ATOM 3593 C C . GLU A 1 445 ? -13.388 -20.644 12.693 1.00 66.25 445 GLU A C 1
ATOM 3595 O O . GLU A 1 445 ? -13.107 -21.411 11.774 1.00 66.25 445 GLU A O 1
ATOM 3600 N N . TYR A 1 446 ? -13.330 -19.316 12.539 1.00 66.69 446 TYR A N 1
ATOM 3601 C CA . TYR A 1 446 ? -12.942 -18.689 11.267 1.00 66.69 446 TYR A CA 1
ATOM 3602 C C . TYR A 1 446 ? -11.548 -19.115 10.804 1.00 66.69 446 TYR A C 1
ATOM 3604 O O . TYR A 1 446 ? -11.329 -19.346 9.615 1.00 66.69 446 TYR A O 1
ATOM 3612 N N . ILE A 1 447 ? -10.595 -19.234 11.732 1.00 63.50 447 ILE A N 1
ATOM 3613 C CA . ILE A 1 447 ? -9.260 -19.755 11.427 1.00 63.50 447 ILE A CA 1
ATOM 3614 C C . ILE A 1 447 ? -9.338 -21.198 10.913 1.00 63.50 447 ILE A C 1
ATOM 3616 O O . ILE A 1 447 ? -8.728 -21.509 9.890 1.00 63.50 447 ILE A O 1
ATOM 3620 N N . ARG A 1 448 ? -10.074 -22.076 11.608 1.00 62.81 448 ARG A N 1
ATOM 3621 C CA . ARG A 1 448 ? -10.227 -23.489 11.218 1.00 62.81 448 ARG A CA 1
ATOM 3622 C C . ARG A 1 448 ? -10.873 -23.632 9.843 1.00 62.81 448 ARG A C 1
ATOM 3624 O O . ARG A 1 448 ? -10.435 -24.460 9.057 1.00 62.81 448 ARG A O 1
ATOM 3631 N N . ASN A 1 449 ? -11.839 -22.774 9.533 1.00 64.44 449 ASN A N 1
ATOM 3632 C CA . ASN A 1 449 ? -12.540 -22.768 8.252 1.00 64.44 449 ASN A CA 1
ATOM 3633 C C . ASN A 1 449 ? -11.753 -22.064 7.126 1.00 64.44 449 ASN A C 1
ATOM 3635 O O . ASN A 1 449 ? -12.272 -21.914 6.023 1.00 64.44 449 ASN A O 1
ATOM 3639 N N . GLY A 1 450 ? -10.532 -21.571 7.385 1.00 61.81 450 GLY A N 1
ATOM 3640 C CA . GLY A 1 450 ? -9.731 -20.834 6.397 1.00 61.81 450 GLY A CA 1
ATOM 3641 C C . GLY A 1 450 ? -10.307 -19.464 6.008 1.00 61.81 450 GLY A C 1
ATOM 3642 O O . GLY A 1 450 ? -9.914 -18.886 4.998 1.00 61.81 450 GLY A O 1
ATOM 3643 N N . GLN A 1 451 ? -11.239 -18.934 6.801 1.00 66.44 451 GLN A N 1
ATOM 3644 C CA . GLN A 1 451 ? -11.926 -17.662 6.553 1.00 66.44 451 GLN A CA 1
ATOM 3645 C C . GLN A 1 451 ? -11.129 -16.456 7.078 1.00 66.44 451 GLN A C 1
ATOM 3647 O O . GLN A 1 451 ? -11.330 -15.333 6.622 1.00 66.44 451 GLN A O 1
ATOM 3652 N N . ALA A 1 452 ? -10.214 -16.672 8.031 1.00 62.91 452 ALA A N 1
ATOM 3653 C CA . ALA A 1 452 ? -9.353 -15.617 8.576 1.00 62.91 452 ALA A CA 1
ATOM 3654 C C . ALA A 1 452 ? -8.104 -15.352 7.714 1.00 62.91 452 ALA A C 1
ATOM 3656 O O . ALA A 1 452 ? -7.654 -14.212 7.620 1.00 62.91 452 ALA A O 1
ATOM 3657 N N . CYS A 1 453 ? -7.551 -16.400 7.101 1.00 65.12 453 CYS A N 1
ATOM 3658 C CA . CYS A 1 453 ? -6.455 -16.353 6.137 1.00 65.12 453 CYS A CA 1
ATOM 3659 C C . CYS A 1 453 ? -6.465 -17.617 5.263 1.00 65.12 453 CYS A C 1
ATOM 3661 O O . CYS A 1 453 ? -6.979 -18.660 5.662 1.00 65.12 453 CYS A O 1
ATOM 3663 N N . HIS A 1 454 ? -5.844 -17.551 4.081 1.00 64.62 454 HIS A N 1
ATOM 3664 C CA . HIS A 1 454 ? -5.640 -18.741 3.248 1.00 64.62 454 HIS A CA 1
ATOM 3665 C C . HIS A 1 454 ? -4.853 -19.806 4.034 1.00 64.62 454 HIS A C 1
ATOM 3667 O O . HIS A 1 454 ? -3.878 -19.469 4.712 1.00 64.62 454 HIS A O 1
ATOM 3673 N N . SER A 1 455 ? -5.227 -21.086 3.925 1.00 59.72 455 SER A N 1
ATOM 3674 C CA . SER A 1 455 ? -4.647 -22.202 4.702 1.00 59.72 455 SER A CA 1
ATOM 3675 C C . SER A 1 455 ? -3.114 -22.251 4.638 1.00 59.72 455 SER A C 1
ATOM 3677 O O . SER A 1 455 ? -2.447 -22.395 5.664 1.00 59.72 455 SER A O 1
ATOM 3679 N N . ALA A 1 456 ? -2.554 -22.018 3.447 1.00 64.94 456 ALA A N 1
ATOM 3680 C CA . ALA A 1 456 ? -1.114 -21.911 3.197 1.00 64.94 456 ALA A CA 1
ATOM 3681 C C . ALA A 1 456 ? -0.390 -20.848 4.052 1.00 64.94 456 ALA A C 1
ATOM 3683 O O . ALA A 1 456 ? 0.800 -20.997 4.319 1.00 64.94 456 ALA A O 1
ATOM 3684 N N . TYR A 1 457 ? -1.084 -19.796 4.496 1.00 66.00 457 TYR A N 1
ATOM 3685 C CA . TYR A 1 457 ? -0.541 -18.773 5.398 1.00 66.00 457 TYR A CA 1
ATOM 3686 C C . TYR A 1 457 ? -0.959 -19.019 6.848 1.00 66.00 457 TYR A C 1
ATOM 3688 O O . TYR A 1 457 ? -0.124 -18.925 7.747 1.00 66.00 457 TYR A O 1
ATOM 3696 N N . CYS A 1 458 ? -2.222 -19.389 7.074 1.00 64.50 458 CYS A N 1
ATOM 3697 C CA . CYS A 1 458 ? -2.762 -19.688 8.396 1.00 64.50 458 CYS A CA 1
ATOM 3698 C C . CYS A 1 458 ? -1.955 -20.783 9.104 1.00 64.50 458 CYS A C 1
ATOM 3700 O O . CYS A 1 458 ? -1.540 -20.580 10.239 1.00 64.50 458 CYS A O 1
ATOM 3702 N N . ILE A 1 459 ? -1.662 -21.913 8.451 1.00 66.69 459 ILE A N 1
ATOM 3703 C CA . ILE A 1 459 ? -0.961 -23.035 9.096 1.00 66.69 459 ILE A CA 1
ATOM 3704 C C . ILE A 1 459 ? 0.432 -22.614 9.602 1.00 66.69 459 ILE A C 1
ATOM 3706 O O . ILE A 1 459 ? 0.693 -22.794 10.793 1.00 66.69 459 ILE A O 1
ATOM 3710 N N . PRO A 1 460 ? 1.322 -22.001 8.791 1.00 66.12 460 PRO A N 1
ATOM 3711 C CA . PRO A 1 460 ? 2.587 -21.468 9.295 1.00 66.12 460 PRO A CA 1
ATOM 3712 C C . PRO A 1 460 ? 2.416 -20.429 10.404 1.00 66.12 460 PRO A C 1
ATOM 3714 O O . PRO A 1 460 ? 3.159 -20.472 11.381 1.00 66.12 460 PRO A O 1
ATOM 3717 N N . ILE A 1 461 ? 1.445 -19.515 10.284 1.00 60.97 461 ILE A N 1
ATOM 3718 C CA . ILE A 1 461 ? 1.182 -18.469 11.285 1.00 60.97 461 ILE A CA 1
ATOM 3719 C C . ILE A 1 461 ? 0.772 -19.082 12.616 1.00 60.97 461 ILE A C 1
ATOM 3721 O O . ILE A 1 461 ? 1.291 -18.689 13.655 1.00 60.97 461 ILE A O 1
ATOM 3725 N N . ILE A 1 462 ? -0.145 -20.040 12.596 1.00 61.09 462 ILE A N 1
ATOM 3726 C CA . ILE A 1 462 ? -0.681 -20.676 13.791 1.00 61.09 462 ILE A CA 1
ATOM 3727 C C . ILE A 1 462 ? 0.366 -21.609 14.396 1.00 61.09 462 ILE A C 1
ATOM 3729 O O . ILE A 1 462 ? 0.600 -21.564 15.603 1.00 61.09 462 ILE A O 1
ATOM 3733 N N . ASN A 1 463 ? 1.072 -22.389 13.574 1.00 62.94 463 ASN A N 1
ATOM 3734 C CA . ASN A 1 463 ? 2.196 -23.190 14.045 1.00 62.94 463 ASN A CA 1
ATOM 3735 C C . ASN A 1 463 ? 3.252 -22.303 14.706 1.00 62.94 463 ASN A C 1
ATOM 3737 O O . ASN A 1 463 ? 3.736 -22.621 15.785 1.00 62.94 463 ASN A O 1
ATOM 3741 N N . ARG A 1 464 ? 3.562 -21.148 14.115 1.00 60.47 464 ARG A N 1
ATOM 3742 C CA . ARG A 1 464 ? 4.506 -20.179 14.677 1.00 60.47 464 ARG A CA 1
ATOM 3743 C C . ARG A 1 464 ? 3.986 -19.525 15.954 1.00 60.47 464 ARG A C 1
ATOM 3745 O O . ARG A 1 464 ? 4.724 -19.438 16.927 1.00 60.47 464 ARG A O 1
ATOM 3752 N N . ASN A 1 465 ? 2.756 -19.024 15.948 1.00 53.41 465 ASN A N 1
ATOM 3753 C CA . ASN A 1 465 ? 2.237 -18.174 17.013 1.00 53.41 465 ASN A CA 1
ATOM 3754 C C . ASN A 1 465 ? 1.693 -18.987 18.193 1.00 53.41 465 ASN A C 1
ATOM 3756 O O . ASN A 1 465 ? 1.743 -18.500 19.314 1.00 53.41 465 ASN A O 1
ATOM 3760 N N . VAL A 1 466 ? 1.185 -20.198 17.961 1.00 54.16 466 VAL A N 1
ATOM 3761 C CA . VAL A 1 466 ? 0.474 -21.011 18.960 1.00 54.16 466 VAL A CA 1
ATOM 3762 C C . VAL A 1 466 ? 1.221 -22.308 19.273 1.00 54.16 466 VAL A C 1
ATOM 3764 O O . VAL A 1 466 ? 1.370 -22.677 20.438 1.00 54.16 466 VAL A O 1
ATOM 3767 N N . VAL A 1 467 ? 1.686 -23.028 18.248 1.00 54.53 467 VAL A N 1
ATOM 3768 C CA . VAL A 1 467 ? 2.236 -24.383 18.436 1.00 54.53 467 VAL A CA 1
ATOM 3769 C C . VAL A 1 467 ? 3.726 -24.365 18.774 1.00 54.53 467 VAL A C 1
ATOM 3771 O O . VAL A 1 467 ? 4.170 -25.221 19.525 1.00 54.53 467 VAL A O 1
ATOM 3774 N N . SER A 1 468 ? 4.506 -23.405 18.282 1.00 55.41 468 SER A N 1
ATOM 3775 C CA . SER A 1 468 ? 5.954 -23.331 18.512 1.00 55.41 468 SER A CA 1
ATOM 3776 C C . SER A 1 468 ? 6.287 -23.194 20.002 1.00 55.41 468 SER A C 1
ATOM 3778 O O . SER A 1 468 ? 5.554 -22.551 20.745 1.00 55.41 468 SER A O 1
ATOM 3780 N N . GLU A 1 469 ? 7.423 -23.722 20.459 1.00 49.41 469 GLU A N 1
ATOM 3781 C CA . GLU A 1 469 ? 7.962 -23.414 21.800 1.00 49.41 469 GLU A CA 1
ATOM 3782 C C . GLU A 1 469 ? 8.330 -21.922 21.945 1.00 49.41 469 GLU A C 1
ATOM 3784 O O . GLU A 1 469 ? 8.391 -21.384 23.045 1.00 49.41 469 GLU A O 1
ATOM 3789 N N . THR A 1 470 ? 8.494 -21.222 20.817 1.00 48.66 470 THR A N 1
ATOM 3790 C CA . THR A 1 470 ? 8.633 -19.758 20.725 1.00 48.66 470 THR A CA 1
ATOM 3791 C C . THR A 1 470 ? 7.306 -19.042 20.415 1.00 48.66 470 THR A C 1
ATOM 3793 O O . THR A 1 470 ? 7.310 -17.910 19.937 1.00 48.66 470 THR A O 1
ATOM 3796 N N . SER A 1 471 ? 6.168 -19.710 20.655 1.00 49.78 471 SER A N 1
ATOM 3797 C CA . SER A 1 471 ? 4.792 -19.266 20.362 1.00 49.78 471 SER A CA 1
ATOM 3798 C C . SER A 1 471 ? 4.535 -17.830 20.801 1.00 49.78 471 SER A C 1
ATOM 3800 O O . SER A 1 471 ? 4.664 -17.574 21.988 1.00 49.78 471 SER A O 1
ATOM 3802 N N . ALA A 1 472 ? 4.072 -16.937 19.922 1.00 44.84 472 ALA A N 1
ATOM 3803 C CA . ALA A 1 472 ? 3.608 -15.579 20.246 1.00 44.84 472 ALA A CA 1
ATOM 3804 C C . ALA A 1 472 ? 2.401 -15.498 21.219 1.00 44.84 472 ALA A C 1
ATOM 3806 O O . ALA A 1 472 ? 2.114 -14.406 21.693 1.00 44.84 472 ALA A O 1
ATOM 3807 N N . PHE A 1 473 ? 1.755 -16.620 21.580 1.00 41.50 473 PHE A N 1
ATOM 3808 C CA . PHE A 1 473 ? 0.616 -16.700 22.520 1.00 41.50 473 PHE A CA 1
ATOM 3809 C C . PHE A 1 473 ? 0.933 -17.344 23.896 1.00 41.50 473 PHE A C 1
ATOM 3811 O O . PHE A 1 473 ? 0.036 -17.815 24.602 1.00 41.50 473 PHE A O 1
ATOM 3818 N N . GLY A 1 474 ? 2.204 -17.392 24.309 1.00 45.34 474 GLY A N 1
ATOM 3819 C CA . GLY A 1 474 ? 2.597 -17.751 25.680 1.00 45.34 474 GLY A CA 1
ATOM 3820 C C . GLY A 1 474 ? 2.251 -16.678 26.735 1.00 45.34 474 GLY A C 1
ATOM 3821 O O . GLY A 1 474 ? 1.714 -15.621 26.411 1.00 45.34 474 GLY A O 1
ATOM 3822 N N . GLN A 1 475 ? 2.546 -16.911 28.023 1.00 43.41 475 GLN A N 1
ATOM 3823 C CA . GLN A 1 475 ? 2.531 -15.893 29.085 1.00 43.41 475 GLN A CA 1
ATOM 3824 C C . GLN A 1 475 ? 3.627 -14.849 28.817 1.00 43.41 475 GLN A C 1
ATOM 3826 O O . GLN A 1 475 ? 4.655 -14.784 29.490 1.00 43.41 475 GLN A O 1
ATOM 3831 N N . TYR A 1 476 ? 3.393 -13.973 27.847 1.00 53.09 476 TYR A N 1
ATOM 3832 C CA . TYR A 1 476 ? 4.163 -12.751 27.667 1.00 53.09 476 TYR A CA 1
ATOM 3833 C C . TYR A 1 476 ? 3.647 -11.694 28.626 1.00 53.09 476 TYR A C 1
ATOM 3835 O O . TYR A 1 476 ? 3.008 -10.721 28.244 1.00 53.09 476 TYR A O 1
ATOM 3843 N N . SER A 1 477 ? 3.925 -11.887 29.914 1.00 37.31 477 SER A N 1
ATOM 3844 C CA . SER A 1 477 ? 3.837 -10.770 30.843 1.00 37.31 477 SER A CA 1
ATOM 3845 C C . SER A 1 477 ? 4.968 -9.804 30.486 1.00 37.31 477 SER A C 1
ATOM 3847 O O . SER A 1 477 ? 6.150 -10.118 30.663 1.00 37.31 477 SER A O 1
ATOM 3849 N N . VAL A 1 478 ? 4.612 -8.628 29.966 1.00 39.12 478 VAL A N 1
ATOM 3850 C CA . VAL A 1 478 ? 5.540 -7.494 29.800 1.00 39.12 478 VAL A CA 1
ATOM 3851 C C . VAL A 1 478 ? 6.208 -7.155 31.147 1.00 39.12 478 VAL A C 1
ATOM 3853 O O . VAL A 1 478 ? 7.366 -6.724 31.188 1.00 39.12 478 VAL A O 1
ATOM 3856 N N . ASP A 1 479 ? 5.544 -7.493 32.252 1.00 35.06 479 ASP A N 1
ATOM 3857 C CA . ASP A 1 479 ? 5.999 -7.290 33.628 1.00 35.06 479 ASP A CA 1
ATOM 3858 C C . ASP A 1 479 ? 6.881 -8.426 34.177 1.00 35.06 479 ASP A C 1
ATOM 3860 O O . ASP A 1 479 ? 7.621 -8.219 35.138 1.00 35.06 479 ASP A O 1
ATOM 3864 N N . ASN A 1 480 ? 6.869 -9.624 33.574 1.00 45.69 480 ASN A N 1
ATOM 3865 C CA . ASN A 1 480 ? 7.644 -10.773 34.051 1.00 45.69 480 ASN A CA 1
ATOM 3866 C C . ASN A 1 480 ? 8.207 -11.650 32.917 1.00 45.69 480 ASN A C 1
ATOM 3868 O O . ASN A 1 480 ? 7.617 -12.646 32.498 1.00 45.69 480 ASN A O 1
ATOM 3872 N N . ILE A 1 481 ? 9.433 -11.321 32.500 1.00 45.66 481 ILE A N 1
ATOM 3873 C CA . ILE A 1 481 ? 10.176 -12.006 31.427 1.00 45.66 481 ILE A CA 1
ATOM 3874 C C . ILE A 1 481 ? 10.545 -13.459 31.735 1.00 45.66 481 ILE A C 1
ATOM 3876 O O . ILE A 1 481 ? 10.826 -14.215 30.814 1.00 45.66 481 ILE A O 1
ATOM 3880 N N . SER A 1 482 ? 10.547 -13.869 33.009 1.00 49.00 482 SER A N 1
ATOM 3881 C CA . SER A 1 482 ? 10.859 -15.261 33.379 1.00 49.00 482 SER A CA 1
ATOM 3882 C C . SER A 1 482 ? 9.788 -16.256 32.918 1.00 49.00 482 SER A C 1
ATOM 3884 O O . SER A 1 482 ? 10.014 -17.463 32.936 1.00 49.00 482 SER A O 1
ATOM 3886 N N . LYS A 1 483 ? 8.632 -15.740 32.486 1.00 47.91 483 LYS A N 1
ATOM 3887 C CA . LYS A 1 483 ? 7.500 -16.508 31.963 1.00 47.91 483 LYS A CA 1
ATOM 3888 C C . LYS A 1 483 ? 7.411 -16.500 30.434 1.00 47.91 483 LYS A C 1
ATOM 3890 O O . LYS A 1 483 ? 6.517 -17.133 29.876 1.00 47.91 483 LYS A O 1
ATOM 3895 N N . TRP A 1 484 ? 8.334 -15.817 29.748 1.00 48.56 484 TRP A N 1
ATOM 3896 C CA . TRP A 1 484 ? 8.382 -15.805 28.285 1.00 48.56 484 TRP A CA 1
ATOM 3897 C C . TRP A 1 484 ? 8.547 -17.229 27.733 1.00 48.56 484 TRP A C 1
ATOM 3899 O O . TRP A 1 484 ? 9.386 -17.988 28.212 1.00 48.56 484 TRP A O 1
ATOM 3909 N N . GLY A 1 485 ? 7.724 -17.588 26.743 1.00 45.44 485 GLY A N 1
ATOM 3910 C CA . GLY A 1 485 ? 7.692 -18.927 26.138 1.00 45.44 485 GLY A CA 1
ATOM 3911 C C . GLY A 1 485 ? 6.830 -19.971 26.868 1.00 45.44 485 GLY A C 1
ATOM 3912 O O . GLY A 1 485 ? 6.683 -21.081 26.370 1.00 45.44 485 GLY A O 1
ATOM 3913 N N . GLN A 1 486 ? 6.218 -19.653 28.016 1.00 50.50 486 GLN A N 1
ATOM 3914 C CA . GLN A 1 486 ? 5.317 -20.591 28.708 1.00 50.50 486 GLN A CA 1
ATOM 3915 C C . GLN A 1 486 ? 3.911 -20.559 28.095 1.00 50.50 486 GLN A C 1
ATOM 3917 O O . GLN A 1 486 ? 3.350 -19.485 27.932 1.00 50.50 486 GLN A O 1
ATOM 3922 N N . HIS A 1 487 ? 3.305 -21.703 27.777 1.00 49.34 487 HIS A N 1
ATOM 3923 C CA . HIS A 1 487 ? 1.967 -21.759 27.164 1.00 49.34 487 HIS A CA 1
ATOM 3924 C C . HIS A 1 487 ? 0.858 -21.217 28.086 1.00 49.34 487 HIS A C 1
ATOM 3926 O O . HIS A 1 487 ? 0.857 -21.479 29.290 1.00 49.34 487 HIS A O 1
ATOM 3932 N N . ARG A 1 488 ? -0.122 -20.495 27.523 1.00 51.03 488 ARG A N 1
ATOM 3933 C CA . ARG A 1 488 ? -1.378 -20.165 28.219 1.00 51.03 488 ARG A CA 1
ATOM 3934 C C . ARG A 1 488 ? -2.372 -21.338 28.148 1.00 51.03 488 ARG A C 1
ATOM 3936 O O . ARG A 1 488 ? -2.360 -22.051 27.141 1.00 51.03 488 ARG A O 1
ATOM 3943 N N . PRO A 1 489 ? -3.281 -21.521 29.123 1.00 55.38 489 PRO A N 1
ATOM 3944 C CA . PRO A 1 489 ? -4.355 -22.514 29.023 1.00 55.38 489 PRO A CA 1
ATOM 3945 C C . PRO A 1 489 ? -5.184 -22.377 27.733 1.00 55.38 489 PRO A C 1
ATOM 3947 O O . PRO A 1 489 ? -5.523 -23.377 27.105 1.00 55.38 489 PRO A O 1
ATOM 3950 N N . GLU A 1 490 ? -5.430 -21.147 27.268 1.00 51.06 490 GLU A N 1
ATOM 3951 C CA . GLU A 1 490 ? -6.148 -20.876 26.016 1.00 51.06 490 GLU A CA 1
ATOM 3952 C C . GLU A 1 490 ? -5.366 -21.356 24.778 1.00 51.06 490 GLU A C 1
ATOM 3954 O O . GLU A 1 490 ? -5.955 -21.900 23.844 1.00 51.06 490 GLU A O 1
ATOM 3959 N N . SER A 1 491 ? -4.029 -21.252 24.796 1.00 49.31 491 SER A N 1
ATOM 3960 C CA . SER A 1 491 ? -3.157 -21.761 23.721 1.00 49.31 491 SER A CA 1
ATOM 3961 C C . SER A 1 491 ? -3.130 -23.296 23.647 1.00 49.31 491 SER A C 1
ATOM 3963 O O . SER A 1 491 ? -2.853 -23.865 22.591 1.00 49.31 491 SER A O 1
ATOM 3965 N N . GLN A 1 492 ? -3.480 -23.984 24.741 1.00 53.56 492 GLN A N 1
ATOM 3966 C CA . GLN A 1 492 ? -3.532 -25.445 24.805 1.00 53.56 492 GLN A CA 1
ATOM 3967 C C . GLN A 1 492 ? -4.773 -26.016 24.101 1.00 53.56 492 GLN A C 1
ATOM 3969 O O . GLN A 1 492 ? -4.648 -26.977 23.345 1.00 53.56 492 GLN A O 1
ATOM 3974 N N . ALA A 1 493 ? -5.946 -25.394 24.268 1.00 51.50 493 ALA A N 1
ATOM 3975 C CA . ALA A 1 493 ? -7.156 -25.751 23.511 1.00 51.50 493 ALA A CA 1
ATOM 3976 C C . ALA A 1 493 ? -6.970 -25.532 21.996 1.00 51.50 493 ALA A C 1
ATOM 3978 O O . ALA A 1 493 ? -7.496 -26.264 21.157 1.00 51.50 493 ALA A O 1
ATOM 3979 N N . LEU A 1 494 ? -6.166 -24.528 21.654 1.00 49.03 494 LEU A N 1
ATOM 3980 C CA . LEU A 1 494 ? -5.770 -24.184 20.297 1.00 49.03 494 LEU A CA 1
ATOM 3981 C C . LEU A 1 494 ? -4.843 -25.249 19.692 1.00 49.03 494 LEU A C 1
ATOM 3983 O O . LEU A 1 494 ? -5.153 -25.770 18.623 1.00 49.03 494 LEU A O 1
ATOM 3987 N N . ARG A 1 495 ? -3.780 -25.650 20.414 1.00 51.50 495 ARG A N 1
ATOM 3988 C CA . ARG A 1 495 ? -2.916 -26.794 20.054 1.00 51.50 495 ARG A CA 1
ATOM 3989 C C . ARG A 1 495 ? -3.725 -28.075 19.831 1.00 51.50 495 ARG A C 1
ATOM 3991 O O . ARG A 1 495 ? -3.563 -28.710 18.798 1.00 51.50 495 ARG A O 1
ATOM 3998 N N . GLN A 1 496 ? -4.661 -28.397 20.724 1.00 53.09 496 GLN A N 1
ATOM 3999 C CA . GLN A 1 496 ? -5.506 -29.594 20.599 1.00 53.09 496 GLN A CA 1
ATOM 4000 C C . GLN A 1 496 ? -6.396 -29.586 19.343 1.00 53.09 496 GLN A C 1
ATOM 4002 O O . GLN A 1 496 ? -6.623 -30.636 18.747 1.00 53.09 496 GLN A O 1
ATOM 4007 N N . GLY A 1 497 ? -6.883 -28.417 18.912 1.00 48.31 497 GLY A N 1
ATOM 4008 C CA . GLY A 1 497 ? -7.631 -28.285 17.655 1.00 48.31 497 GLY A CA 1
ATOM 4009 C C . GLY A 1 497 ? -6.762 -28.396 16.393 1.00 48.31 497 GLY A C 1
ATOM 4010 O O . GLY A 1 497 ? -7.270 -28.757 15.337 1.00 48.31 497 GLY A O 1
ATOM 4011 N N . LEU A 1 498 ? -5.464 -28.098 16.497 1.00 47.50 498 LEU A N 1
ATOM 4012 C CA . LEU A 1 498 ? -4.495 -28.121 15.391 1.00 47.50 498 LEU A CA 1
ATOM 4013 C C . LEU A 1 498 ? -3.829 -29.486 15.207 1.00 47.50 498 LEU A C 1
ATOM 4015 O O . LEU A 1 498 ? -3.525 -29.876 14.085 1.00 47.50 498 LEU A O 1
ATOM 4019 N N . GLU A 1 499 ? -3.638 -30.228 16.297 1.00 50.88 499 GLU A N 1
ATOM 4020 C CA . GLU A 1 499 ? -3.037 -31.569 16.320 1.00 50.88 499 GLU A CA 1
ATOM 4021 C C . GLU A 1 499 ? -3.932 -32.661 15.704 1.00 50.88 499 GLU A C 1
ATOM 4023 O O . GLU A 1 499 ? -3.543 -33.828 15.673 1.00 50.88 499 GLU A O 1
ATOM 4028 N N . ASN A 1 500 ? -5.106 -32.305 15.167 1.00 53.25 500 ASN A N 1
ATOM 4029 C CA . ASN A 1 500 ? -5.974 -33.218 14.428 1.00 53.25 500 ASN A CA 1
ATOM 4030 C C . ASN A 1 500 ? -6.038 -32.846 12.927 1.00 53.25 500 ASN A C 1
ATOM 4032 O O . ASN A 1 500 ? -6.975 -32.168 12.500 1.00 53.25 500 ASN A O 1
ATOM 4036 N N . PRO A 1 501 ? -5.064 -33.299 12.108 1.00 43.88 501 PRO A N 1
ATOM 4037 C CA . PRO A 1 501 ? -4.977 -33.024 10.669 1.00 43.88 501 PRO A CA 1
ATOM 4038 C C . PRO A 1 501 ? -6.254 -33.333 9.883 1.00 43.88 501 PRO A C 1
ATOM 4040 O O . PRO A 1 501 ? -6.554 -32.641 8.918 1.00 43.88 501 PRO A O 1
ATOM 4043 N N . LYS A 1 502 ? -7.048 -34.313 10.337 1.00 49.91 502 LYS A N 1
ATOM 4044 C CA . LYS A 1 502 ? -8.324 -34.694 9.710 1.00 49.91 502 LYS A CA 1
ATOM 4045 C C . LYS A 1 502 ? -9.373 -33.579 9.709 1.00 49.91 502 LYS A C 1
ATOM 4047 O O . LYS A 1 502 ? -10.337 -33.675 8.968 1.00 49.91 502 LYS A O 1
ATOM 4052 N N . MET A 1 503 ? -9.217 -32.544 10.540 1.00 44.31 503 MET A N 1
ATOM 4053 C CA . MET A 1 503 ? -10.110 -31.378 10.539 1.00 44.31 503 MET A CA 1
ATOM 4054 C C . MET A 1 503 ? -9.736 -30.316 9.492 1.00 44.31 503 MET A C 1
ATOM 4056 O O . MET A 1 503 ? -10.502 -29.380 9.300 1.00 44.31 503 MET A O 1
ATOM 4060 N N . TRP A 1 504 ? -8.577 -30.440 8.836 1.00 43.78 504 TRP A N 1
ATOM 4061 C CA . TRP A 1 504 ? -8.085 -29.489 7.826 1.00 43.78 504 TRP A CA 1
ATOM 4062 C C . TRP A 1 504 ? -8.279 -29.991 6.391 1.00 43.78 504 TRP A C 1
ATOM 4064 O O . TRP A 1 504 ? -8.071 -29.240 5.442 1.00 43.78 504 TRP A O 1
ATOM 4074 N N . GLU A 1 505 ? -8.687 -31.250 6.237 1.00 42.62 505 GLU A N 1
ATOM 4075 C CA . GLU A 1 505 ? -9.157 -31.833 4.981 1.00 42.62 505 GLU A CA 1
ATOM 4076 C C . GLU A 1 505 ? -10.613 -31.395 4.756 1.00 42.62 505 GLU A C 1
ATOM 4078 O O . GLU A 1 505 ? -11.549 -32.167 4.936 1.00 42.62 505 GLU A O 1
ATOM 4083 N N . LEU A 1 506 ? -10.820 -30.116 4.438 1.00 39.47 506 LEU A N 1
ATOM 4084 C CA . LEU A 1 506 ? -12.057 -29.678 3.797 1.00 39.47 506 LEU A CA 1
ATOM 4085 C C . LEU A 1 506 ? -11.851 -29.791 2.286 1.00 39.47 506 LEU A C 1
ATOM 4087 O O . LEU A 1 506 ? -10.865 -29.270 1.760 1.00 39.47 506 LEU A O 1
ATOM 4091 N N . ASP A 1 507 ? -12.761 -30.518 1.634 1.00 34.25 507 ASP A N 1
ATOM 4092 C CA . ASP A 1 507 ? -12.804 -30.720 0.186 1.00 34.25 507 ASP A CA 1
ATOM 4093 C C . ASP A 1 507 ? -12.692 -29.370 -0.545 1.00 34.25 507 ASP A C 1
ATOM 4095 O O . ASP A 1 507 ? -13.504 -28.466 -0.330 1.00 34.25 507 ASP A O 1
ATOM 4099 N N . VAL A 1 508 ? -11.655 -29.245 -1.380 1.00 32.25 508 VAL A N 1
ATOM 4100 C CA . VAL A 1 508 ? -11.473 -28.154 -2.354 1.00 32.25 508 VAL A CA 1
ATOM 4101 C C . VAL A 1 508 ? -12.306 -28.435 -3.592 1.00 32.25 508 VAL A C 1
ATOM 4103 O O . VAL A 1 508 ? -12.224 -29.582 -4.090 1.00 32.25 508 VAL A O 1
#